Protein AF-A0A5E5AQE6-F1 (afdb_monomer_lite)

InterPro domains:
  IPR045465 Transcriptional regulator-like domain [PF20109] (18-52)

pLDDT: mean 70.23, std 20.28, range [25.89, 96.06]

Sequence (380 aa):
MAMACVPDEFRLFVVRADWRDSNLYPRDTLHDPSIWAWEFLRRNNGYARDYDYWNDRVCEDVPAIPLPKMLLDGYYCDPEAIPGMRYDEYKKAYPIHVVLSVQDYLRERWGVIRLVDPSLSAAEVEKRFPGDDPRNRLSWIFASTTPQVISPAPGFSAKSYLFHKHLSLPVSGYCTGTEVMVRLDITGNFDVQMDSLRRKIGGLFEGGDRGGETLSGSREQFLQILEHSVGSSVDADQREALEAFLAVNSNWNSTSARYDTLQSTARMVDLIGSLEAGTLKGELEAKWGDKFPPISVSGLDFSLNPYLSPSPAHYLQEHLRIRVPLRKALHKYFTFHHLSGGKSVIKLINRCLDNAYQFAGGGHAQVARMSPPKRTKKKR

Secondary structure (DSSP, 8-state):
-PPPPPPTTT-SB---S-TT-GGGS--TT---HHHHHHHHHTTBHHHHHHHHHHTTTTT----SS--TT-BSTTEEEESPPPTT-BHHHHHHH-SS-EEEEHHHHHHHHHSBSS---TTS-HHHHHHHS--S-TTSTTGGGBTTTSPEE-PPPTT--TTSGGG-TT---SS-----TT---EE--TTS-HHHHHHHHHHHHHHHSSS-----------HHHHHHHHHHHS-TT--HHHHHHHHHHH---TTTTSS---HHHHHHHHHHHHHHHHHHTT-HHHHHHS--TTTS-----TT------GGG-SSHHHHHHHHHHHHHHHHHHHHHHHHHSPPSS-S-HHHHHHHHHHHHHHHHTTTHHHHTTSPPPP------

Organism: NCBI:txid2508302

Foldseek 3Di:
DFFDFFPLVQAQFDQLDQLLDLVSAPDLPQLALQLLLLLLQLGGSVLQVLCVVCVVLCPDLADQDFDQADFQSQKDKVVDDDHRDGNVRVCVVCVQMDIGGSQVVCCVQFQFNDRDNSSDHPVRCCVVPAADDPRHGNLNGGLQQEKDWRAADPDDDPPCPVPPPPDADQDFAWDDQPDIDIDHDPNHQVVNHVVNVVVVVVVPNVDDGGTGDDDDHHPVVVVVSVVPSVDPVDDVVVVVVVCLLVPPPPVVVVDDDDSLLSSVLSSLLSLSNCLSRSNNQVSQQDDDPDQDHRDDLVVADSHQDNPVPPDSVVSVVSVVVRVVSVLVSQLSVCVSVPRRDDDDSSVSVVSSNVCSSVSSSNCSSVSSRDDRDDPPPPDD

Radius of gyration: 23.27 Å; chains: 1; bounding box: 62×50×65 Å

Structure (mmCIF, N/CA/C/O backbone):
data_AF-A0A5E5AQE6-F1
#
_entry.id   AF-A0A5E5AQE6-F1
#
loop_
_atom_site.group_PDB
_atom_site.id
_atom_site.type_symbol
_atom_site.label_atom_id
_atom_site.label_alt_id
_atom_site.label_comp_id
_atom_site.label_asym_id
_atom_site.label_entity_id
_atom_site.label_seq_id
_atom_site.pdbx_PDB_ins_code
_atom_site.Cartn_x
_atom_site.Cartn_y
_atom_site.Cartn_z
_atom_site.occupancy
_atom_site.B_iso_or_equiv
_atom_site.auth_seq_id
_atom_site.auth_comp_id
_atom_site.auth_asym_id
_atom_site.auth_atom_id
_atom_site.pdbx_PDB_model_num
ATOM 1 N N . MET A 1 1 ? -31.690 10.874 4.366 1.00 38.66 1 MET A N 1
ATOM 2 C CA . MET A 1 1 ? -30.846 10.857 3.153 1.00 38.66 1 MET A CA 1
ATOM 3 C C . MET A 1 1 ? -29.759 9.823 3.366 1.00 38.66 1 MET A C 1
ATOM 5 O O . MET A 1 1 ? -29.214 9.792 4.465 1.00 38.66 1 MET A O 1
ATOM 9 N N . ALA A 1 2 ? -29.496 8.963 2.381 1.00 42.78 2 ALA A N 1
ATOM 10 C CA . ALA A 1 2 ? -28.298 8.125 2.402 1.00 42.78 2 ALA A CA 1
ATOM 11 C C . ALA A 1 2 ? -27.058 9.028 2.301 1.00 42.78 2 ALA A C 1
ATOM 13 O O . ALA A 1 2 ? -27.131 10.087 1.674 1.00 42.78 2 ALA A O 1
ATOM 14 N N . MET A 1 3 ? -25.947 8.643 2.931 1.00 57.28 3 MET A N 1
ATOM 15 C CA . MET A 1 3 ? -24.672 9.303 2.653 1.00 57.28 3 MET A CA 1
ATOM 16 C C . MET A 1 3 ? -24.273 8.985 1.212 1.00 57.28 3 MET A C 1
ATOM 18 O O . MET A 1 3 ? -24.409 7.842 0.781 1.00 57.28 3 MET A O 1
ATOM 22 N N . ALA A 1 4 ? -23.810 9.988 0.468 1.00 66.38 4 ALA A N 1
ATOM 23 C CA . ALA A 1 4 ? -23.236 9.753 -0.847 1.00 66.38 4 ALA A CA 1
ATOM 24 C C . ALA A 1 4 ? -21.933 8.960 -0.671 1.00 66.38 4 ALA A C 1
ATOM 26 O O . ALA A 1 4 ? -21.011 9.434 -0.008 1.00 66.38 4 ALA A O 1
ATOM 27 N N . CYS A 1 5 ? -21.881 7.749 -1.223 1.00 81.00 5 CYS A N 1
ATOM 28 C CA . CYS A 1 5 ? -20.653 6.967 -1.284 1.00 81.00 5 CYS A CA 1
ATOM 29 C C . CYS A 1 5 ? -19.664 7.658 -2.229 1.00 81.00 5 CYS A C 1
ATOM 31 O O . CYS A 1 5 ? -20.052 8.173 -3.281 1.00 81.00 5 CYS A O 1
ATOM 33 N N . VAL A 1 6 ? -18.383 7.626 -1.882 1.00 82.88 6 VAL A N 1
ATOM 34 C CA . VAL A 1 6 ? -17.307 8.040 -2.784 1.00 82.88 6 VAL A CA 1
ATOM 35 C C . VAL A 1 6 ? -17.155 6.968 -3.875 1.00 82.88 6 VAL A C 1
ATOM 37 O O . VAL A 1 6 ? -17.134 5.785 -3.515 1.00 82.88 6 VAL A O 1
ATOM 40 N N . PRO A 1 7 ? -17.066 7.323 -5.175 1.00 82.81 7 PRO A N 1
ATOM 41 C CA . PRO A 1 7 ? -16.789 6.371 -6.251 1.00 82.81 7 PRO A CA 1
ATOM 42 C C . PRO A 1 7 ? -15.500 5.580 -6.014 1.00 82.81 7 PRO A C 1
ATOM 44 O O . PRO A 1 7 ? -14.546 6.096 -5.425 1.00 82.81 7 PRO A O 1
ATOM 47 N N . ASP A 1 8 ? -15.476 4.324 -6.459 1.00 81.69 8 ASP A N 1
ATOM 48 C CA . ASP A 1 8 ? -14.386 3.390 -6.161 1.00 81.69 8 ASP A CA 1
ATOM 49 C C . ASP A 1 8 ? -13.026 3.900 -6.672 1.00 81.69 8 ASP A C 1
ATOM 51 O O . ASP A 1 8 ? -12.007 3.657 -6.028 1.00 81.69 8 ASP A O 1
ATOM 55 N N . GLU A 1 9 ? -12.979 4.674 -7.761 1.00 78.50 9 GLU A N 1
ATOM 56 C CA . GLU A 1 9 ? -11.735 5.236 -8.293 1.00 78.50 9 GLU A CA 1
ATOM 57 C C . GLU A 1 9 ? -11.086 6.309 -7.399 1.00 78.50 9 GLU A C 1
ATOM 59 O O . GLU A 1 9 ? -9.869 6.493 -7.486 1.00 78.50 9 GLU A O 1
ATOM 64 N N . PHE A 1 10 ? -11.855 6.983 -6.533 1.00 79.25 10 PHE A N 1
ATOM 65 C CA . PHE A 1 10 ? -11.371 8.084 -5.685 1.00 79.25 10 PHE A CA 1
ATOM 66 C C . PHE A 1 10 ? -11.065 7.678 -4.241 1.00 79.25 10 PHE A C 1
ATOM 68 O O . PHE A 1 10 ? -10.388 8.431 -3.544 1.00 79.25 10 PHE A O 1
ATOM 75 N N . ARG A 1 11 ? -11.534 6.510 -3.775 1.00 85.00 11 ARG A N 1
ATOM 76 C CA . ARG A 1 11 ? -11.288 6.068 -2.391 1.00 85.00 11 ARG A CA 1
ATOM 77 C C . ARG A 1 11 ? -9.794 5.909 -2.111 1.00 85.00 11 ARG A C 1
ATOM 79 O O . ARG A 1 11 ? -9.055 5.401 -2.955 1.00 85.00 11 ARG A O 1
ATOM 86 N N . LEU A 1 12 ? -9.365 6.263 -0.904 1.00 85.88 12 LEU A N 1
ATOM 87 C CA . LEU A 1 12 ? -8.028 5.977 -0.388 1.00 85.88 12 LEU A CA 1
ATOM 88 C C . LEU A 1 12 ? -7.893 4.492 -0.038 1.00 85.88 12 LEU A C 1
ATOM 90 O O . LEU A 1 12 ? -6.847 3.890 -0.309 1.00 85.88 12 LEU A O 1
ATOM 94 N N . PHE A 1 13 ? -8.940 3.893 0.546 1.00 91.25 13 PHE A N 1
ATOM 95 C CA . PHE A 1 13 ? -8.860 2.548 1.111 1.00 91.25 13 PHE A CA 1
ATOM 96 C C . PHE A 1 13 ? -9.990 1.600 0.704 1.00 91.25 13 PHE A C 1
ATOM 98 O O . PHE A 1 13 ? -11.154 1.969 0.564 1.00 91.25 13 PHE A O 1
ATOM 105 N N . VAL A 1 14 ? -9.623 0.324 0.588 1.00 92.06 14 VAL A N 1
ATOM 106 C CA . VAL A 1 14 ? -10.542 -0.810 0.484 1.00 92.06 14 VAL A CA 1
ATOM 107 C C . VAL A 1 14 ? -10.703 -1.419 1.872 1.00 92.06 14 VAL A C 1
ATOM 109 O O . VAL A 1 14 ? -9.713 -1.816 2.488 1.00 92.06 14 VAL A O 1
ATOM 112 N N . VAL A 1 15 ? -11.945 -1.537 2.346 1.00 93.38 15 VAL A N 1
ATOM 113 C CA . VAL A 1 15 ? -12.253 -2.207 3.618 1.00 93.38 15 VAL A CA 1
ATOM 114 C C . VAL A 1 15 ? -11.929 -3.699 3.497 1.00 93.38 15 VAL A C 1
ATOM 116 O O . VAL A 1 15 ? -12.482 -4.402 2.651 1.00 93.38 15 VAL A O 1
ATOM 119 N N . ARG A 1 16 ? -11.020 -4.195 4.341 1.00 93.44 16 ARG A N 1
ATOM 120 C CA . ARG A 1 16 ? -10.596 -5.607 4.401 1.00 93.44 16 ARG A CA 1
ATOM 121 C C . ARG A 1 16 ? -11.021 -6.315 5.687 1.00 93.44 16 ARG A C 1
ATOM 123 O O . ARG A 1 16 ? -10.993 -7.543 5.727 1.00 93.44 16 ARG A O 1
ATOM 130 N N . ALA A 1 17 ? -11.390 -5.572 6.727 1.00 93.19 17 ALA A N 1
ATOM 131 C CA . ALA A 1 17 ? -11.871 -6.107 7.997 1.00 93.19 17 ALA A CA 1
ATOM 132 C C . ALA A 1 17 ? -12.844 -5.133 8.673 1.00 93.19 17 ALA A C 1
ATOM 134 O O . ALA A 1 17 ? -12.775 -3.925 8.466 1.00 93.19 17 ALA A O 1
ATOM 135 N N . ASP A 1 18 ? -13.715 -5.644 9.545 1.00 91.69 18 ASP A N 1
ATOM 136 C CA . ASP A 1 18 ? -14.535 -4.786 10.399 1.00 91.69 18 ASP A CA 1
ATOM 137 C C . ASP A 1 18 ? -13.643 -4.107 11.451 1.00 91.69 18 ASP A C 1
ATOM 139 O O . ASP A 1 18 ? -13.097 -4.758 12.345 1.00 91.69 18 ASP A O 1
ATOM 143 N N . TRP A 1 19 ? -13.477 -2.787 11.359 1.00 92.62 19 TRP A N 1
ATOM 144 C CA . TRP A 1 19 ? -12.658 -1.992 12.282 1.00 92.62 19 TRP A CA 1
ATOM 145 C C . TRP A 1 19 ? -13.126 -2.053 13.741 1.00 92.62 19 TRP A C 1
ATOM 147 O O . TRP A 1 19 ? -12.371 -1.695 14.656 1.00 92.62 19 TRP A O 1
ATOM 157 N N . ARG A 1 20 ? -14.342 -2.538 14.002 1.00 89.44 20 ARG A N 1
ATOM 158 C CA . ARG A 1 20 ? -14.879 -2.730 15.351 1.00 89.44 20 ARG A CA 1
ATOM 159 C C . ARG A 1 20 ? -14.284 -3.969 16.027 1.00 89.44 20 ARG A C 1
ATOM 161 O O . ARG A 1 20 ? -14.049 -3.907 17.236 1.00 89.44 20 ARG A O 1
ATOM 168 N N . ASP A 1 21 ? -13.938 -5.016 15.271 1.00 89.31 21 ASP A N 1
ATOM 169 C CA . ASP A 1 21 ? -13.332 -6.250 15.789 1.00 89.31 21 ASP A CA 1
ATOM 170 C C . ASP A 1 21 ? -11.798 -6.249 15.684 1.00 89.31 21 ASP A C 1
ATOM 172 O O . ASP A 1 21 ? -11.217 -6.432 14.617 1.00 89.31 21 ASP A O 1
ATOM 176 N N . SER A 1 22 ? -11.107 -6.127 16.819 1.00 87.94 22 SER A N 1
ATOM 177 C CA . SER A 1 22 ? -9.642 -6.224 16.869 1.00 87.94 22 SER A CA 1
ATOM 178 C C . SER A 1 22 ? -9.084 -7.604 16.490 1.00 87.94 22 SER A C 1
ATOM 180 O O . SER A 1 22 ? -7.896 -7.698 16.193 1.00 87.94 22 SER A O 1
ATOM 182 N N . ASN A 1 23 ? -9.891 -8.671 16.508 1.00 90.00 23 ASN A N 1
ATOM 183 C CA . ASN A 1 23 ? -9.429 -10.036 16.229 1.00 90.00 23 ASN A CA 1
ATOM 184 C C . ASN A 1 23 ? -9.245 -10.326 14.731 1.00 90.00 23 ASN A C 1
ATOM 186 O O . ASN A 1 23 ? -8.550 -11.278 14.385 1.00 90.00 23 ASN A O 1
ATOM 190 N N . LEU A 1 24 ? -9.823 -9.498 13.852 1.00 90.81 24 LEU A N 1
ATOM 191 C CA . LEU A 1 24 ? -9.658 -9.583 12.394 1.00 90.81 24 LEU A CA 1
ATOM 192 C C . LEU A 1 24 ? -8.324 -8.991 11.897 1.00 90.81 24 LEU A C 1
ATOM 194 O O . LEU A 1 24 ? -8.030 -9.018 10.704 1.00 90.81 24 LEU A O 1
ATOM 198 N N . TYR A 1 25 ? -7.513 -8.459 12.811 1.00 92.31 25 TYR A N 1
ATOM 199 C CA . TYR A 1 25 ? -6.212 -7.856 12.542 1.00 92.31 25 TYR A CA 1
ATOM 200 C C . TYR A 1 25 ? -5.102 -8.728 13.135 1.00 92.31 25 TYR A C 1
ATOM 202 O O . TYR A 1 25 ? -5.342 -9.455 14.108 1.00 92.31 25 TYR A O 1
ATOM 210 N N . PRO A 1 26 ? -3.854 -8.620 12.642 1.00 91.25 26 PRO A N 1
ATOM 211 C CA . PRO A 1 26 ? -2.721 -9.199 13.345 1.00 91.25 26 PRO A CA 1
ATOM 212 C C . PRO A 1 26 ? -2.683 -8.709 14.801 1.00 91.25 26 PRO A C 1
ATOM 214 O O . PRO A 1 26 ? -3.110 -7.596 15.122 1.00 91.25 26 PRO A O 1
ATOM 217 N N . ARG A 1 27 ? -2.207 -9.561 15.712 1.00 86.62 27 ARG A N 1
ATOM 218 C CA . ARG A 1 27 ? -2.150 -9.227 17.143 1.00 86.62 27 ARG A CA 1
ATOM 219 C C . ARG A 1 27 ? -1.165 -8.080 17.371 1.00 86.62 27 ARG A C 1
ATOM 221 O O . ARG A 1 27 ? -0.112 -8.050 16.750 1.00 86.62 27 ARG A O 1
ATOM 228 N N . ASP A 1 28 ? -1.462 -7.191 18.309 1.00 81.19 28 ASP A N 1
ATOM 229 C CA . ASP A 1 28 ? -0.564 -6.120 18.781 1.00 81.19 28 ASP A CA 1
ATOM 230 C C . ASP A 1 28 ? 0.836 -6.616 19.220 1.00 81.19 28 ASP A C 1
ATOM 232 O O . ASP A 1 28 ? 1.847 -5.936 19.052 1.00 81.19 28 ASP A O 1
ATOM 236 N N . THR A 1 29 ? 0.893 -7.843 19.730 1.00 82.31 29 THR A N 1
ATOM 237 C CA . THR A 1 29 ? 2.102 -8.597 20.095 1.00 82.31 29 THR A CA 1
ATOM 238 C C . THR A 1 29 ? 2.872 -9.184 18.904 1.00 82.31 29 THR A C 1
ATOM 240 O O . THR A 1 29 ? 3.968 -9.719 19.088 1.00 82.31 29 THR A O 1
ATOM 243 N N . LEU A 1 30 ? 2.345 -9.099 17.676 1.00 85.81 30 LEU A N 1
ATOM 244 C CA . LEU A 1 30 ? 3.066 -9.495 16.470 1.00 85.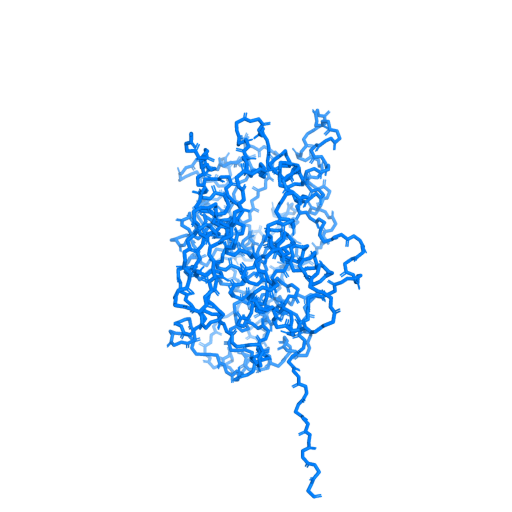81 30 LEU A CA 1
ATOM 245 C C . LEU A 1 30 ? 4.069 -8.403 16.090 1.00 85.81 30 LEU A C 1
ATOM 247 O O . LEU A 1 30 ? 3.710 -7.340 15.587 1.00 85.81 30 LEU A O 1
ATOM 251 N N . HIS A 1 31 ? 5.348 -8.704 16.279 1.00 85.62 31 HIS A N 1
ATOM 252 C CA . HIS A 1 31 ? 6.450 -7.811 15.931 1.00 85.62 31 HIS A CA 1
ATOM 253 C C . HIS A 1 31 ? 7.144 -8.201 14.614 1.00 85.62 31 HIS A C 1
ATOM 255 O O . HIS A 1 31 ? 8.371 -8.150 14.522 1.00 85.62 31 HIS A O 1
ATOM 261 N N . ASP A 1 32 ? 6.358 -8.621 13.618 1.00 89.00 32 ASP A N 1
ATOM 262 C CA . ASP A 1 32 ? 6.816 -8.805 12.238 1.00 89.00 32 ASP A CA 1
ATOM 263 C C . ASP A 1 32 ? 6.471 -7.539 11.427 1.00 89.00 32 ASP A C 1
ATOM 265 O O . ASP A 1 32 ? 5.288 -7.275 11.185 1.00 89.00 32 ASP A O 1
ATOM 269 N N . PRO A 1 33 ? 7.465 -6.720 11.038 1.00 86.81 33 PRO A N 1
ATOM 270 C CA . PRO A 1 33 ? 7.228 -5.462 10.335 1.00 86.81 33 PRO A CA 1
ATOM 271 C C . PRO A 1 33 ? 6.704 -5.670 8.908 1.00 86.81 33 PRO A C 1
ATOM 273 O O . PRO A 1 33 ? 5.925 -4.852 8.421 1.00 86.81 33 PRO A O 1
ATOM 276 N N . SER A 1 34 ? 7.075 -6.770 8.244 1.00 89.31 34 SER A N 1
ATOM 277 C CA . SER A 1 34 ? 6.617 -7.065 6.883 1.00 89.31 34 SER A CA 1
ATOM 278 C C . SER A 1 34 ? 5.147 -7.472 6.822 1.00 89.31 34 SER A C 1
ATOM 280 O O . SER A 1 34 ? 4.455 -7.080 5.886 1.00 89.31 34 SER A O 1
ATOM 282 N N . ILE A 1 35 ? 4.642 -8.182 7.838 1.00 93.50 35 ILE A N 1
ATOM 283 C CA . ILE A 1 35 ? 3.207 -8.484 7.948 1.00 93.50 35 ILE A CA 1
ATOM 284 C C . ILE A 1 35 ? 2.402 -7.194 8.107 1.00 93.50 35 ILE A C 1
ATOM 286 O O . ILE A 1 35 ? 1.408 -7.002 7.411 1.00 93.50 35 ILE A O 1
ATOM 290 N N . TRP A 1 36 ? 2.842 -6.282 8.975 1.00 92.75 36 TRP A N 1
ATOM 291 C CA . TRP A 1 36 ? 2.151 -5.005 9.146 1.00 92.75 36 TRP A CA 1
ATOM 292 C C . TRP A 1 36 ? 2.211 -4.133 7.892 1.00 92.75 36 TRP A C 1
ATOM 294 O O . TRP A 1 36 ? 1.185 -3.598 7.484 1.00 92.75 36 TRP A O 1
ATOM 304 N N . ALA A 1 37 ? 3.373 -4.034 7.241 1.00 91.44 37 ALA A N 1
ATOM 305 C CA . ALA A 1 37 ? 3.505 -3.324 5.971 1.00 91.44 37 ALA A CA 1
ATOM 306 C C . ALA A 1 37 ? 2.577 -3.894 4.884 1.00 91.44 37 ALA A C 1
ATOM 308 O O . ALA A 1 37 ? 1.951 -3.123 4.159 1.00 91.44 37 ALA A O 1
ATOM 309 N N . TRP A 1 38 ? 2.430 -5.222 4.809 1.00 95.44 38 TRP A N 1
ATOM 310 C CA . TRP A 1 38 ? 1.492 -5.866 3.888 1.00 95.44 38 TRP A CA 1
ATOM 311 C C . TRP A 1 38 ? 0.032 -5.540 4.216 1.00 95.44 38 TRP A C 1
ATOM 313 O O . TRP A 1 38 ? -0.722 -5.154 3.326 1.00 95.44 38 TRP A O 1
ATOM 323 N N . GLU A 1 39 ? -0.375 -5.629 5.485 1.00 95.62 39 GLU A N 1
ATOM 324 C CA . GLU A 1 39 ? -1.755 -5.325 5.879 1.00 95.62 39 GLU A CA 1
ATOM 325 C C . GLU A 1 39 ? -2.136 -3.851 5.641 1.00 95.62 39 GLU A C 1
ATOM 327 O O . GLU A 1 39 ? -3.306 -3.578 5.368 1.00 95.62 39 GLU A O 1
ATOM 332 N N . PHE A 1 40 ? -1.184 -2.910 5.672 1.00 94.44 40 PHE A N 1
ATOM 333 C CA . PHE A 1 40 ? -1.422 -1.531 5.226 1.00 94.44 40 PHE A CA 1
ATOM 334 C C . PHE A 1 40 ? -1.474 -1.412 3.697 1.00 94.44 40 PHE A C 1
ATOM 336 O O . PHE A 1 40 ? -2.412 -0.817 3.171 1.00 94.44 40 PHE A O 1
ATOM 343 N N . LEU A 1 41 ? -0.519 -2.011 2.977 1.00 94.38 41 LEU A N 1
ATOM 344 C CA . LEU A 1 41 ? -0.454 -1.937 1.514 1.00 94.38 41 LEU A CA 1
ATOM 345 C C . LEU A 1 41 ? -1.698 -2.539 0.844 1.00 94.38 41 LEU A C 1
ATOM 347 O O . LEU A 1 41 ? -2.296 -1.913 -0.024 1.00 94.38 41 LEU A O 1
ATOM 351 N N . ARG A 1 42 ? -2.154 -3.713 1.292 1.00 95.38 42 ARG A N 1
ATOM 352 C CA . ARG A 1 42 ? -3.299 -4.432 0.700 1.00 95.38 42 ARG A CA 1
ATOM 353 C C . ARG A 1 42 ? -4.664 -3.751 0.905 1.00 95.38 42 ARG A C 1
ATOM 355 O O . ARG A 1 42 ? -5.669 -4.159 0.311 1.00 95.38 42 ARG A O 1
ATOM 362 N N . ARG A 1 43 ? -4.708 -2.749 1.792 1.00 95.19 43 ARG A N 1
ATOM 363 C CA . ARG A 1 43 ? -5.852 -1.854 2.022 1.00 95.19 43 ARG A CA 1
ATOM 364 C C . ARG A 1 43 ? -5.789 -0.598 1.164 1.00 95.19 43 ARG A C 1
ATOM 366 O O . ARG A 1 43 ? -6.821 0.037 0.993 1.00 95.19 43 ARG A O 1
ATOM 373 N N . ASN A 1 44 ? -4.627 -0.229 0.627 1.00 92.44 44 ASN A N 1
ATOM 374 C CA . ASN A 1 44 ? -4.494 0.928 -0.248 1.00 92.44 44 ASN A CA 1
ATOM 375 C C . ASN A 1 44 ? -5.223 0.660 -1.575 1.00 92.44 44 ASN A C 1
ATOM 377 O O . ASN A 1 44 ? -4.899 -0.282 -2.300 1.00 92.44 44 ASN A O 1
ATOM 381 N N . ASN A 1 45 ? -6.221 1.483 -1.887 1.00 89.81 45 ASN A N 1
ATOM 382 C CA . ASN A 1 45 ? -7.040 1.316 -3.085 1.00 89.81 45 ASN A CA 1
ATOM 383 C C . ASN A 1 45 ? -6.256 1.623 -4.371 1.00 89.81 45 ASN A C 1
ATOM 385 O O . ASN A 1 45 ? -6.456 0.970 -5.391 1.00 89.81 45 ASN A O 1
ATOM 389 N N . GLY A 1 46 ? -5.292 2.547 -4.311 1.00 87.38 46 GLY A N 1
ATOM 390 C CA . GLY A 1 46 ? -4.364 2.788 -5.414 1.00 87.38 46 GLY A CA 1
ATOM 391 C C . GLY A 1 46 ? -3.533 1.548 -5.747 1.00 87.38 46 GLY A C 1
ATOM 392 O O . GLY A 1 46 ? -3.395 1.217 -6.921 1.00 87.38 46 GLY A O 1
ATOM 393 N N . TYR A 1 47 ? -3.047 0.824 -4.731 1.00 90.50 47 TYR A N 1
ATOM 394 C CA . TYR A 1 47 ? -2.332 -0.440 -4.940 1.00 90.50 47 TYR A CA 1
ATOM 395 C C . TYR A 1 47 ? -3.248 -1.531 -5.501 1.00 90.50 47 TYR A C 1
ATOM 397 O O . TYR A 1 47 ? -2.812 -2.310 -6.339 1.00 90.50 47 TYR A O 1
ATOM 405 N N . ALA A 1 48 ? -4.519 -1.574 -5.084 1.00 91.94 48 ALA A N 1
ATOM 406 C CA . ALA A 1 48 ? -5.485 -2.517 -5.644 1.00 91.94 48 ALA A CA 1
ATOM 407 C C . ALA A 1 48 ? -5.775 -2.249 -7.129 1.00 91.94 48 ALA A C 1
ATOM 409 O O . ALA A 1 48 ? -5.732 -3.172 -7.934 1.00 91.94 48 ALA A O 1
ATOM 410 N N . ARG A 1 49 ? -5.952 -0.983 -7.516 1.00 89.38 49 ARG A N 1
ATOM 411 C CA . ARG A 1 49 ? -6.128 -0.595 -8.923 1.00 89.38 49 ARG A CA 1
ATOM 412 C C . ARG A 1 49 ? -4.884 -0.866 -9.774 1.00 89.38 49 ARG A C 1
ATOM 414 O O . ARG A 1 49 ? -5.013 -1.345 -10.895 1.00 89.38 49 ARG A O 1
ATOM 421 N N . ASP A 1 50 ? -3.687 -0.588 -9.249 1.00 89.19 50 ASP A N 1
ATOM 422 C CA . ASP A 1 50 ? -2.437 -0.967 -9.918 1.00 89.19 50 ASP A CA 1
ATOM 423 C C . ASP A 1 50 ? -2.277 -2.498 -9.990 1.00 89.19 50 ASP A C 1
ATOM 425 O O . ASP A 1 50 ? -1.737 -2.995 -10.973 1.00 89.19 50 ASP A O 1
ATOM 429 N N . TYR A 1 51 ? -2.760 -3.260 -9.001 1.00 92.75 51 TYR A N 1
ATOM 430 C CA . TYR A 1 51 ? -2.784 -4.722 -9.077 1.00 92.75 51 TYR A CA 1
ATOM 431 C C . TYR A 1 51 ? -3.639 -5.196 -10.256 1.00 92.75 51 TYR A C 1
ATOM 433 O O . TYR A 1 51 ? -3.129 -5.895 -11.129 1.00 92.75 51 TYR A O 1
ATOM 441 N N . ASP A 1 52 ? -4.898 -4.757 -10.315 1.00 91.00 52 ASP A N 1
ATOM 442 C CA . ASP A 1 52 ? -5.853 -5.180 -11.344 1.00 91.00 52 ASP A CA 1
ATOM 443 C C . ASP A 1 52 ? -5.415 -4.772 -12.765 1.00 91.00 52 ASP A C 1
ATOM 445 O O . ASP A 1 52 ? -5.669 -5.504 -13.720 1.00 91.00 52 ASP A O 1
ATOM 449 N N . TYR A 1 53 ? -4.731 -3.630 -12.924 1.00 88.19 53 TYR A N 1
ATOM 450 C CA . TYR A 1 53 ? -4.224 -3.174 -14.226 1.00 88.19 53 TYR A CA 1
ATOM 451 C C . TYR A 1 53 ? -2.905 -3.869 -14.629 1.00 88.19 53 TYR A C 1
ATOM 453 O O . TYR A 1 53 ? -2.718 -4.205 -15.801 1.00 88.19 53 TYR A O 1
ATOM 461 N N . TRP A 1 54 ? -1.964 -4.072 -13.695 1.00 87.19 54 TRP A N 1
ATOM 462 C CA . TRP A 1 54 ? -0.595 -4.498 -14.026 1.00 87.19 54 TRP A CA 1
ATOM 463 C C . TRP A 1 54 ? -0.296 -5.986 -13.810 1.00 87.19 54 TRP A C 1
ATOM 465 O O . TRP A 1 54 ? 0.695 -6.456 -14.369 1.00 87.19 54 TRP A O 1
ATOM 475 N N . ASN A 1 55 ? -1.097 -6.741 -13.044 1.00 87.19 55 ASN A N 1
ATOM 476 C CA . ASN A 1 55 ? -0.793 -8.136 -12.675 1.00 87.19 55 ASN A CA 1
ATOM 477 C C . ASN A 1 55 ? -0.388 -9.017 -13.865 1.00 87.19 55 ASN A C 1
ATOM 479 O O . ASN A 1 55 ? 0.604 -9.741 -13.777 1.00 87.19 55 ASN A O 1
ATOM 483 N N . ASP A 1 56 ? -1.094 -8.895 -14.985 1.00 80.38 56 ASP A N 1
ATOM 484 C CA . ASP A 1 56 ? -0.877 -9.743 -16.160 1.00 80.38 56 ASP A CA 1
ATOM 485 C C . ASP A 1 56 ? 0.338 -9.302 -17.004 1.00 80.38 56 ASP A C 1
ATOM 487 O O . ASP A 1 56 ? 0.859 -10.088 -17.791 1.00 80.38 56 ASP A O 1
ATOM 491 N N . ARG A 1 57 ? 0.832 -8.068 -16.808 1.00 72.94 57 ARG A N 1
ATOM 492 C CA . ARG A 1 57 ? 1.989 -7.473 -17.515 1.00 72.94 57 ARG A CA 1
ATOM 493 C C . ARG A 1 57 ? 3.303 -7.579 -16.726 1.00 72.94 57 ARG A C 1
ATOM 495 O O . ARG A 1 57 ? 4.383 -7.500 -17.299 1.00 72.94 57 ARG A O 1
ATOM 502 N N . VAL A 1 58 ? 3.237 -7.782 -15.406 1.00 65.06 58 VAL A N 1
ATOM 503 C CA . VAL A 1 58 ? 4.406 -7.840 -14.493 1.00 65.06 58 VAL A CA 1
ATOM 504 C C . VAL A 1 58 ? 5.311 -9.058 -14.721 1.00 65.06 58 VAL A C 1
ATOM 506 O O . VAL A 1 58 ? 6.438 -9.084 -14.228 1.00 65.06 58 VAL A O 1
ATOM 509 N N . CYS A 1 59 ? 4.845 -10.076 -15.446 1.00 53.19 59 CYS A N 1
ATOM 510 C CA . CYS A 1 59 ? 5.601 -11.307 -15.687 1.00 53.19 59 CYS A CA 1
ATOM 511 C C . CYS A 1 59 ? 6.599 -11.240 -16.855 1.00 53.19 59 CYS A C 1
ATOM 513 O O . CYS A 1 59 ? 7.314 -12.220 -17.072 1.00 53.19 59 CYS A O 1
ATOM 515 N N . GLU A 1 60 ? 6.674 -10.133 -17.595 1.00 57.59 60 GLU A N 1
ATOM 516 C CA . GLU A 1 60 ? 7.662 -9.969 -18.662 1.00 57.59 60 GLU A CA 1
ATOM 517 C C . GLU A 1 60 ? 8.994 -9.434 -18.105 1.00 57.59 60 GLU A C 1
ATOM 519 O O . GLU A 1 60 ? 9.073 -8.308 -17.613 1.00 57.59 60 GLU A O 1
ATOM 524 N N . ASP A 1 61 ? 10.060 -10.236 -18.215 1.00 61.84 61 ASP A N 1
ATOM 525 C CA . ASP A 1 61 ? 11.442 -9.844 -17.891 1.00 61.84 61 ASP A CA 1
ATOM 526 C C . ASP A 1 61 ? 11.963 -8.874 -18.981 1.00 61.84 61 ASP A C 1
ATOM 528 O O . ASP A 1 61 ? 12.719 -9.234 -19.889 1.00 61.84 61 ASP A O 1
ATOM 532 N N . VAL A 1 62 ? 11.481 -7.627 -18.940 1.00 64.31 62 VAL A N 1
ATOM 533 C CA . VAL A 1 62 ? 11.810 -6.566 -19.904 1.00 64.31 62 VAL A CA 1
ATOM 534 C C . VAL A 1 62 ? 13.027 -5.737 -19.459 1.00 64.31 62 VAL A C 1
ATOM 536 O O . VAL A 1 62 ? 13.229 -5.512 -18.264 1.00 64.31 62 VAL A O 1
ATOM 539 N N . PRO A 1 63 ? 13.854 -5.222 -20.391 1.00 59.75 63 PRO A N 1
ATOM 540 C CA . PRO A 1 63 ? 14.931 -4.300 -20.045 1.00 59.75 63 PRO A CA 1
ATOM 541 C C . PRO A 1 63 ? 14.369 -2.991 -19.473 1.00 59.75 63 PRO A C 1
ATOM 543 O O . PRO A 1 63 ? 13.330 -2.514 -19.919 1.00 59.75 63 PRO A O 1
ATOM 546 N N . ALA A 1 64 ? 15.093 -2.351 -18.551 1.00 60.22 64 ALA A N 1
ATOM 547 C CA . ALA A 1 64 ? 14.655 -1.108 -17.895 1.00 60.22 64 ALA A CA 1
ATOM 548 C C . ALA A 1 64 ? 14.296 0.038 -18.870 1.00 60.22 64 ALA A C 1
ATOM 550 O O . ALA A 1 64 ? 13.502 0.910 -18.528 1.00 60.22 64 ALA A O 1
ATOM 551 N N . ILE A 1 65 ? 14.854 0.025 -20.087 1.00 59.16 65 ILE A N 1
ATOM 552 C CA . ILE A 1 65 ? 14.454 0.886 -21.207 1.00 59.16 65 ILE A CA 1
ATOM 553 C C . ILE A 1 65 ? 14.132 -0.012 -22.410 1.00 59.16 65 ILE A C 1
ATOM 555 O O . ILE A 1 65 ? 14.951 -0.884 -22.725 1.00 59.16 65 ILE A O 1
ATOM 559 N N . PRO A 1 66 ? 13.006 0.202 -23.117 1.00 67.69 66 PRO A N 1
ATOM 560 C CA . PRO A 1 66 ? 12.691 -0.575 -24.305 1.00 67.69 66 PRO A CA 1
ATOM 561 C C . PRO A 1 66 ? 13.702 -0.315 -25.423 1.00 67.69 66 PRO A C 1
ATOM 563 O O . PRO A 1 66 ? 14.131 0.816 -25.669 1.00 67.69 66 PRO A O 1
ATOM 566 N N . LEU A 1 67 ? 14.056 -1.362 -26.166 1.00 71.19 67 LEU A N 1
ATOM 567 C CA . LEU A 1 67 ? 14.794 -1.184 -27.416 1.00 71.19 67 LEU A CA 1
ATOM 568 C C . LEU A 1 67 ? 13.875 -0.527 -28.462 1.00 71.19 67 LEU A C 1
ATOM 570 O O . LEU A 1 67 ? 12.668 -0.756 -28.425 1.00 71.19 67 LEU A O 1
ATOM 574 N N . PRO A 1 68 ? 14.404 0.217 -29.454 1.00 72.75 68 PRO A N 1
ATOM 575 C CA . PRO A 1 68 ? 13.588 0.959 -30.423 1.00 72.75 68 PRO A CA 1
ATOM 576 C C . PRO A 1 68 ? 12.451 0.157 -31.086 1.00 72.75 68 PRO A C 1
ATOM 578 O O . PRO A 1 68 ? 11.393 0.708 -31.350 1.00 72.75 68 PRO A O 1
ATOM 581 N N . LYS A 1 69 ? 12.647 -1.147 -31.326 1.00 76.69 69 LYS A N 1
ATOM 582 C CA . LYS A 1 69 ? 11.660 -2.033 -31.974 1.00 76.69 69 LYS A CA 1
ATOM 583 C C . LYS A 1 69 ? 10.799 -2.856 -31.005 1.00 76.69 69 LYS A C 1
ATOM 585 O O . LYS A 1 69 ? 9.999 -3.661 -31.477 1.00 76.69 69 LYS A O 1
ATOM 590 N N . MET A 1 70 ? 10.994 -2.719 -29.693 1.00 73.88 70 MET A N 1
ATOM 591 C CA . MET A 1 70 ? 10.184 -3.418 -28.693 1.00 73.88 70 MET A CA 1
ATOM 592 C C . MET A 1 70 ? 8.807 -2.777 -28.566 1.00 7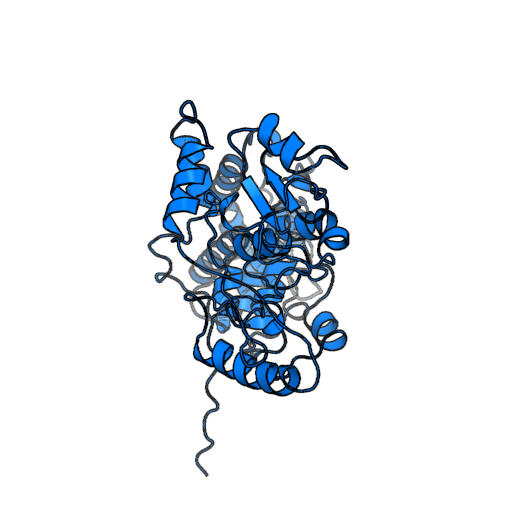3.88 70 MET A C 1
ATOM 594 O O . MET A 1 70 ? 8.660 -1.566 -28.748 1.00 73.88 70 MET A O 1
ATOM 598 N N . LEU A 1 71 ? 7.826 -3.621 -28.254 1.00 86.25 71 LEU A N 1
ATOM 599 C CA . LEU A 1 71 ? 6.497 -3.204 -27.829 1.00 86.25 71 LEU A CA 1
ATOM 600 C C . LEU A 1 71 ? 6.558 -2.663 -26.396 1.00 86.25 71 LEU A C 1
ATOM 602 O O . LEU A 1 71 ? 7.490 -2.969 -25.647 1.00 86.25 71 LEU A O 1
ATOM 606 N N . LEU A 1 72 ? 5.568 -1.852 -26.034 1.00 82.75 72 LEU A N 1
ATOM 607 C CA . LEU A 1 72 ? 5.496 -1.178 -24.736 1.00 82.75 72 LEU A CA 1
ATOM 608 C C . LEU A 1 72 ? 4.581 -1.883 -23.720 1.00 82.75 72 LEU A C 1
ATOM 610 O O . LEU A 1 72 ? 4.341 -1.345 -22.646 1.00 82.75 72 LEU A O 1
ATOM 614 N N . ASP A 1 73 ? 4.106 -3.094 -24.019 1.00 83.81 73 ASP A N 1
ATOM 615 C CA . ASP A 1 73 ? 3.113 -3.799 -23.195 1.00 83.81 73 ASP A CA 1
ATOM 616 C C . ASP A 1 73 ? 3.632 -4.125 -21.772 1.00 83.81 73 ASP A C 1
ATOM 618 O O . ASP A 1 73 ? 2.889 -3.995 -20.799 1.00 83.81 73 ASP A O 1
ATOM 622 N N . GLY A 1 74 ? 4.928 -4.432 -21.622 1.00 80.69 74 GLY A N 1
ATOM 623 C CA . GLY A 1 74 ? 5.620 -4.598 -20.331 1.00 80.69 74 GLY A CA 1
ATOM 624 C C . GLY A 1 74 ? 6.092 -3.296 -19.653 1.00 80.69 74 GLY A C 1
ATOM 625 O O . GLY A 1 74 ? 6.911 -3.346 -18.728 1.00 80.69 74 GLY A O 1
ATOM 626 N N . TYR A 1 75 ? 5.617 -2.123 -20.095 1.00 79.25 75 TYR A N 1
ATOM 627 C CA . TYR A 1 75 ? 6.065 -0.812 -19.610 1.00 79.25 75 TYR A CA 1
ATOM 628 C C . TYR A 1 75 ? 4.926 0.080 -19.095 1.00 79.25 75 TYR A C 1
ATOM 630 O O . TYR A 1 75 ? 3.814 0.099 -19.618 1.00 79.25 75 TYR A O 1
ATOM 638 N N . TYR A 1 76 ? 5.246 0.888 -18.084 1.00 81.19 76 TYR A N 1
ATOM 639 C CA . TYR A 1 76 ? 4.512 2.105 -17.757 1.00 81.19 76 TYR A CA 1
ATOM 640 C C . TYR A 1 76 ? 4.963 3.221 -18.706 1.00 81.19 76 TYR A C 1
ATOM 642 O O . TYR A 1 76 ? 6.165 3.427 -18.890 1.00 81.19 76 TYR A O 1
ATOM 650 N N . CYS A 1 77 ? 4.012 3.940 -19.298 1.00 80.56 77 CYS A N 1
ATOM 651 C CA . CYS A 1 77 ? 4.252 5.040 -20.229 1.00 80.56 77 CYS A CA 1
ATOM 652 C C . CYS A 1 77 ? 3.413 6.254 -19.821 1.00 80.56 77 CYS A C 1
ATOM 654 O O . CYS A 1 77 ? 2.228 6.106 -19.522 1.00 80.56 77 CYS A O 1
ATOM 656 N N . ASP A 1 78 ? 4.034 7.431 -19.823 1.00 77.19 78 ASP A N 1
ATOM 657 C CA . ASP A 1 78 ? 3.355 8.720 -19.679 1.00 77.19 78 ASP A CA 1
ATOM 658 C C . ASP A 1 78 ? 3.830 9.664 -20.805 1.00 77.19 78 ASP A C 1
ATOM 660 O O . ASP A 1 78 ? 5.029 9.985 -20.849 1.00 77.19 78 ASP A O 1
ATOM 664 N N . PRO A 1 79 ? 2.952 10.082 -21.741 1.00 85.56 79 PRO A N 1
ATOM 665 C CA . PRO A 1 79 ? 1.535 9.697 -21.878 1.00 85.56 79 PRO A CA 1
ATOM 666 C C . PRO A 1 79 ? 1.300 8.195 -22.140 1.00 85.56 79 PRO A C 1
ATOM 668 O O . PRO A 1 79 ? 2.204 7.486 -22.571 1.00 85.56 79 PRO A O 1
ATOM 671 N N . GLU A 1 80 ? 0.083 7.688 -21.912 1.00 85.94 80 GLU A N 1
ATOM 672 C CA . GLU A 1 80 ? -0.217 6.258 -22.122 1.00 85.94 80 GLU A CA 1
ATOM 673 C C . GLU A 1 80 ? 0.021 5.839 -23.589 1.00 85.94 80 GLU A C 1
ATOM 675 O O . GLU A 1 80 ? -0.437 6.489 -24.533 1.00 85.94 80 GLU A O 1
ATOM 680 N N . ALA A 1 81 ? 0.760 4.742 -23.784 1.00 86.88 81 ALA A N 1
ATOM 681 C CA . ALA A 1 81 ? 1.082 4.221 -25.107 1.00 86.88 81 ALA A CA 1
ATOM 682 C C . ALA A 1 81 ? -0.118 3.494 -25.738 1.00 86.88 81 ALA A C 1
ATOM 684 O O . ALA A 1 81 ? -0.862 2.778 -25.070 1.00 86.88 81 ALA A O 1
ATOM 685 N N . ILE A 1 82 ? -0.274 3.622 -27.059 1.00 90.00 82 ILE A N 1
ATOM 686 C CA . ILE A 1 82 ? -1.288 2.864 -27.805 1.00 90.00 82 ILE A CA 1
ATOM 687 C C . ILE A 1 82 ? -0.887 1.371 -27.809 1.00 90.00 82 ILE A C 1
ATOM 689 O O . ILE A 1 82 ? 0.283 1.078 -28.067 1.00 90.00 82 ILE A O 1
ATOM 693 N N . PRO A 1 83 ? -1.812 0.417 -27.575 1.00 87.88 83 PRO A N 1
ATOM 694 C CA . PRO A 1 83 ? -1.497 -1.014 -27.580 1.00 87.88 83 PRO A CA 1
ATOM 695 C C . PRO A 1 83 ? -0.764 -1.467 -28.851 1.00 87.88 83 PRO A C 1
ATOM 697 O O . PRO A 1 83 ? -1.169 -1.128 -29.965 1.00 87.88 83 PRO A O 1
ATOM 700 N N . GLY A 1 84 ? 0.320 -2.232 -28.687 1.00 86.12 84 GLY A N 1
ATOM 701 C CA . GLY A 1 84 ? 1.162 -2.694 -29.797 1.00 86.12 84 GLY A CA 1
ATOM 702 C C . GLY A 1 84 ? 2.052 -1.625 -30.459 1.00 86.12 84 GLY A C 1
ATOM 703 O O . GLY A 1 84 ? 2.704 -1.927 -31.460 1.00 86.12 84 GLY A O 1
ATOM 704 N N . MET A 1 85 ? 2.113 -0.398 -29.931 1.00 90.12 85 MET A N 1
ATOM 705 C CA . MET A 1 85 ? 3.042 0.642 -30.392 1.00 90.12 85 MET A CA 1
ATOM 706 C C . MET A 1 85 ? 4.496 0.282 -30.056 1.00 90.12 85 MET A C 1
ATOM 708 O O . MET A 1 85 ? 4.798 -0.209 -28.963 1.00 90.12 85 MET A O 1
ATOM 712 N N . ARG A 1 86 ? 5.422 0.569 -30.980 1.00 86.50 86 ARG A N 1
ATOM 713 C CA . ARG A 1 86 ? 6.863 0.409 -30.736 1.00 86.50 86 ARG A CA 1
ATOM 714 C C . ARG A 1 86 ? 7.472 1.636 -30.081 1.00 86.50 86 ARG A C 1
ATOM 716 O O . ARG A 1 86 ? 7.042 2.764 -30.313 1.00 86.50 86 ARG A O 1
ATOM 723 N N . TYR A 1 87 ? 8.551 1.441 -29.329 1.00 82.94 87 TYR A N 1
ATOM 724 C CA . TYR A 1 87 ? 9.216 2.549 -28.644 1.00 82.94 87 TYR A CA 1
ATOM 725 C C . TYR A 1 87 ? 9.757 3.642 -29.587 1.00 82.94 87 TYR A C 1
ATOM 727 O O . TYR A 1 87 ? 9.728 4.822 -29.239 1.00 82.94 87 TYR A O 1
ATOM 735 N N . ASP A 1 88 ? 10.205 3.303 -30.801 1.00 82.31 88 ASP A N 1
ATOM 736 C CA . ASP A 1 88 ? 10.648 4.303 -31.780 1.00 82.31 88 ASP A CA 1
ATOM 737 C C . ASP A 1 88 ? 9.500 5.080 -32.443 1.00 82.31 88 ASP A C 1
ATOM 739 O O . ASP A 1 88 ? 9.729 6.168 -32.970 1.00 82.31 88 ASP A O 1
ATOM 743 N N . GLU A 1 89 ? 8.282 4.546 -32.433 1.00 88.75 89 GLU A N 1
ATOM 744 C CA . GLU A 1 89 ? 7.052 5.236 -32.839 1.00 88.75 89 GLU A CA 1
ATOM 745 C C . GLU A 1 89 ? 6.574 6.142 -31.696 1.00 88.75 89 GLU A C 1
ATOM 747 O O . GLU A 1 89 ? 6.401 7.346 -31.893 1.00 88.75 89 GLU A O 1
ATOM 752 N N . TYR A 1 90 ? 6.496 5.594 -30.480 1.00 85.31 90 TYR A N 1
ATOM 753 C CA . TYR A 1 90 ? 6.141 6.304 -29.250 1.00 85.31 90 TYR A CA 1
ATOM 754 C C . TYR A 1 90 ? 7.030 7.529 -29.003 1.00 85.31 90 TYR A C 1
ATOM 756 O O . TYR A 1 90 ? 6.531 8.640 -28.850 1.00 85.31 90 TYR A O 1
ATOM 764 N N . LYS A 1 91 ? 8.359 7.375 -29.077 1.00 83.88 91 LYS A N 1
ATOM 765 C CA . LYS A 1 91 ? 9.318 8.478 -28.899 1.00 83.88 91 LYS A CA 1
ATOM 766 C C . LYS A 1 91 ? 9.204 9.582 -29.963 1.00 83.88 91 LYS A C 1
ATOM 768 O O . LYS A 1 91 ? 9.610 10.713 -29.703 1.00 83.88 91 LYS A O 1
ATOM 773 N N . LYS A 1 92 ? 8.685 9.278 -31.160 1.00 82.56 92 LYS A N 1
ATOM 774 C CA . LYS A 1 92 ? 8.404 10.294 -32.193 1.00 82.56 92 LYS A CA 1
ATOM 775 C C . LYS A 1 92 ? 7.086 11.020 -31.915 1.00 82.56 92 LYS A C 1
ATOM 777 O O . LYS A 1 92 ? 7.017 12.221 -32.148 1.00 82.56 92 LYS A O 1
ATOM 782 N N . ALA A 1 93 ? 6.071 10.303 -31.429 1.00 85.50 93 ALA A N 1
ATOM 783 C CA . ALA A 1 93 ? 4.769 10.864 -31.068 1.00 85.50 93 ALA A CA 1
ATOM 784 C C . ALA A 1 93 ? 4.836 11.740 -29.803 1.00 85.50 93 ALA A C 1
ATOM 786 O O . ALA A 1 93 ? 4.222 12.803 -29.759 1.00 85.50 93 ALA A O 1
ATOM 787 N N . TYR A 1 94 ? 5.636 11.328 -28.816 1.00 80.44 94 TYR A N 1
ATOM 788 C CA . TYR A 1 94 ? 5.802 11.994 -27.526 1.00 80.44 94 TYR A CA 1
ATOM 789 C C . TYR A 1 94 ? 7.294 12.294 -27.279 1.00 80.44 94 TYR A C 1
ATOM 791 O O . TYR A 1 94 ? 7.998 11.486 -26.674 1.00 80.44 94 TYR A O 1
ATOM 799 N N . PRO A 1 95 ? 7.837 13.431 -27.761 1.00 72.50 95 PRO A N 1
ATOM 800 C CA . PRO A 1 95 ? 9.256 13.768 -27.575 1.00 72.50 95 PRO A CA 1
ATOM 801 C C . PRO A 1 95 ? 9.655 14.022 -26.113 1.00 72.50 95 PRO A C 1
ATOM 803 O O . PRO A 1 95 ? 10.822 13.860 -25.761 1.00 72.50 95 PRO A O 1
ATOM 806 N N . ILE A 1 96 ? 8.687 14.412 -25.279 1.00 74.56 96 ILE A N 1
ATOM 807 C CA . ILE A 1 96 ? 8.787 14.496 -23.820 1.00 74.56 96 ILE A CA 1
ATOM 808 C C . ILE A 1 96 ? 7.902 13.372 -23.284 1.00 74.56 96 ILE A C 1
ATOM 810 O O . ILE A 1 96 ? 6.688 13.420 -23.464 1.00 74.56 96 ILE A O 1
ATOM 814 N N . HIS A 1 97 ? 8.514 12.347 -22.698 1.00 75.25 97 HIS A N 1
ATOM 815 C CA . HIS A 1 97 ? 7.813 11.171 -22.193 1.00 75.25 97 HIS A CA 1
ATOM 816 C C . HIS A 1 97 ? 8.550 10.547 -21.009 1.00 75.25 97 HIS A C 1
ATOM 818 O O . HIS A 1 97 ? 9.773 10.655 -20.897 1.00 75.25 97 HIS A O 1
ATOM 824 N N . VAL A 1 98 ? 7.813 9.798 -20.194 1.00 74.06 98 VAL A N 1
ATOM 825 C CA . VAL A 1 98 ? 8.361 8.823 -19.249 1.00 74.06 98 VAL A CA 1
ATOM 826 C C . VAL A 1 98 ? 8.074 7.423 -19.786 1.00 74.06 98 VAL A C 1
ATOM 828 O O . VAL A 1 98 ? 6.973 7.147 -20.258 1.00 74.06 98 VAL A O 1
ATOM 831 N N . VAL A 1 99 ? 9.070 6.538 -19.715 1.00 73.12 99 VAL A N 1
ATOM 832 C CA . VAL A 1 99 ? 8.891 5.089 -19.871 1.00 73.12 99 VAL A CA 1
ATOM 833 C C . VAL A 1 99 ? 9.681 4.389 -18.772 1.00 73.12 99 VAL A C 1
ATOM 835 O O . VAL A 1 99 ? 10.866 4.667 -18.590 1.00 73.12 99 VAL A O 1
ATOM 838 N N . LEU A 1 100 ? 9.024 3.492 -18.044 1.00 71.88 100 LEU A N 1
ATOM 839 C CA . LEU A 1 100 ? 9.608 2.662 -16.987 1.00 71.88 100 LEU A CA 1
ATOM 840 C C . LEU A 1 100 ? 9.146 1.221 -17.192 1.00 71.88 100 LEU A C 1
ATOM 842 O O . LEU A 1 100 ? 8.015 1.008 -17.628 1.00 71.88 100 LEU A O 1
ATOM 846 N N . SER A 1 101 ? 9.964 0.222 -16.848 1.00 76.94 101 SER A N 1
ATOM 847 C CA . SER A 1 101 ? 9.428 -1.141 -16.731 1.00 76.94 101 SER A CA 1
ATOM 848 C C . SER A 1 101 ? 8.307 -1.150 -15.685 1.00 76.94 101 SER A C 1
ATOM 850 O O . SER A 1 101 ? 8.355 -0.392 -14.709 1.00 76.94 101 SER A O 1
ATOM 852 N N . VAL A 1 102 ? 7.296 -2.005 -15.850 1.00 80.31 102 VAL A N 1
ATOM 853 C CA . VAL A 1 102 ? 6.201 -2.082 -14.865 1.00 80.31 102 VAL A CA 1
ATOM 854 C C . VAL A 1 102 ? 6.734 -2.443 -13.472 1.00 80.31 102 VAL A C 1
ATOM 856 O O . VAL A 1 102 ? 6.253 -1.915 -12.469 1.00 80.31 102 VAL A O 1
ATOM 859 N N . GLN A 1 103 ? 7.788 -3.263 -13.390 1.00 76.69 103 GLN A N 1
ATOM 860 C CA . GLN A 1 103 ? 8.449 -3.571 -12.122 1.00 76.69 103 GLN A CA 1
ATOM 861 C C . GLN A 1 103 ? 9.122 -2.340 -11.490 1.00 76.69 103 GLN A C 1
ATOM 863 O O . GLN A 1 103 ? 9.002 -2.148 -10.280 1.00 76.69 103 GLN A O 1
ATOM 868 N N . ASP A 1 104 ? 9.804 -1.495 -12.272 1.00 73.88 104 ASP A N 1
ATOM 869 C CA . ASP A 1 104 ? 10.408 -0.252 -11.770 1.00 73.88 104 ASP A CA 1
ATOM 870 C C . ASP A 1 104 ? 9.335 0.751 -11.318 1.00 73.88 104 ASP A C 1
ATOM 872 O O . ASP A 1 104 ? 9.455 1.324 -10.237 1.00 73.88 104 ASP A O 1
ATOM 876 N N . TYR A 1 105 ? 8.251 0.905 -12.086 1.00 77.19 105 TYR A N 1
ATOM 877 C CA . TYR A 1 105 ? 7.100 1.734 -11.714 1.00 77.19 105 TYR A CA 1
ATOM 878 C C . TYR A 1 105 ? 6.482 1.288 -10.377 1.00 77.19 105 TYR A C 1
ATOM 880 O O . TYR A 1 105 ? 6.347 2.097 -9.457 1.00 77.19 105 TYR A O 1
ATOM 888 N N . LEU A 1 106 ? 6.179 -0.006 -10.215 1.00 78.12 106 LEU A N 1
ATOM 889 C CA . LEU A 1 106 ? 5.630 -0.547 -8.964 1.00 78.12 106 LEU A CA 1
ATOM 890 C C . LEU A 1 106 ? 6.620 -0.428 -7.794 1.00 78.12 106 LEU A C 1
ATOM 892 O O . LEU A 1 106 ? 6.203 -0.227 -6.648 1.00 78.12 106 LEU A O 1
ATOM 896 N N . ARG A 1 107 ? 7.927 -0.515 -8.066 1.00 75.06 107 ARG A N 1
ATOM 897 C CA . ARG A 1 107 ? 8.978 -0.331 -7.062 1.00 75.06 107 ARG A CA 1
ATOM 898 C C . ARG A 1 107 ? 9.053 1.104 -6.564 1.00 75.06 107 ARG A C 1
ATOM 900 O O . ARG A 1 107 ? 9.072 1.296 -5.351 1.00 75.06 107 ARG A O 1
ATOM 907 N N . GLU A 1 108 ? 9.093 2.088 -7.455 1.00 71.06 108 GLU A N 1
ATOM 908 C CA . GLU A 1 108 ? 9.170 3.497 -7.054 1.00 71.06 108 GLU A CA 1
ATOM 909 C C . GLU A 1 108 ? 7.846 3.978 -6.436 1.00 71.06 108 GLU A C 1
ATOM 911 O O . GLU A 1 108 ? 7.868 4.690 -5.434 1.00 71.06 108 GLU A O 1
ATOM 916 N N . ARG A 1 109 ? 6.693 3.528 -6.957 1.00 75.94 109 ARG A N 1
ATOM 917 C CA . ARG A 1 109 ? 5.366 3.926 -6.458 1.00 75.94 109 ARG A CA 1
ATOM 918 C C . ARG A 1 109 ? 4.981 3.269 -5.127 1.00 75.94 109 ARG A C 1
ATOM 920 O O . ARG A 1 109 ? 4.425 3.938 -4.260 1.00 75.94 109 ARG A O 1
ATOM 927 N N . TRP A 1 110 ? 5.263 1.976 -4.945 1.00 81.00 110 TRP A N 1
ATOM 928 C CA . TRP A 1 110 ? 4.785 1.202 -3.785 1.00 81.00 110 TRP A CA 1
ATOM 929 C C . TRP A 1 110 ? 5.891 0.615 -2.904 1.00 81.00 110 TRP A C 1
ATOM 931 O O . TRP A 1 110 ? 5.591 0.012 -1.872 1.00 81.00 110 TRP A O 1
ATOM 941 N N . GLY A 1 111 ? 7.167 0.759 -3.267 1.00 76.62 111 GLY A N 1
ATOM 942 C CA . GLY A 1 111 ? 8.277 0.184 -2.505 1.00 76.62 111 GLY A CA 1
ATOM 943 C C . GLY A 1 111 ? 8.312 -1.348 -2.521 1.00 76.62 111 GLY A C 1
ATOM 944 O O . GLY A 1 111 ? 8.895 -1.949 -1.615 1.00 76.62 111 GLY A O 1
ATOM 945 N N . VAL A 1 112 ? 7.691 -1.995 -3.515 1.00 82.56 112 VAL A N 1
ATOM 946 C CA . VAL A 1 112 ? 7.654 -3.462 -3.666 1.00 82.56 112 VAL A CA 1
ATOM 947 C C . VAL A 1 112 ? 8.517 -3.936 -4.833 1.00 82.56 112 VAL A C 1
ATOM 949 O O . VAL A 1 112 ? 8.667 -3.237 -5.824 1.00 82.56 112 VAL A O 1
ATOM 952 N N . ILE A 1 113 ? 9.083 -5.138 -4.738 1.00 76.62 113 ILE A N 1
ATOM 953 C CA . ILE A 1 113 ? 9.803 -5.788 -5.853 1.00 76.62 113 ILE A CA 1
ATOM 954 C C . ILE A 1 113 ? 8.969 -6.862 -6.556 1.00 76.62 113 ILE A C 1
ATOM 956 O O . ILE A 1 113 ? 9.360 -7.357 -7.613 1.00 76.62 113 ILE A O 1
ATOM 960 N N . ARG A 1 114 ? 7.829 -7.233 -5.963 1.00 83.75 114 ARG A N 1
ATOM 961 C CA . ARG A 1 114 ? 6.855 -8.159 -6.534 1.00 83.75 114 ARG A CA 1
ATOM 962 C C . ARG A 1 114 ? 5.449 -7.649 -6.255 1.00 83.75 114 ARG A C 1
ATOM 964 O O . ARG A 1 114 ? 5.140 -7.260 -5.130 1.00 83.75 114 ARG A O 1
ATOM 971 N N . LEU A 1 115 ? 4.610 -7.691 -7.278 1.00 88.94 115 LEU A N 1
ATOM 972 C CA . LEU A 1 115 ? 3.181 -7.461 -7.154 1.00 88.94 115 LEU A CA 1
ATOM 973 C C . LEU A 1 115 ? 2.521 -8.698 -6.514 1.00 88.94 115 LEU A C 1
ATOM 975 O O . LEU A 1 115 ? 2.883 -9.831 -6.838 1.00 88.94 115 LEU A O 1
ATOM 979 N N . VAL A 1 116 ? 1.611 -8.490 -5.563 1.00 93.00 116 VAL A N 1
ATOM 980 C CA . VAL A 1 116 ? 0.923 -9.556 -4.818 1.00 93.00 116 VAL A CA 1
ATOM 981 C C . VAL A 1 116 ? -0.553 -9.188 -4.720 1.00 93.00 116 VAL A C 1
ATOM 983 O O . VAL A 1 116 ? -0.879 -8.028 -4.488 1.00 93.00 116 VAL A O 1
ATOM 986 N N . ASP A 1 117 ? -1.426 -10.180 -4.885 1.00 94.56 117 ASP A N 1
ATOM 987 C CA . ASP A 1 117 ? -2.880 -10.020 -4.819 1.00 94.56 117 ASP A CA 1
ATOM 988 C C . ASP A 1 117 ? -3.314 -9.380 -3.480 1.00 94.56 117 ASP A C 1
ATOM 990 O O . ASP A 1 117 ? -3.157 -10.000 -2.420 1.00 94.56 117 ASP A O 1
ATOM 994 N N . PRO A 1 118 ? -3.867 -8.151 -3.496 1.00 95.75 118 PRO A N 1
ATOM 995 C CA . PRO A 1 118 ? -4.239 -7.407 -2.299 1.00 95.75 118 PRO A CA 1
ATOM 996 C C . PRO A 1 118 ? -5.488 -7.970 -1.610 1.00 95.75 118 PRO A C 1
ATOM 998 O O . PRO A 1 118 ? -5.800 -7.549 -0.493 1.00 95.75 118 PRO A O 1
ATOM 1001 N N . SER A 1 119 ? -6.209 -8.917 -2.221 1.00 95.44 119 SER A N 1
ATOM 1002 C CA . SER A 1 119 ? -7.286 -9.651 -1.551 1.00 95.44 119 SER A CA 1
ATOM 1003 C C . SER A 1 119 ? -6.751 -10.565 -0.439 1.00 95.44 119 SER A C 1
ATOM 1005 O O . SER A 1 119 ? -7.418 -10.725 0.587 1.00 95.44 119 SER A O 1
ATOM 1007 N N . LEU A 1 120 ? -5.508 -11.050 -0.564 1.00 95.25 120 LEU A N 1
ATOM 1008 C CA . LEU A 1 120 ? -4.896 -12.028 0.338 1.00 95.25 120 LEU A CA 1
ATOM 1009 C C . LEU A 1 120 ? -4.446 -11.420 1.669 1.00 95.25 120 LEU A C 1
ATOM 1011 O O . LEU A 1 120 ? -3.691 -10.448 1.718 1.00 95.25 120 LEU A O 1
ATOM 1015 N N . SER A 1 121 ? -4.836 -12.048 2.775 1.00 93.38 121 SER A N 1
ATOM 1016 C CA . SER A 1 121 ? -4.267 -11.760 4.095 1.00 93.38 121 SER A CA 1
ATOM 1017 C C . SER A 1 121 ? -2.790 -12.162 4.180 1.00 93.38 121 SER A C 1
ATOM 1019 O O . SER A 1 121 ? -2.321 -13.042 3.454 1.00 93.38 121 SER A O 1
ATOM 1021 N N . ALA A 1 122 ? -2.050 -11.575 5.124 1.00 92.12 122 ALA A N 1
ATOM 1022 C CA . ALA A 1 122 ? -0.649 -11.926 5.370 1.00 92.12 122 ALA A CA 1
ATOM 1023 C C . ALA A 1 122 ? -0.409 -13.440 5.546 1.00 92.12 122 ALA A C 1
ATOM 1025 O O . ALA A 1 122 ? 0.591 -13.967 5.060 1.00 92.12 122 ALA A O 1
ATOM 1026 N N . ALA A 1 123 ? -1.337 -14.146 6.200 1.00 91.56 123 ALA A N 1
ATOM 1027 C CA . ALA A 1 123 ? -1.250 -15.588 6.424 1.00 91.56 123 ALA A CA 1
ATOM 1028 C C . ALA A 1 123 ? -1.438 -16.407 5.133 1.00 91.56 123 ALA A C 1
ATOM 1030 O O . ALA A 1 123 ? -0.822 -17.460 4.970 1.00 91.56 123 ALA A O 1
ATOM 1031 N N . GLU A 1 124 ? -2.264 -15.935 4.199 1.00 94.00 124 GLU A N 1
ATOM 1032 C CA . GLU A 1 124 ? -2.452 -16.579 2.895 1.00 94.00 124 GLU A CA 1
ATOM 1033 C C . GLU A 1 124 ? -1.254 -16.345 1.977 1.00 94.00 124 GLU A C 1
ATOM 1035 O O . GLU A 1 124 ? -0.822 -17.277 1.295 1.00 94.00 124 GLU A O 1
ATOM 1040 N N . VAL A 1 125 ? -0.674 -15.140 2.005 1.00 92.88 125 VAL A N 1
ATOM 1041 C CA . VAL A 1 125 ? 0.572 -14.838 1.289 1.00 92.88 125 VAL A CA 1
ATOM 1042 C C . VAL A 1 125 ? 1.724 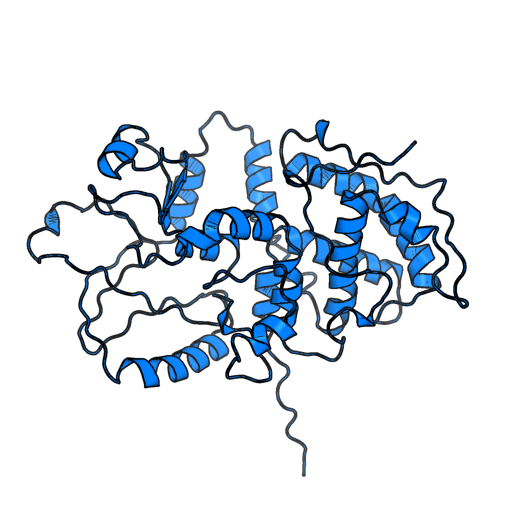-15.685 1.837 1.00 92.88 125 VAL A C 1
ATOM 1044 O O . VAL A 1 125 ? 2.405 -16.337 1.050 1.00 92.88 125 VAL A O 1
ATOM 1047 N N . GLU A 1 126 ? 1.894 -15.770 3.163 1.00 90.56 126 GLU A N 1
ATOM 1048 C CA . GLU A 1 126 ? 2.905 -16.628 3.805 1.00 90.56 126 GLU A CA 1
ATOM 1049 C C . GLU A 1 126 ? 2.710 -18.111 3.445 1.00 90.56 126 GLU A C 1
ATOM 1051 O O . GLU A 1 126 ? 3.679 -18.816 3.176 1.00 90.56 126 GLU A O 1
ATOM 1056 N N . LYS A 1 127 ? 1.462 -18.595 3.383 1.00 89.69 127 LYS A N 1
ATOM 1057 C CA . LYS A 1 127 ? 1.163 -19.984 3.003 1.00 89.69 127 LYS A CA 1
ATOM 1058 C C . LYS A 1 127 ? 1.492 -20.288 1.535 1.00 89.69 127 LYS A C 1
ATOM 1060 O O . LYS A 1 127 ? 1.893 -21.410 1.236 1.00 89.69 127 LYS A O 1
ATOM 1065 N N . ARG A 1 128 ? 1.288 -19.331 0.619 1.00 87.38 128 ARG A N 1
ATOM 1066 C CA . ARG A 1 128 ? 1.601 -19.486 -0.819 1.00 87.38 128 ARG A CA 1
ATOM 1067 C C . ARG A 1 128 ? 3.093 -19.302 -1.111 1.00 87.38 128 ARG A C 1
ATOM 1069 O O . ARG A 1 128 ? 3.633 -19.990 -1.970 1.00 87.38 128 ARG A O 1
ATOM 1076 N N . PHE A 1 129 ? 3.743 -18.385 -0.399 1.00 83.81 129 PHE A N 1
ATOM 1077 C CA . PHE A 1 129 ? 5.135 -17.984 -0.589 1.00 83.81 129 PHE A CA 1
ATOM 1078 C C . PHE A 1 129 ? 5.832 -17.878 0.782 1.00 83.81 129 PHE A C 1
ATOM 1080 O O . PHE A 1 129 ? 5.990 -16.771 1.315 1.00 83.81 129 PHE A O 1
ATOM 1087 N N . PRO A 1 130 ? 6.216 -19.019 1.386 1.00 77.38 130 PRO A N 1
ATOM 1088 C CA . PRO A 1 130 ? 6.830 -19.039 2.709 1.00 77.38 130 PRO A CA 1
ATOM 1089 C C . PRO A 1 130 ? 8.173 -18.306 2.692 1.00 77.38 130 PRO A C 1
ATOM 1091 O O . PRO A 1 130 ? 9.037 -18.594 1.868 1.00 77.38 130 PRO A O 1
ATOM 1094 N N . GLY A 1 131 ? 8.344 -17.347 3.604 1.00 72.19 131 GLY A N 1
ATOM 1095 C CA . GLY A 1 131 ? 9.593 -16.600 3.753 1.00 72.19 131 GLY A CA 1
ATOM 1096 C C . GLY A 1 131 ? 10.570 -17.244 4.738 1.00 72.19 131 GLY A C 1
ATOM 1097 O O . GLY A 1 131 ? 10.161 -17.830 5.739 1.00 72.19 131 GLY A O 1
ATOM 1098 N N . ASP A 1 132 ? 11.871 -17.065 4.490 1.00 71.88 132 ASP A N 1
ATOM 1099 C CA . ASP A 1 132 ? 12.926 -17.708 5.289 1.00 71.88 132 ASP A CA 1
ATOM 1100 C C . ASP A 1 132 ? 13.081 -17.162 6.727 1.00 71.88 132 ASP A C 1
ATOM 1102 O O . ASP A 1 132 ? 13.522 -17.901 7.609 1.00 71.88 132 ASP A O 1
ATOM 1106 N N . ASP A 1 133 ? 12.794 -15.872 6.993 1.00 76.00 133 ASP A N 1
ATOM 1107 C CA . ASP A 1 133 ? 12.899 -15.302 8.355 1.00 76.00 133 ASP A CA 1
ATOM 1108 C C . ASP A 1 133 ? 11.527 -15.325 9.052 1.00 76.00 133 ASP A C 1
ATOM 1110 O O . ASP A 1 133 ? 10.643 -14.547 8.685 1.00 76.00 133 ASP A O 1
ATOM 1114 N N . PRO A 1 134 ? 11.342 -16.124 10.123 1.00 77.94 134 PRO A N 1
ATOM 1115 C CA . PRO A 1 134 ? 10.073 -16.216 10.845 1.00 77.94 134 PRO A CA 1
ATOM 1116 C C . PRO A 1 134 ? 9.662 -14.933 11.593 1.00 77.94 134 PRO A C 1
ATOM 1118 O O . PRO A 1 134 ? 8.583 -14.916 12.193 1.00 77.94 134 PRO A O 1
ATOM 1121 N N . ARG A 1 135 ? 10.509 -13.890 11.603 1.00 77.75 135 ARG A N 1
ATOM 1122 C CA . ARG A 1 135 ? 10.249 -12.553 12.174 1.00 77.75 135 ARG A CA 1
ATOM 1123 C C . ARG A 1 135 ? 10.095 -11.455 11.113 1.00 77.75 135 ARG A C 1
ATOM 1125 O O . ARG A 1 135 ? 9.948 -10.293 11.488 1.00 77.75 135 ARG A O 1
ATOM 1132 N N . ASN A 1 136 ? 10.255 -11.790 9.834 1.00 79.12 136 ASN A N 1
ATOM 1133 C CA . ASN A 1 136 ? 10.141 -10.851 8.721 1.00 79.12 136 ASN A CA 1
ATOM 1134 C C . ASN A 1 136 ? 9.631 -11.593 7.468 1.00 79.12 136 ASN A C 1
ATOM 1136 O O . ASN A 1 136 ? 10.260 -11.582 6.403 1.00 79.12 136 ASN A O 1
ATOM 1140 N N . ARG A 1 137 ? 8.524 -12.322 7.647 1.00 87.25 137 ARG A N 1
ATOM 1141 C CA . ARG A 1 137 ? 8.041 -13.414 6.777 1.00 87.25 137 ARG A CA 1
ATOM 1142 C C . ARG A 1 137 ? 7.717 -12.972 5.355 1.00 87.25 137 ARG A C 1
ATOM 1144 O O . ARG A 1 137 ? 7.918 -13.730 4.414 1.00 87.25 137 ARG A O 1
ATOM 1151 N N . LEU A 1 138 ? 7.248 -11.739 5.198 1.00 90.94 138 LEU A N 1
ATOM 1152 C CA . LEU A 1 138 ? 6.862 -11.137 3.922 1.00 90.94 138 LEU A CA 1
ATOM 1153 C C . LEU A 1 138 ? 7.890 -10.106 3.428 1.00 90.94 138 LEU A C 1
ATOM 1155 O O . LEU A 1 138 ? 7.618 -9.352 2.497 1.00 90.94 138 LEU A O 1
ATOM 1159 N N . SER A 1 139 ? 9.087 -10.050 4.030 1.00 85.56 139 SER A N 1
ATOM 1160 C CA . SER A 1 139 ? 10.146 -9.104 3.632 1.00 85.56 139 SER A CA 1
ATOM 1161 C C . SER A 1 139 ? 10.510 -9.193 2.153 1.00 85.56 139 SER A C 1
ATOM 1163 O O . SER A 1 139 ? 10.817 -8.175 1.537 1.00 85.56 139 SER A O 1
ATOM 1165 N N . TRP A 1 140 ? 10.400 -10.384 1.561 1.00 84.12 140 TRP A N 1
ATOM 1166 C CA . TRP A 1 140 ? 10.654 -10.637 0.144 1.00 84.12 140 TRP A CA 1
ATOM 1167 C C . TRP A 1 140 ? 9.786 -9.792 -0.808 1.00 84.12 140 TRP A C 1
ATOM 1169 O O . TRP A 1 140 ? 10.182 -9.609 -1.956 1.00 84.12 140 TRP A O 1
ATOM 1179 N N . ILE A 1 141 ? 8.653 -9.244 -0.346 1.00 88.56 141 ILE A N 1
ATOM 1180 C CA . ILE A 1 141 ? 7.801 -8.322 -1.117 1.00 88.56 141 ILE A CA 1
ATOM 1181 C C . ILE A 1 141 ? 8.453 -6.936 -1.243 1.00 88.56 141 ILE A C 1
ATOM 1183 O O . ILE A 1 141 ? 8.331 -6.295 -2.285 1.00 88.56 141 ILE A O 1
ATOM 1187 N N . PHE A 1 142 ? 9.147 -6.455 -0.206 1.00 83.75 142 PHE A N 1
ATOM 1188 C CA . PHE A 1 142 ? 9.499 -5.039 -0.051 1.00 83.75 142 PHE A CA 1
ATOM 1189 C C . PHE A 1 142 ? 10.938 -4.718 -0.475 1.00 83.75 142 PHE A C 1
ATOM 1191 O O . PHE A 1 142 ? 11.910 -5.288 0.026 1.00 83.75 142 PHE A O 1
ATOM 1198 N N . ALA A 1 143 ? 11.084 -3.708 -1.333 1.00 75.12 143 ALA A N 1
ATOM 1199 C CA . ALA A 1 143 ? 12.364 -3.191 -1.818 1.00 75.12 143 ALA A CA 1
ATOM 1200 C C . ALA A 1 143 ? 13.293 -2.715 -0.689 1.00 75.12 143 ALA A C 1
ATOM 1202 O O . ALA A 1 143 ? 14.512 -2.836 -0.790 1.00 75.12 143 ALA A O 1
ATOM 1203 N N . SER A 1 144 ? 12.715 -2.223 0.410 1.00 70.62 144 SER A N 1
ATOM 1204 C CA . SER A 1 144 ? 13.440 -1.716 1.576 1.00 70.62 144 SER A CA 1
ATOM 1205 C C . SER A 1 144 ? 14.073 -2.795 2.460 1.00 70.62 144 SER A C 1
ATOM 1207 O O . SER A 1 144 ? 14.853 -2.473 3.360 1.00 70.62 144 SER A O 1
ATOM 1209 N N . THR A 1 145 ? 13.729 -4.067 2.260 1.00 69.19 145 THR A N 1
ATOM 1210 C CA . THR A 1 145 ? 14.283 -5.205 3.017 1.00 69.19 145 THR A CA 1
ATOM 1211 C C . THR A 1 145 ? 14.846 -6.300 2.121 1.00 69.19 145 THR A C 1
ATOM 1213 O O . THR A 1 145 ? 15.592 -7.147 2.613 1.00 69.19 145 THR A O 1
ATOM 1216 N N . THR A 1 146 ? 14.569 -6.261 0.815 1.00 70.06 146 THR A N 1
ATOM 1217 C CA . THR A 1 146 ? 14.986 -7.303 -0.120 1.00 70.06 146 THR A CA 1
ATOM 1218 C C . THR A 1 146 ? 15.748 -6.740 -1.322 1.00 70.06 146 THR A C 1
ATOM 1220 O O . THR A 1 146 ? 15.196 -5.937 -2.076 1.00 70.06 146 THR A O 1
ATOM 1223 N N . PRO A 1 147 ? 16.989 -7.206 -1.569 1.00 69.69 147 PRO A N 1
ATOM 1224 C CA . PRO A 1 147 ? 17.735 -6.858 -2.769 1.00 69.69 147 PRO A CA 1
ATOM 1225 C C . PRO A 1 147 ? 17.043 -7.446 -4.002 1.00 69.69 147 PRO A C 1
ATOM 1227 O O . PRO A 1 147 ? 16.648 -8.622 -4.019 1.00 69.69 147 PRO A O 1
ATOM 1230 N N . GLN A 1 148 ? 16.929 -6.637 -5.048 1.00 68.88 148 GLN A N 1
ATOM 1231 C CA . GLN A 1 148 ? 16.483 -7.079 -6.367 1.00 68.88 148 GLN A CA 1
ATOM 1232 C C . GLN A 1 148 ? 17.717 -7.467 -7.178 1.00 68.88 148 GLN A C 1
ATOM 1234 O O . GLN A 1 148 ? 18.630 -6.659 -7.320 1.00 68.88 148 GLN A O 1
ATOM 1239 N N . VAL A 1 149 ? 17.754 -8.697 -7.683 1.00 63.81 149 VAL A N 1
ATOM 1240 C CA . VAL A 1 149 ? 18.737 -9.105 -8.693 1.00 63.81 149 VAL A CA 1
ATOM 1241 C C . VAL A 1 149 ? 18.252 -8.529 -10.016 1.00 63.81 149 VAL A C 1
ATOM 1243 O O . VAL A 1 149 ? 17.073 -8.678 -10.324 1.00 63.81 149 VAL A O 1
ATOM 1246 N N . ILE A 1 150 ? 19.116 -7.840 -10.757 1.00 61.62 150 ILE A N 1
ATOM 1247 C CA . ILE A 1 150 ? 18.750 -7.318 -12.078 1.00 61.62 150 ILE A CA 1
ATOM 1248 C C . ILE A 1 150 ? 19.224 -8.319 -13.134 1.00 61.62 150 ILE A C 1
ATOM 1250 O O . ILE A 1 150 ? 20.430 -8.519 -13.293 1.00 61.62 150 ILE A O 1
ATOM 1254 N N . SER A 1 151 ? 18.279 -8.929 -13.852 1.00 47.81 151 SER A N 1
ATOM 1255 C CA . SER A 1 151 ? 18.555 -9.731 -15.047 1.00 47.81 151 SER A CA 1
ATOM 1256 C C . SER A 1 151 ? 19.121 -8.826 -16.154 1.00 47.81 151 SER A C 1
ATOM 1258 O O . SER A 1 151 ? 18.514 -7.796 -16.459 1.00 47.81 151 SER A O 1
ATOM 1260 N N . PRO A 1 152 ? 20.271 -9.150 -16.768 1.00 44.50 152 PRO A N 1
ATOM 1261 C CA . PRO A 1 152 ? 20.756 -8.402 -17.920 1.00 44.50 152 PRO A CA 1
ATOM 1262 C C . PRO A 1 152 ? 19.948 -8.736 -19.182 1.00 44.50 152 PRO A C 1
ATOM 1264 O O . PRO A 1 152 ? 19.465 -9.853 -19.353 1.00 44.50 152 PRO A O 1
ATOM 1267 N N . ALA A 1 153 ? 19.831 -7.770 -20.096 1.00 41.91 153 ALA A N 1
ATOM 1268 C CA . ALA A 1 153 ? 19.041 -7.927 -21.314 1.00 41.91 153 ALA A CA 1
ATOM 1269 C C . ALA A 1 153 ? 19.677 -8.942 -22.294 1.00 41.91 153 ALA A C 1
ATOM 1271 O O . ALA A 1 153 ? 20.824 -8.740 -22.713 1.00 41.91 153 ALA A O 1
ATOM 1272 N N . PRO A 1 154 ? 18.955 -9.990 -22.733 1.00 36.41 154 PRO A N 1
ATOM 1273 C CA . PRO A 1 154 ? 19.479 -10.933 -23.715 1.00 36.41 154 PRO A CA 1
ATOM 1274 C C . PRO A 1 154 ? 19.590 -10.280 -25.104 1.00 36.41 154 PRO A C 1
ATOM 1276 O O . PRO A 1 154 ? 18.622 -9.737 -25.631 1.00 36.41 154 PRO A O 1
ATOM 1279 N N . GLY A 1 155 ? 20.765 -10.381 -25.738 1.00 38.66 155 GLY A N 1
ATOM 1280 C CA . GLY A 1 155 ? 20.927 -10.110 -27.176 1.00 38.66 155 GLY A CA 1
ATOM 1281 C C . GLY A 1 155 ? 21.664 -8.829 -27.593 1.00 38.66 155 GLY A C 1
ATOM 1282 O O . GLY A 1 155 ? 21.706 -8.533 -28.790 1.00 38.66 155 GLY A O 1
ATOM 1283 N N . PHE A 1 156 ? 22.297 -8.081 -26.682 1.00 39.06 156 PHE A N 1
ATOM 1284 C CA . PHE A 1 156 ? 23.184 -6.979 -27.085 1.00 39.06 156 PHE A CA 1
ATOM 1285 C C . PHE A 1 156 ? 24.453 -7.500 -27.781 1.00 39.06 156 PHE A C 1
ATOM 1287 O O . PHE A 1 156 ? 25.422 -7.904 -27.141 1.00 39.06 156 PHE A O 1
ATOM 1294 N N . SER A 1 157 ? 24.481 -7.449 -29.116 1.00 35.56 157 SER A N 1
ATOM 1295 C CA . SER A 1 157 ? 25.730 -7.650 -29.858 1.00 35.56 157 SER A CA 1
ATOM 1296 C C . SER A 1 157 ? 26.686 -6.477 -29.602 1.00 35.56 157 SER A C 1
ATOM 1298 O O . SER A 1 157 ? 26.276 -5.313 -29.651 1.00 35.56 157 SER A O 1
ATOM 1300 N N . ALA A 1 158 ? 27.976 -6.767 -29.413 1.00 38.66 158 ALA A N 1
ATOM 1301 C CA . ALA A 1 158 ? 29.016 -5.795 -29.044 1.00 38.66 158 ALA A CA 1
ATOM 1302 C C . ALA A 1 158 ? 29.242 -4.628 -30.041 1.00 38.66 158 ALA A C 1
ATOM 1304 O O . ALA A 1 158 ? 30.104 -3.783 -29.822 1.00 38.66 158 ALA A O 1
ATOM 1305 N N . LYS A 1 159 ? 28.498 -4.566 -31.156 1.00 36.22 159 LYS A N 1
ATOM 1306 C CA . LYS A 1 159 ? 28.650 -3.556 -32.219 1.00 36.22 159 LYS A CA 1
ATOM 1307 C C . LYS A 1 159 ? 27.644 -2.398 -32.154 1.00 36.22 159 LYS A C 1
ATOM 1309 O O . LYS A 1 159 ? 27.832 -1.413 -32.860 1.00 36.22 159 LYS A O 1
ATOM 1314 N N . SER A 1 160 ? 26.595 -2.483 -31.331 1.00 35.28 160 SER A N 1
ATOM 1315 C CA . SER A 1 160 ? 25.493 -1.496 -31.328 1.00 35.28 160 SER A CA 1
ATOM 1316 C C . SER A 1 160 ? 25.645 -0.353 -30.308 1.00 35.28 160 SER A C 1
ATOM 1318 O O . SER A 1 160 ? 24.903 0.624 -30.369 1.00 35.28 160 SER A O 1
ATOM 1320 N N . TYR A 1 161 ? 26.615 -0.449 -29.394 1.00 33.66 161 TYR A N 1
ATOM 1321 C CA . TYR A 1 161 ? 26.752 0.409 -28.206 1.00 33.66 161 TYR A CA 1
ATOM 1322 C C . TYR A 1 161 ? 26.867 1.920 -28.498 1.00 33.66 161 TYR A C 1
ATOM 1324 O O . TYR A 1 161 ? 26.216 2.739 -27.850 1.00 33.66 161 TYR A O 1
ATOM 1332 N N . LEU A 1 162 ? 27.643 2.315 -29.514 1.00 34.56 162 LEU A N 1
ATOM 1333 C CA . LEU A 1 162 ? 27.954 3.732 -29.773 1.00 34.56 162 LEU A CA 1
ATOM 1334 C C . LEU A 1 162 ? 26.757 4.581 -30.246 1.00 34.56 162 LEU A C 1
ATOM 1336 O O . LEU A 1 162 ? 26.833 5.809 -30.189 1.00 34.56 162 LEU A O 1
ATOM 1340 N N . PHE A 1 163 ? 25.656 3.961 -30.684 1.00 33.50 163 PHE A N 1
ATOM 1341 C CA . PHE A 1 163 ? 24.484 4.665 -31.219 1.00 33.50 163 PHE A CA 1
ATOM 1342 C C . PHE A 1 163 ? 23.458 5.098 -30.159 1.00 33.50 163 PHE A C 1
ATOM 1344 O O . PHE A 1 163 ? 22.510 5.811 -30.491 1.00 33.50 163 PHE A O 1
ATOM 1351 N N . HIS A 1 164 ? 23.606 4.692 -28.893 1.00 35.34 164 HIS A N 1
ATOM 1352 C CA . HIS A 1 164 ? 22.577 4.886 -27.857 1.00 35.34 164 HIS A CA 1
ATOM 1353 C C . HIS A 1 164 ? 23.067 5.680 -26.630 1.00 35.34 164 HIS A C 1
ATOM 1355 O O . HIS A 1 164 ? 22.628 5.458 -25.507 1.00 35.34 164 HIS A O 1
ATOM 1361 N N . LYS A 1 165 ? 23.906 6.700 -26.870 1.00 30.80 165 LYS A N 1
ATOM 1362 C CA . LYS A 1 165 ? 24.453 7.666 -25.884 1.00 30.80 165 LYS A CA 1
ATOM 1363 C C . LYS A 1 165 ? 23.437 8.488 -25.056 1.00 30.80 165 LYS A C 1
ATOM 1365 O O . LYS A 1 165 ? 23.856 9.351 -24.292 1.00 30.80 165 LYS A O 1
ATOM 1370 N N . HIS A 1 166 ? 22.131 8.273 -25.209 1.00 28.78 166 HIS A N 1
ATOM 1371 C CA . HIS A 1 166 ? 21.070 9.129 -24.653 1.00 28.78 166 HIS A CA 1
ATOM 1372 C C . HIS A 1 166 ? 20.138 8.408 -23.666 1.00 28.78 166 HIS A C 1
ATOM 1374 O O . HIS A 1 166 ? 18.998 8.829 -23.487 1.00 28.78 166 HIS A O 1
ATOM 1380 N N . LEU A 1 167 ? 20.591 7.309 -23.061 1.00 33.66 167 LEU A N 1
ATOM 1381 C CA . LEU A 1 167 ? 19.809 6.526 -22.103 1.00 33.66 167 LEU A CA 1
ATOM 1382 C C . LEU A 1 167 ? 20.323 6.759 -20.675 1.00 33.66 167 LEU A C 1
ATOM 1384 O O . LEU A 1 167 ? 21.162 6.017 -20.172 1.00 33.66 167 LEU A O 1
ATOM 1388 N N . SER A 1 168 ? 19.835 7.824 -20.036 1.00 28.52 168 SER A N 1
ATOM 1389 C CA . SER A 1 168 ? 20.048 8.100 -18.611 1.00 28.52 168 SER A CA 1
ATOM 1390 C C . SER A 1 168 ? 19.212 7.140 -17.759 1.00 28.52 168 SER A C 1
ATOM 1392 O O . SER A 1 168 ? 17.985 7.151 -17.852 1.00 28.52 168 SER A O 1
ATOM 1394 N N . LEU A 1 169 ? 19.866 6.326 -16.928 1.00 40.72 169 LEU A N 1
ATOM 1395 C CA . LEU A 1 169 ? 19.239 5.301 -16.086 1.00 40.72 169 LEU A CA 1
ATOM 1396 C C . LEU A 1 169 ? 19.487 5.568 -14.593 1.00 40.72 169 LEU A C 1
ATOM 1398 O O . LEU A 1 169 ? 20.586 5.993 -14.243 1.00 40.72 169 LEU A O 1
ATOM 1402 N N . PRO A 1 170 ? 18.536 5.235 -13.696 1.00 38.34 170 PRO A N 1
ATOM 1403 C CA . PRO A 1 170 ? 18.801 5.218 -12.257 1.00 38.34 170 PRO A CA 1
ATOM 1404 C C . PRO A 1 170 ? 19.766 4.098 -11.823 1.00 38.34 170 PRO A C 1
ATOM 1406 O O . PRO A 1 170 ? 20.533 4.300 -10.886 1.00 38.34 170 PRO A O 1
ATOM 1409 N N . VAL A 1 171 ? 19.732 2.913 -12.466 1.00 40.41 171 VAL A N 1
ATOM 1410 C CA . VAL A 1 171 ? 20.644 1.771 -12.201 1.00 40.41 171 VAL A CA 1
ATOM 1411 C C . VAL A 1 171 ? 20.801 0.874 -13.445 1.00 40.41 171 VAL A C 1
ATOM 1413 O O . VAL A 1 171 ? 19.807 0.340 -13.930 1.00 40.41 171 VAL A O 1
ATOM 1416 N N . SER A 1 172 ? 22.035 0.646 -13.920 1.00 41.75 172 SER A N 1
ATOM 1417 C CA . SER A 1 172 ? 22.359 -0.187 -15.104 1.00 41.75 172 SER A CA 1
ATOM 1418 C C . SER A 1 172 ? 23.834 -0.651 -15.185 1.00 41.75 172 SER A C 1
ATOM 1420 O O . SER A 1 172 ? 24.660 -0.033 -15.843 1.00 41.75 172 SER A O 1
ATOM 1422 N N . GLY A 1 173 ? 24.215 -1.724 -14.500 1.00 39.62 173 GLY A N 1
ATOM 1423 C CA . GLY A 1 173 ? 25.594 -2.243 -14.461 1.00 39.62 173 GLY A CA 1
ATOM 1424 C C . GLY A 1 173 ? 25.853 -3.479 -15.333 1.00 39.62 173 GLY A C 1
ATOM 1425 O O . GLY A 1 173 ? 24.940 -4.237 -15.656 1.00 39.62 173 GLY A O 1
ATOM 1426 N N . TYR A 1 174 ? 27.128 -3.711 -15.662 1.00 41.50 174 TYR A N 1
ATOM 1427 C CA . TYR A 1 174 ? 27.614 -5.013 -16.134 1.00 41.50 174 TYR A CA 1
ATOM 1428 C C . TYR A 1 174 ? 27.650 -6.009 -14.970 1.00 41.50 174 TYR A C 1
ATOM 1430 O O . TYR A 1 174 ? 27.976 -5.633 -13.845 1.00 41.50 174 TYR A O 1
ATOM 1438 N N . CYS A 1 175 ? 27.406 -7.285 -15.257 1.00 47.47 175 CYS A N 1
ATOM 1439 C CA . CYS A 1 175 ? 28.046 -8.394 -14.560 1.00 47.47 175 CYS A CA 1
ATOM 1440 C C . CYS A 1 175 ? 28.662 -9.363 -15.566 1.00 47.47 175 CYS A C 1
ATOM 1442 O O . CYS A 1 175 ? 27.978 -9.835 -16.478 1.00 47.47 175 CYS A O 1
ATOM 1444 N N . THR A 1 176 ? 29.938 -9.680 -15.368 1.00 45.22 176 THR A N 1
ATOM 1445 C CA . THR A 1 176 ? 30.577 -10.858 -15.962 1.00 45.22 176 THR A CA 1
ATOM 1446 C C . THR A 1 176 ? 29.925 -12.148 -15.441 1.00 45.22 176 THR A C 1
ATOM 1448 O O . THR A 1 176 ? 29.129 -12.127 -14.500 1.00 45.22 176 THR A O 1
ATOM 1451 N N . GLY A 1 177 ? 30.304 -13.303 -16.003 1.00 46.56 177 GLY A N 1
ATOM 1452 C CA . GLY A 1 177 ? 29.825 -14.624 -15.560 1.00 46.56 177 GLY A CA 1
ATOM 1453 C C . GLY A 1 177 ? 29.948 -14.889 -14.050 1.00 46.56 177 GLY A C 1
ATOM 1454 O O . GLY A 1 177 ? 29.146 -15.624 -13.479 1.00 46.56 177 GLY A O 1
ATOM 1455 N N . THR A 1 178 ? 30.919 -14.257 -13.387 1.00 50.66 178 THR A N 1
ATOM 1456 C CA . THR A 1 178 ? 31.204 -14.409 -11.950 1.00 50.66 178 THR A CA 1
ATOM 1457 C C . THR A 1 178 ? 30.582 -13.332 -11.059 1.00 50.66 178 THR A C 1
ATOM 1459 O O . THR A 1 178 ? 30.744 -13.383 -9.842 1.00 50.66 178 THR A O 1
ATOM 1462 N N . GLU A 1 179 ? 29.870 -12.359 -11.623 1.00 54.75 179 GLU A N 1
ATOM 1463 C CA . GLU A 1 179 ? 29.310 -11.222 -10.888 1.00 54.75 179 GLU A CA 1
ATOM 1464 C C . GLU A 1 179 ? 27.774 -11.292 -10.827 1.00 54.75 179 GLU A C 1
ATOM 1466 O O . GLU A 1 179 ? 27.125 -12.044 -11.561 1.00 54.75 179 GLU A O 1
ATOM 1471 N N . VAL A 1 180 ? 27.182 -10.530 -9.903 1.00 57.41 180 VAL A N 1
ATOM 1472 C CA . VAL A 1 180 ? 25.726 -10.385 -9.749 1.00 57.41 180 VAL A CA 1
ATOM 1473 C C . VAL A 1 180 ? 25.409 -8.926 -9.454 1.00 57.41 180 VAL A C 1
ATOM 1475 O O . VAL A 1 180 ? 25.892 -8.374 -8.464 1.00 57.41 180 VAL A O 1
ATOM 1478 N N . MET A 1 181 ? 24.545 -8.317 -10.266 1.00 67.06 181 MET A N 1
ATOM 1479 C CA . MET A 1 181 ? 24.093 -6.954 -10.033 1.00 67.06 181 MET A CA 1
ATOM 1480 C C . MET A 1 181 ? 22.869 -6.998 -9.139 1.00 67.06 181 MET A C 1
ATOM 1482 O O . MET A 1 181 ? 21.857 -7.623 -9.468 1.00 67.06 181 MET A O 1
ATOM 1486 N N . VAL A 1 182 ? 22.952 -6.279 -8.024 1.00 68.75 182 VAL A N 1
ATOM 1487 C CA . VAL A 1 182 ? 21.842 -6.138 -7.092 1.00 68.75 182 VAL A CA 1
ATOM 1488 C C . VAL A 1 182 ? 21.509 -4.680 -6.835 1.00 68.75 182 VAL A C 1
ATOM 1490 O O . VAL A 1 182 ? 22.382 -3.857 -6.563 1.00 68.75 182 VAL A O 1
ATOM 1493 N N . ARG A 1 183 ? 20.215 -4.366 -6.893 1.00 70.50 183 ARG A N 1
ATOM 1494 C CA . ARG A 1 183 ? 19.673 -3.073 -6.491 1.00 70.50 183 ARG A CA 1
ATOM 1495 C C . ARG A 1 183 ? 19.286 -3.130 -5.018 1.00 70.50 183 ARG A C 1
ATOM 1497 O O . ARG A 1 183 ? 18.351 -3.844 -4.642 1.00 70.50 183 ARG A O 1
ATOM 1504 N N . LEU A 1 184 ? 19.999 -2.354 -4.208 1.00 69.69 184 LEU A N 1
ATOM 1505 C CA . LEU A 1 184 ? 19.684 -2.099 -2.803 1.00 69.69 184 LEU A CA 1
ATOM 1506 C C . LEU A 1 184 ? 18.828 -0.830 -2.683 1.00 69.69 184 LEU A C 1
ATOM 1508 O O . LEU A 1 184 ? 19.003 0.114 -3.452 1.00 69.69 184 LEU A O 1
ATOM 1512 N N . ASP A 1 185 ? 17.912 -0.788 -1.717 1.00 64.69 185 ASP A N 1
ATOM 1513 C CA . ASP A 1 185 ? 17.264 0.462 -1.300 1.00 64.69 185 ASP A CA 1
ATOM 1514 C C . ASP A 1 185 ? 18.114 1.105 -0.197 1.00 64.69 185 ASP A C 1
ATOM 1516 O O . ASP A 1 185 ? 18.142 0.616 0.935 1.00 64.69 185 ASP A O 1
ATOM 1520 N N . ILE A 1 186 ? 18.783 2.216 -0.525 1.00 63.00 186 ILE A N 1
ATOM 1521 C CA . ILE A 1 186 ? 19.610 3.015 0.402 1.00 63.00 186 ILE A CA 1
ATOM 1522 C C . ILE A 1 186 ? 18.799 3.481 1.622 1.00 63.00 186 ILE A C 1
ATOM 1524 O O . ILE A 1 186 ? 19.343 3.652 2.709 1.00 63.00 186 ILE A O 1
ATOM 1528 N N . THR A 1 187 ? 17.488 3.666 1.458 1.00 56.38 187 THR A N 1
ATOM 1529 C CA . THR A 1 187 ? 16.582 4.104 2.527 1.00 56.38 187 THR A CA 1
ATOM 1530 C C . THR A 1 187 ? 15.970 2.939 3.315 1.00 56.38 187 THR A C 1
ATOM 1532 O O . THR A 1 187 ? 15.149 3.154 4.208 1.00 56.38 187 THR A O 1
ATOM 1535 N N . GLY A 1 188 ? 16.367 1.703 2.997 1.00 61.09 188 GLY A N 1
ATOM 1536 C CA . GLY A 1 188 ? 15.909 0.474 3.629 1.00 61.09 188 GLY A CA 1
ATOM 1537 C C . GLY A 1 188 ? 16.786 -0.023 4.788 1.00 61.09 188 GLY A C 1
ATOM 1538 O O . GLY A 1 188 ? 17.785 0.585 5.164 1.00 61.09 188 GLY A O 1
ATOM 1539 N N . ASN A 1 189 ? 16.421 -1.169 5.368 1.00 68.06 189 ASN A N 1
ATOM 1540 C CA . ASN A 1 189 ? 17.193 -1.794 6.442 1.00 68.06 189 ASN A CA 1
ATOM 1541 C C . ASN A 1 189 ? 18.379 -2.575 5.849 1.00 68.06 189 ASN A C 1
ATOM 1543 O O . ASN A 1 189 ? 18.207 -3.687 5.346 1.00 68.06 189 ASN A O 1
ATOM 1547 N N . PHE A 1 190 ? 19.571 -1.971 5.887 1.00 71.88 190 PHE A N 1
ATOM 1548 C CA . PHE A 1 190 ? 20.777 -2.510 5.252 1.00 71.88 190 PHE A CA 1
ATOM 1549 C C . PHE A 1 190 ? 21.172 -3.898 5.777 1.00 71.88 190 PHE A C 1
ATOM 1551 O O . PHE A 1 190 ? 21.436 -4.783 4.969 1.00 71.88 190 PHE A O 1
ATOM 1558 N N . ASP A 1 191 ? 21.139 -4.132 7.095 1.00 72.12 191 ASP A N 1
ATOM 1559 C CA . ASP A 1 191 ? 21.476 -5.441 7.679 1.00 72.12 191 ASP A CA 1
ATOM 1560 C C . ASP A 1 191 ? 20.562 -6.548 7.122 1.00 72.12 191 ASP A C 1
ATOM 1562 O O . ASP A 1 191 ? 21.033 -7.598 6.683 1.00 72.12 191 ASP A O 1
ATOM 1566 N N . VAL A 1 192 ? 19.251 -6.284 7.064 1.00 71.62 192 VAL A N 1
ATOM 1567 C CA . VAL A 1 192 ? 18.254 -7.224 6.522 1.00 71.62 192 VAL A CA 1
ATOM 1568 C C . VAL A 1 192 ? 18.446 -7.440 5.017 1.00 71.62 192 VAL A C 1
ATOM 1570 O O . VAL A 1 192 ? 18.380 -8.582 4.557 1.00 71.62 192 VAL A O 1
ATOM 1573 N N . GLN A 1 193 ? 18.734 -6.379 4.254 1.00 70.44 193 GLN A N 1
ATOM 1574 C CA . GLN A 1 193 ? 19.032 -6.490 2.823 1.00 70.44 193 GLN A CA 1
ATOM 1575 C C . GLN A 1 193 ? 20.297 -7.316 2.568 1.00 70.44 193 GLN A C 1
ATOM 1577 O O . GLN A 1 193 ? 20.281 -8.176 1.690 1.00 70.44 193 GLN A O 1
ATOM 1582 N N . MET A 1 194 ? 21.362 -7.124 3.352 1.00 78.31 194 MET A N 1
ATOM 1583 C CA . MET A 1 194 ? 22.608 -7.886 3.224 1.00 78.31 194 MET A CA 1
ATOM 1584 C C . MET A 1 194 ? 22.443 -9.353 3.643 1.00 78.31 194 MET A C 1
ATOM 1586 O O . MET A 1 194 ? 22.987 -10.238 2.984 1.00 78.31 194 MET A O 1
ATOM 1590 N N . ASP A 1 195 ? 21.650 -9.648 4.674 1.00 74.00 195 ASP A N 1
ATOM 1591 C CA . ASP A 1 195 ? 21.330 -11.030 5.062 1.00 74.00 195 ASP A CA 1
ATOM 1592 C C . ASP A 1 195 ? 20.375 -11.724 4.075 1.00 74.00 195 ASP A C 1
ATOM 1594 O O . ASP A 1 195 ? 20.424 -12.946 3.919 1.00 74.00 195 ASP A O 1
ATOM 1598 N N . SER A 1 196 ? 19.521 -10.976 3.371 1.00 72.25 196 SER A N 1
ATOM 1599 C CA . SER A 1 196 ? 18.755 -11.486 2.222 1.00 72.25 196 SER A CA 1
ATOM 1600 C C . SER A 1 196 ? 19.660 -11.711 1.005 1.00 72.25 196 SER A C 1
ATOM 1602 O O . SER A 1 196 ? 19.588 -12.760 0.365 1.00 72.25 196 SER A O 1
ATOM 1604 N N . LEU A 1 197 ? 20.596 -10.794 0.738 1.00 75.00 197 LEU A N 1
ATOM 1605 C CA . LEU A 1 197 ? 21.572 -10.905 -0.347 1.00 75.00 197 LEU A CA 1
ATOM 1606 C C . LEU A 1 197 ? 22.450 -12.150 -0.200 1.00 75.00 197 LEU A C 1
ATOM 1608 O O . LEU A 1 197 ? 22.579 -12.918 -1.148 1.00 75.00 197 LEU A O 1
ATOM 1612 N N . ARG A 1 198 ? 22.997 -12.386 1.000 1.00 73.06 198 ARG A N 1
ATOM 1613 C CA . ARG A 1 198 ? 23.804 -13.576 1.326 1.00 73.06 198 ARG A CA 1
ATOM 1614 C C . ARG A 1 198 ? 23.062 -14.881 1.028 1.00 73.06 198 ARG A C 1
ATOM 1616 O O . ARG A 1 198 ? 23.655 -15.788 0.455 1.00 73.06 198 ARG A O 1
ATOM 1623 N N . ARG A 1 199 ? 21.769 -14.961 1.371 1.00 68.81 199 ARG A N 1
ATOM 1624 C CA . ARG A 1 199 ? 20.914 -16.122 1.064 1.00 68.81 199 ARG A CA 1
ATOM 1625 C C . ARG A 1 199 ? 20.696 -16.291 -0.440 1.00 68.81 199 ARG A C 1
ATOM 1627 O O . ARG A 1 199 ? 20.899 -17.385 -0.955 1.00 68.81 199 ARG A O 1
ATOM 1634 N N . LYS A 1 200 ? 20.343 -15.214 -1.152 1.00 65.88 200 LYS A N 1
ATOM 1635 C CA . LYS A 1 200 ? 20.102 -15.253 -2.607 1.00 65.88 200 LYS A CA 1
ATOM 1636 C C . LYS A 1 200 ? 21.357 -15.594 -3.416 1.00 65.88 200 LYS A C 1
ATOM 1638 O O . LYS A 1 200 ? 21.263 -16.345 -4.378 1.00 65.88 200 LYS A O 1
ATOM 1643 N N . ILE A 1 201 ? 22.521 -15.069 -3.027 1.00 64.44 201 ILE A N 1
ATOM 1644 C CA . ILE A 1 201 ? 23.798 -15.324 -3.709 1.00 64.44 201 ILE A CA 1
ATOM 1645 C C . ILE A 1 201 ? 24.154 -16.815 -3.714 1.00 64.44 201 ILE A C 1
ATOM 1647 O O . ILE A 1 201 ? 24.643 -17.295 -4.732 1.00 64.44 201 ILE A O 1
ATOM 1651 N N . GLY A 1 202 ? 23.858 -17.554 -2.637 1.00 55.88 202 GLY A N 1
ATOM 1652 C CA . GLY A 1 202 ? 24.131 -18.994 -2.562 1.00 55.88 202 GLY A CA 1
ATOM 1653 C C . GLY A 1 202 ? 23.499 -19.786 -3.712 1.00 55.88 202 GLY A C 1
ATOM 1654 O O . GLY A 1 202 ? 24.201 -20.513 -4.403 1.00 55.88 202 GLY A O 1
ATOM 1655 N N . GLY A 1 203 ? 22.206 -19.571 -3.980 1.00 53.03 203 GLY A N 1
ATOM 1656 C CA . GLY A 1 203 ? 21.498 -20.250 -5.075 1.00 53.03 203 GLY A CA 1
ATOM 1657 C C . GLY A 1 203 ? 21.759 -19.671 -6.471 1.00 53.03 203 GLY A C 1
ATOM 1658 O O . GLY A 1 203 ? 21.424 -20.302 -7.466 1.00 53.03 203 GLY A O 1
ATOM 1659 N N . LEU A 1 204 ? 22.355 -18.479 -6.581 1.00 51.50 204 LEU A N 1
ATOM 1660 C CA . LEU A 1 204 ? 22.614 -17.841 -7.876 1.00 51.50 204 LEU A CA 1
ATOM 1661 C C . LEU A 1 204 ? 23.807 -18.445 -8.620 1.00 51.50 204 LEU A C 1
ATOM 1663 O O . LEU A 1 204 ? 23.840 -18.381 -9.845 1.00 51.50 204 LEU A O 1
ATOM 1667 N N . PHE A 1 205 ? 24.810 -18.980 -7.926 1.00 53.28 205 PHE A N 1
ATOM 1668 C CA . PHE A 1 205 ? 25.995 -19.551 -8.580 1.00 53.28 205 PHE A CA 1
ATOM 1669 C C . PHE A 1 205 ? 25.847 -21.041 -8.931 1.00 53.28 205 PHE A C 1
ATOM 1671 O O . PHE A 1 205 ? 26.706 -21.601 -9.608 1.00 53.28 205 PHE A O 1
ATOM 1678 N N . GLU A 1 206 ? 24.718 -21.653 -8.574 1.00 45.25 206 GLU A N 1
ATOM 1679 C CA . GLU A 1 206 ? 24.351 -23.025 -8.932 1.00 45.25 206 GLU A CA 1
ATOM 1680 C C . GLU A 1 206 ? 23.504 -23.060 -10.229 1.00 45.25 206 GLU A C 1
ATOM 1682 O O . GLU A 1 206 ? 22.374 -23.537 -10.241 1.00 45.25 206 GLU A O 1
ATOM 1687 N N . GLY A 1 207 ? 24.072 -22.571 -11.347 1.00 41.56 207 GLY A N 1
ATOM 1688 C CA . GLY A 1 207 ? 23.609 -22.925 -12.706 1.00 41.56 207 GLY A CA 1
ATOM 1689 C C . GLY A 1 207 ? 22.853 -21.876 -13.547 1.00 41.56 207 GLY A C 1
ATOM 1690 O O . GLY A 1 207 ? 21.839 -22.224 -14.146 1.00 41.56 207 GLY A O 1
ATOM 1691 N N . GLY A 1 208 ? 23.336 -20.628 -13.662 1.00 35.88 208 GLY A N 1
ATOM 1692 C CA . GLY A 1 208 ? 22.734 -19.607 -14.549 1.00 35.88 208 GLY A CA 1
ATOM 1693 C C . GLY A 1 208 ? 23.745 -18.759 -15.341 1.00 35.88 208 GLY A C 1
ATOM 1694 O O . GLY A 1 208 ? 24.758 -18.337 -14.788 1.00 35.88 208 GLY A O 1
ATOM 1695 N N . ASP A 1 209 ? 23.445 -18.503 -16.620 1.00 34.03 209 ASP A N 1
ATOM 1696 C CA . ASP A 1 209 ? 24.322 -17.865 -17.625 1.00 34.03 209 ASP A CA 1
ATOM 1697 C C . ASP A 1 209 ? 24.189 -16.318 -17.663 1.00 34.03 209 ASP A C 1
ATOM 1699 O O . ASP A 1 209 ? 23.117 -15.793 -17.345 1.00 34.03 209 ASP A O 1
ATOM 1703 N N . ARG A 1 210 ? 25.265 -15.561 -17.971 1.00 44.25 210 ARG A N 1
ATOM 1704 C CA . ARG A 1 210 ? 25.349 -14.091 -17.707 1.00 44.25 210 ARG A CA 1
ATOM 1705 C C . ARG A 1 210 ? 26.299 -13.277 -18.613 1.00 44.25 210 ARG A C 1
ATOM 1707 O O . ARG A 1 210 ? 27.428 -13.687 -18.867 1.00 44.25 210 ARG A O 1
ATOM 1714 N N . GLY A 1 211 ? 25.893 -12.045 -18.957 1.00 26.97 211 GLY A N 1
ATOM 1715 C CA . GLY A 1 211 ? 26.717 -10.969 -19.557 1.00 26.97 211 GLY A CA 1
ATOM 1716 C C . GLY A 1 211 ? 25.976 -9.609 -19.575 1.00 26.97 211 GLY A C 1
ATOM 1717 O O . GLY A 1 211 ? 24.784 -9.600 -19.299 1.00 26.97 211 GLY A O 1
ATOM 1718 N N . GLY A 1 212 ? 26.615 -8.461 -19.874 1.00 25.89 212 GLY A N 1
ATOM 1719 C CA . GLY A 1 212 ? 25.993 -7.110 -19.817 1.00 25.89 212 GLY A CA 1
ATOM 1720 C C . GLY A 1 212 ? 26.943 -5.915 -20.094 1.00 25.89 212 GLY A C 1
ATOM 1721 O O . GLY A 1 212 ? 28.034 -6.144 -20.597 1.00 25.89 212 GLY A O 1
ATOM 1722 N N . GLU A 1 213 ? 26.496 -4.674 -19.797 1.00 31.81 213 GLU A N 1
ATOM 1723 C CA . GLU A 1 213 ? 27.197 -3.351 -19.659 1.00 31.81 213 GLU A CA 1
ATOM 1724 C C . GLU A 1 213 ? 26.122 -2.229 -19.459 1.00 31.81 213 GLU A C 1
ATOM 1726 O O . GLU A 1 213 ? 24.977 -2.467 -19.842 1.00 31.81 213 GLU A O 1
ATOM 1731 N N . THR A 1 214 ? 26.312 -0.991 -18.948 1.00 28.67 214 THR A N 1
ATOM 1732 C CA . THR A 1 214 ? 27.295 -0.310 -18.049 1.00 28.67 214 THR A CA 1
ATOM 1733 C C . THR A 1 214 ? 26.703 1.064 -17.586 1.00 28.67 214 THR A C 1
ATOM 1735 O O . THR A 1 214 ? 25.743 1.544 -18.192 1.00 28.67 214 THR A O 1
ATOM 1738 N N . LEU A 1 215 ? 27.193 1.689 -16.490 1.00 30.62 215 LEU A N 1
ATOM 1739 C CA . LEU A 1 215 ? 26.433 2.669 -15.662 1.00 30.62 215 LEU A CA 1
ATOM 1740 C C . LEU A 1 215 ? 27.016 4.100 -15.566 1.00 30.62 215 LEU A C 1
ATOM 1742 O O . LEU A 1 215 ? 28.212 4.268 -15.331 1.00 30.62 215 LEU A O 1
ATOM 1746 N N . SER A 1 216 ? 26.154 5.130 -15.611 1.00 27.86 216 SER A N 1
ATOM 1747 C CA . SER A 1 216 ? 26.350 6.477 -15.016 1.00 27.86 216 SER A CA 1
ATOM 1748 C C . SER A 1 216 ? 25.023 7.268 -14.927 1.00 27.86 216 SER A C 1
ATOM 1750 O O . SER A 1 216 ? 24.266 7.256 -15.892 1.00 27.86 216 SER A O 1
ATOM 1752 N N . GLY A 1 217 ? 24.774 8.015 -13.835 1.00 33.97 217 GLY A N 1
ATOM 1753 C CA . GLY A 1 217 ? 23.668 9.001 -13.723 1.00 33.97 217 GLY A CA 1
ATOM 1754 C C . GLY A 1 217 ? 22.864 8.939 -12.409 1.00 33.97 217 GLY A C 1
ATOM 1755 O O . GLY A 1 217 ? 22.630 7.853 -11.892 1.00 33.97 217 GLY A O 1
ATOM 1756 N N . SER A 1 218 ? 22.467 10.086 -11.830 1.00 38.09 218 SER A N 1
ATOM 1757 C CA . SER A 1 218 ? 21.845 10.159 -10.490 1.00 38.09 218 SER A CA 1
ATOM 1758 C C . SER A 1 218 ? 20.325 10.398 -10.487 1.00 38.09 218 SER A C 1
ATOM 1760 O O . SER A 1 218 ? 19.737 10.955 -11.415 1.00 38.09 218 SER A O 1
ATOM 1762 N N . ARG A 1 219 ? 19.700 10.030 -9.357 1.00 35.03 219 ARG A N 1
ATOM 1763 C CA . ARG A 1 219 ? 18.270 10.200 -9.017 1.00 35.03 219 ARG A CA 1
ATOM 1764 C C . ARG A 1 219 ? 17.740 11.635 -9.180 1.00 35.03 219 ARG A C 1
ATOM 1766 O O . ARG A 1 219 ? 16.537 11.817 -9.344 1.00 35.03 219 ARG A O 1
ATOM 1773 N N . GLU A 1 220 ? 18.610 12.643 -9.150 1.00 39.88 220 GLU A N 1
ATOM 1774 C CA . GLU A 1 220 ? 18.229 14.054 -9.294 1.00 39.88 220 GLU A CA 1
ATOM 1775 C C . GLU A 1 220 ? 17.725 14.388 -10.707 1.00 39.88 220 GLU A C 1
ATOM 1777 O O . GLU A 1 220 ? 16.815 15.203 -10.843 1.00 39.88 220 GLU A O 1
ATOM 1782 N N . GLN A 1 221 ? 18.224 13.709 -11.749 1.00 40.41 221 GLN A N 1
ATOM 1783 C CA . GLN A 1 221 ? 17.732 13.912 -13.119 1.00 40.41 221 GLN A CA 1
ATOM 1784 C C . GLN A 1 221 ? 16.284 13.439 -13.294 1.00 40.41 221 GLN A C 1
ATOM 1786 O O . GLN A 1 221 ? 15.525 14.077 -14.013 1.00 40.41 221 GLN A O 1
ATOM 1791 N N . PHE A 1 222 ? 15.868 12.367 -12.611 1.00 38.78 222 PHE A N 1
ATOM 1792 C CA . PHE A 1 222 ? 14.484 11.878 -12.673 1.00 38.78 222 PHE A CA 1
ATOM 1793 C C . PHE A 1 222 ? 13.495 12.894 -12.079 1.00 38.78 222 PHE A C 1
ATOM 1795 O O . PHE A 1 222 ? 12.457 13.166 -12.675 1.00 38.78 222 PHE A O 1
ATOM 1802 N N . LEU A 1 223 ? 13.854 13.512 -10.948 1.00 43.31 223 LEU A N 1
ATOM 1803 C CA . LEU A 1 223 ? 13.044 14.561 -10.321 1.00 43.31 223 LEU A CA 1
ATOM 1804 C C . LEU A 1 223 ? 13.000 15.837 -11.178 1.00 43.31 223 LEU A C 1
ATOM 1806 O O . LEU A 1 223 ? 11.926 16.395 -11.371 1.00 43.31 223 LEU A O 1
ATOM 1810 N N . GLN A 1 224 ? 14.128 16.255 -11.762 1.00 46.28 224 GLN A N 1
ATOM 1811 C CA . GLN A 1 224 ? 14.171 17.418 -12.660 1.00 46.28 224 GLN A CA 1
ATOM 1812 C C . GLN A 1 224 ? 13.406 17.199 -13.973 1.00 46.28 224 GLN A C 1
ATOM 1814 O O . GLN A 1 224 ? 12.804 18.136 -14.487 1.00 46.28 224 GLN A O 1
ATOM 1819 N 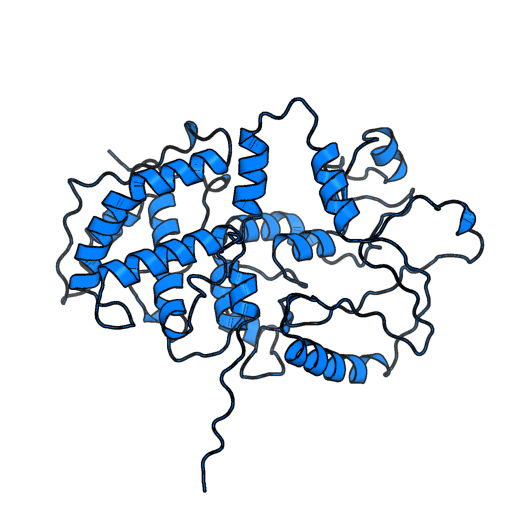N . ILE A 1 225 ? 13.405 15.979 -14.521 1.00 43.66 225 ILE A N 1
ATOM 1820 C CA . ILE A 1 225 ? 12.628 15.648 -15.725 1.00 43.66 225 ILE A CA 1
ATOM 1821 C C . ILE A 1 225 ? 11.128 15.666 -15.412 1.00 43.66 225 ILE A C 1
ATOM 1823 O O . ILE A 1 225 ? 10.381 16.228 -16.205 1.00 43.66 225 ILE A O 1
ATOM 1827 N N . LEU A 1 226 ? 10.703 15.165 -14.244 1.00 40.09 226 LEU A N 1
ATOM 1828 C CA . LEU A 1 226 ? 9.323 15.307 -13.757 1.00 40.09 226 LEU A CA 1
ATOM 1829 C C . LEU A 1 226 ? 8.909 16.782 -13.600 1.00 40.09 226 LEU A C 1
ATOM 1831 O O . LEU A 1 226 ? 7.838 17.163 -14.067 1.00 40.09 226 LEU A O 1
ATOM 1835 N N . GLU A 1 227 ? 9.764 17.632 -13.021 1.00 41.69 227 GLU A N 1
ATOM 1836 C CA . GLU A 1 227 ? 9.505 19.081 -12.930 1.00 41.69 227 GLU A CA 1
ATOM 1837 C C . GLU A 1 227 ? 9.431 19.784 -14.297 1.00 41.69 227 GLU A C 1
ATOM 1839 O O . GLU A 1 227 ? 8.788 20.825 -14.406 1.00 41.69 227 GLU A O 1
ATOM 1844 N N . HIS A 1 228 ? 10.076 19.243 -15.338 1.00 41.75 228 HIS A N 1
ATOM 1845 C CA . HIS A 1 228 ? 10.078 19.828 -16.683 1.00 41.75 228 HIS A CA 1
ATOM 1846 C C . HIS A 1 228 ? 9.006 19.258 -17.626 1.00 41.75 228 HIS A C 1
ATOM 1848 O O . HIS A 1 228 ? 8.637 19.937 -18.587 1.00 41.75 228 HIS A O 1
ATOM 1854 N N . SER A 1 229 ? 8.519 18.034 -17.390 1.00 39.94 229 SER A N 1
ATOM 1855 C CA . SER A 1 229 ? 7.425 17.416 -18.154 1.00 39.94 22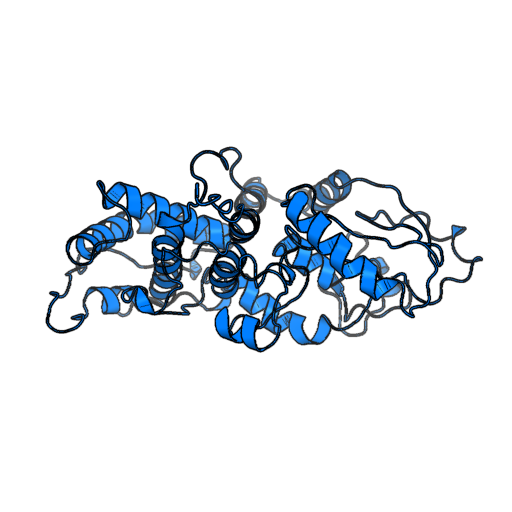9 SER A CA 1
ATOM 1856 C C . SER A 1 229 ? 6.045 17.839 -17.645 1.00 39.94 229 SER A C 1
ATOM 1858 O O . SER A 1 229 ? 5.104 17.932 -18.432 1.00 39.94 229 SER A O 1
ATOM 1860 N N . VAL A 1 230 ? 5.930 18.167 -16.354 1.00 39.69 230 VAL A N 1
ATOM 1861 C CA . VAL A 1 230 ? 4.774 18.871 -15.780 1.00 39.69 230 VAL A CA 1
ATOM 1862 C C . VAL A 1 230 ? 4.878 20.347 -16.187 1.00 39.69 230 VAL A C 1
ATOM 1864 O O . VAL A 1 230 ? 5.532 21.153 -15.534 1.00 39.69 230 VAL A O 1
ATOM 1867 N N . GLY A 1 231 ? 4.311 20.667 -17.354 1.00 34.97 231 GLY A N 1
ATOM 1868 C CA . GLY A 1 231 ? 4.609 21.891 -18.101 1.00 34.97 231 GLY A CA 1
ATOM 1869 C C . GLY A 1 231 ? 4.367 23.218 -17.367 1.00 34.97 231 GLY A C 1
ATOM 1870 O O . GLY A 1 231 ? 3.562 23.334 -16.447 1.00 34.97 231 GLY A O 1
ATOM 1871 N N . SER A 1 232 ? 5.015 2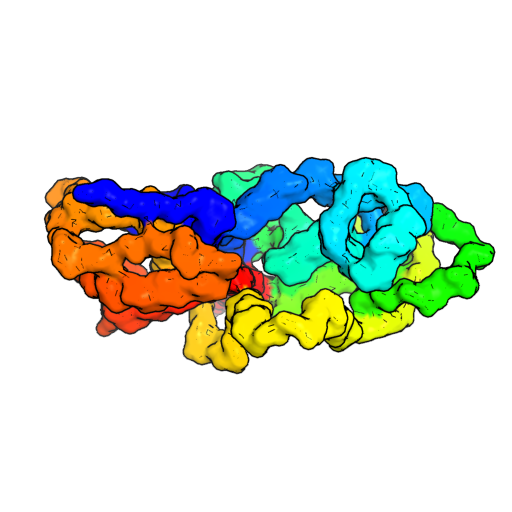4.274 -17.861 1.00 34.06 232 SER A N 1
ATOM 1872 C CA . SER A 1 232 ? 5.028 25.641 -17.314 1.00 34.06 232 SER A CA 1
ATOM 1873 C C . SER A 1 232 ? 3.708 26.437 -17.434 1.00 34.06 232 SER A C 1
ATOM 1875 O O . SER A 1 232 ? 3.727 27.665 -17.503 1.00 34.06 232 SER A O 1
ATOM 1877 N N . SER A 1 233 ? 2.559 25.757 -17.419 1.00 36.50 233 SER A N 1
ATOM 1878 C CA . SER A 1 233 ? 1.234 26.338 -17.139 1.00 36.50 233 SER A CA 1
ATOM 1879 C C . SER A 1 233 ? 0.557 25.694 -15.923 1.00 36.50 233 SER A C 1
ATOM 1881 O O . SER A 1 233 ? -0.658 25.796 -15.762 1.00 36.50 233 SER A O 1
ATOM 1883 N N . VAL A 1 234 ? 1.320 24.968 -15.110 1.00 35.44 234 VAL A N 1
ATOM 1884 C CA . VAL A 1 234 ? 0.839 24.351 -13.882 1.00 35.44 234 VAL A CA 1
ATOM 1885 C C . VAL A 1 234 ? 0.965 25.358 -12.743 1.00 35.44 234 VAL A C 1
ATOM 1887 O O . VAL A 1 234 ? 2.070 25.676 -12.298 1.00 35.44 234 VAL A O 1
ATOM 1890 N N . ASP A 1 235 ? -0.185 25.870 -12.294 1.00 34.19 235 ASP A N 1
ATOM 1891 C CA . ASP A 1 235 ? -0.292 26.660 -11.067 1.00 34.19 235 ASP A CA 1
ATOM 1892 C C . ASP A 1 235 ? 0.361 25.921 -9.890 1.00 34.19 235 ASP A C 1
ATOM 1894 O O . ASP A 1 235 ? 0.361 24.684 -9.821 1.00 34.19 235 ASP A O 1
ATOM 1898 N N . ALA A 1 236 ? 0.910 26.692 -8.945 1.00 34.91 236 ALA A N 1
ATOM 1899 C CA . ALA A 1 236 ? 1.652 26.177 -7.790 1.00 34.91 236 ALA A CA 1
ATOM 1900 C C . ALA A 1 236 ? 0.882 25.087 -7.008 1.00 34.91 236 ALA A C 1
ATOM 1902 O O . ALA A 1 236 ? 1.493 24.166 -6.464 1.00 34.91 236 ALA A O 1
ATOM 1903 N N . ASP A 1 237 ? -0.449 25.142 -7.056 1.00 37.56 237 ASP A N 1
ATOM 1904 C CA . ASP A 1 237 ? -1.411 24.208 -6.474 1.00 37.56 237 ASP A CA 1
ATOM 1905 C C . ASP A 1 237 ? -1.228 22.735 -6.908 1.00 37.56 237 ASP A C 1
ATOM 1907 O O . ASP A 1 237 ? -1.525 21.833 -6.124 1.00 37.56 237 ASP A O 1
ATOM 1911 N N . GLN A 1 238 ? -0.714 22.425 -8.115 1.00 33.78 238 GLN A N 1
ATOM 1912 C CA . GLN A 1 238 ? -0.405 21.018 -8.461 1.00 33.78 238 GLN A CA 1
ATOM 1913 C C . GLN A 1 238 ? 1.008 20.590 -8.049 1.00 33.78 238 GLN A C 1
ATOM 1915 O O . GLN A 1 238 ? 1.248 19.397 -7.854 1.00 33.78 238 GLN A O 1
ATOM 1920 N N . ARG A 1 239 ? 1.937 21.535 -7.859 1.00 33.88 239 ARG A N 1
ATOM 1921 C CA . ARG A 1 239 ? 3.239 21.231 -7.245 1.00 33.88 239 ARG A CA 1
ATOM 1922 C C . ARG A 1 239 ? 3.025 20.839 -5.782 1.00 33.88 239 ARG A C 1
ATOM 1924 O O . ARG A 1 239 ? 3.584 19.841 -5.341 1.00 33.88 239 ARG A O 1
ATOM 1931 N N . GLU A 1 240 ? 2.097 21.514 -5.098 1.00 36.16 240 GLU A N 1
ATOM 1932 C CA . GLU A 1 240 ? 1.597 21.112 -3.777 1.00 36.16 240 GLU A CA 1
ATOM 1933 C C . GLU A 1 240 ? 0.841 19.765 -3.812 1.00 36.16 240 GLU A C 1
ATOM 1935 O O . GLU A 1 240 ? 0.900 19.012 -2.847 1.00 36.16 240 GLU A O 1
ATOM 1940 N N . ALA A 1 241 ? 0.200 19.381 -4.926 1.00 33.59 241 ALA A N 1
ATOM 1941 C CA . ALA A 1 241 ? -0.409 18.051 -5.078 1.00 33.59 241 ALA A CA 1
ATOM 1942 C C . ALA A 1 241 ? 0.625 16.920 -5.264 1.00 33.59 241 ALA A C 1
ATOM 1944 O O . ALA A 1 241 ? 0.435 15.825 -4.729 1.00 33.59 241 ALA A O 1
ATOM 1945 N N . LEU A 1 242 ? 1.729 17.176 -5.978 1.00 33.31 242 LEU A N 1
ATOM 1946 C CA . LEU A 1 242 ? 2.848 16.234 -6.081 1.00 33.31 242 LEU A CA 1
ATOM 1947 C C . LEU A 1 242 ? 3.601 16.139 -4.747 1.00 33.31 242 LEU A C 1
ATOM 1949 O O . LEU A 1 242 ? 3.925 15.041 -4.295 1.00 33.31 242 LEU A O 1
ATOM 1953 N N . GLU A 1 243 ? 3.804 17.270 -4.066 1.00 34.91 243 GLU A N 1
ATOM 1954 C CA . GLU A 1 243 ? 4.335 17.299 -2.705 1.00 34.91 243 GLU A CA 1
ATOM 1955 C C . GLU A 1 243 ? 3.376 16.644 -1.705 1.00 34.91 243 GLU A C 1
ATOM 1957 O O . GLU A 1 243 ? 3.850 15.921 -0.849 1.00 34.91 243 GLU A O 1
ATOM 1962 N N . ALA A 1 244 ? 2.051 16.741 -1.821 1.00 32.03 244 ALA A N 1
ATOM 1963 C CA . ALA A 1 244 ? 1.126 16.016 -0.940 1.00 32.03 244 ALA A CA 1
ATOM 1964 C C . ALA A 1 244 ? 1.208 14.483 -1.102 1.00 32.03 244 ALA A C 1
ATOM 1966 O O . ALA A 1 244 ? 0.885 13.752 -0.164 1.00 32.03 244 ALA A O 1
ATOM 1967 N N . PHE A 1 245 ? 1.661 13.995 -2.264 1.00 34.44 245 PHE A N 1
ATOM 1968 C CA . PHE A 1 245 ? 1.849 12.568 -2.548 1.00 34.44 245 PHE A CA 1
ATOM 1969 C C . PHE A 1 245 ? 3.283 12.073 -2.275 1.00 34.44 245 PHE A C 1
ATOM 1971 O O . PHE A 1 245 ? 3.477 10.904 -1.948 1.00 34.44 245 PHE A O 1
ATOM 1978 N N . LEU A 1 246 ? 4.288 12.954 -2.365 1.00 35.22 246 LEU A N 1
ATOM 1979 C CA . LEU A 1 246 ? 5.700 12.664 -2.065 1.00 35.22 246 LEU A CA 1
ATOM 1980 C C . LEU A 1 246 ? 6.128 13.078 -0.645 1.00 35.22 246 LEU A C 1
ATOM 1982 O O . LEU A 1 246 ? 7.160 12.611 -0.156 1.00 35.22 246 LEU A O 1
ATOM 1986 N N . ALA A 1 247 ? 5.335 13.890 0.058 1.00 32.50 247 ALA A N 1
ATOM 1987 C CA . ALA A 1 247 ? 5.551 14.278 1.447 1.00 32.50 247 ALA A CA 1
ATOM 1988 C C . ALA A 1 247 ? 5.164 13.141 2.398 1.00 32.50 247 ALA A C 1
ATOM 1990 O O . ALA A 1 247 ? 4.274 13.234 3.250 1.00 32.50 247 ALA A O 1
ATOM 1991 N N . VAL A 1 248 ? 6.070 12.168 2.436 1.00 36.22 248 VAL A N 1
ATOM 1992 C CA . VAL A 1 248 ? 6.831 11.971 3.672 1.00 36.22 248 VAL A CA 1
ATOM 1993 C C . VAL A 1 248 ? 7.217 13.360 4.207 1.00 36.22 248 VAL A C 1
ATOM 1995 O O . VAL A 1 248 ? 8.232 13.931 3.818 1.00 36.22 248 VAL A O 1
ATOM 1998 N N . ASN A 1 249 ? 6.333 13.938 5.032 1.00 30.58 249 ASN A N 1
ATOM 1999 C CA . ASN A 1 249 ? 6.467 15.270 5.627 1.00 30.58 249 ASN A CA 1
ATOM 2000 C C . ASN A 1 249 ? 7.908 15.451 6.122 1.00 30.58 249 ASN A C 1
ATOM 2002 O O . ASN A 1 249 ? 8.450 14.531 6.729 1.00 30.58 249 ASN A O 1
ATOM 2006 N N . SER A 1 250 ? 8.549 16.603 5.911 1.00 33.69 250 SER A N 1
ATOM 2007 C CA . SER A 1 250 ? 9.940 16.814 6.355 1.00 33.69 250 SER A CA 1
ATOM 2008 C C . SER A 1 250 ? 10.129 16.583 7.869 1.00 33.69 250 SER A C 1
ATOM 2010 O O . SER A 1 250 ? 11.220 16.233 8.316 1.00 33.69 250 SER A O 1
ATOM 2012 N N . ASN A 1 251 ? 9.038 16.620 8.643 1.00 33.78 251 ASN A N 1
ATOM 2013 C CA . ASN A 1 251 ? 8.933 16.153 10.026 1.00 33.78 251 ASN A CA 1
ATOM 2014 C C . ASN A 1 251 ? 8.609 14.645 10.185 1.00 33.78 251 ASN A C 1
ATOM 2016 O O . ASN A 1 251 ? 7.982 14.254 11.171 1.00 33.78 251 ASN A O 1
ATOM 2020 N N . TRP A 1 252 ? 9.029 13.773 9.266 1.00 36.25 252 TRP A N 1
ATOM 2021 C CA . TRP A 1 252 ? 8.756 12.321 9.251 1.00 36.25 252 TRP A CA 1
ATOM 2022 C C . TRP A 1 252 ? 9.222 11.577 10.510 1.00 36.25 252 TRP A C 1
ATOM 2024 O O . TRP A 1 252 ? 8.672 10.539 10.869 1.00 36.25 252 TRP A O 1
ATOM 2034 N N . ASN A 1 253 ? 10.172 12.155 11.247 1.00 35.00 253 ASN A N 1
ATOM 2035 C CA . ASN A 1 253 ? 10.635 11.649 12.539 1.00 35.00 253 ASN A CA 1
ATOM 2036 C C . ASN A 1 253 ? 9.751 12.053 13.743 1.00 35.00 253 ASN A C 1
ATOM 2038 O O . ASN A 1 253 ? 10.001 11.592 14.856 1.00 35.00 253 ASN A O 1
ATOM 2042 N N . SER A 1 254 ? 8.730 12.901 13.568 1.00 36.00 254 SER A N 1
ATOM 2043 C CA . SER A 1 254 ? 7.935 13.457 14.683 1.00 36.00 254 SER A CA 1
ATOM 2044 C C . SER A 1 254 ? 6.945 12.466 15.312 1.00 36.00 254 SER A C 1
ATOM 2046 O O . SER A 1 254 ? 6.713 12.515 16.523 1.00 36.00 254 SER A O 1
ATOM 2048 N N . THR A 1 255 ? 6.407 11.521 14.532 1.00 46.41 255 THR A N 1
ATOM 2049 C CA . THR A 1 255 ? 5.591 10.412 15.055 1.00 46.41 255 THR A CA 1
ATOM 2050 C C . THR A 1 255 ? 5.740 9.164 14.189 1.00 46.41 255 THR A C 1
ATOM 2052 O O . THR A 1 255 ? 4.860 8.830 13.407 1.00 46.41 255 THR A O 1
ATOM 2055 N N . SER A 1 256 ? 6.849 8.437 14.343 1.00 55.44 256 SER A N 1
ATOM 2056 C CA . SER A 1 256 ? 6.971 7.114 13.726 1.00 55.44 256 SER A CA 1
ATOM 2057 C C . SER A 1 256 ? 5.864 6.176 14.222 1.00 55.44 256 SER A C 1
ATOM 2059 O O . SER A 1 256 ? 5.542 6.143 15.418 1.00 55.44 256 SER A O 1
ATOM 2061 N N . ALA A 1 257 ? 5.283 5.399 13.305 1.00 65.88 257 ALA A N 1
ATOM 2062 C CA . ALA A 1 257 ? 4.371 4.321 13.657 1.00 65.88 257 ALA A CA 1
ATOM 2063 C C . ALA A 1 257 ? 5.103 3.315 14.566 1.00 65.88 257 ALA A C 1
ATOM 2065 O O . ALA A 1 257 ? 6.230 2.902 14.292 1.00 65.88 257 ALA A O 1
ATOM 2066 N N . ARG A 1 258 ? 4.483 2.952 15.691 1.00 78.19 258 ARG A N 1
ATOM 2067 C CA . ARG A 1 258 ? 5.073 2.063 16.705 1.00 78.19 258 ARG A CA 1
ATOM 2068 C C . ARG A 1 258 ? 4.299 0.757 16.755 1.00 78.19 258 ARG A C 1
ATOM 2070 O O . ARG A 1 258 ? 3.081 0.801 16.602 1.00 78.19 258 ARG A O 1
ATOM 2077 N N . TYR A 1 259 ? 4.962 -0.371 17.026 1.00 81.62 259 TYR A N 1
ATOM 2078 C CA . TYR A 1 259 ? 4.325 -1.701 17.068 1.00 81.62 259 TYR A CA 1
ATOM 2079 C C . TYR A 1 259 ? 3.033 -1.743 17.914 1.00 81.62 259 TYR A C 1
ATOM 2081 O O . TYR A 1 259 ? 2.027 -2.270 17.451 1.00 81.62 259 TYR A O 1
ATOM 2089 N N . ASP A 1 260 ? 3.018 -1.096 19.086 1.00 83.25 260 ASP A N 1
ATOM 2090 C CA . ASP A 1 260 ? 1.855 -0.979 19.988 1.00 83.25 260 ASP A CA 1
ATOM 2091 C C . ASP A 1 260 ? 0.670 -0.183 19.401 1.00 83.25 260 ASP A C 1
ATOM 2093 O O . ASP A 1 260 ? -0.442 -0.240 19.921 1.00 83.25 260 ASP A O 1
ATOM 2097 N N . THR A 1 261 ? 0.890 0.548 18.307 1.00 86.19 261 THR A N 1
ATOM 2098 C CA . THR A 1 261 ? -0.115 1.366 17.611 1.00 86.19 261 THR A CA 1
ATOM 2099 C C . THR A 1 261 ? -0.534 0.809 16.248 1.00 86.19 261 THR A C 1
ATOM 2101 O O . THR A 1 261 ? -1.508 1.311 15.687 1.00 86.19 261 THR A O 1
ATOM 2104 N N . LEU A 1 262 ? 0.140 -0.215 15.703 1.00 90.00 262 LEU A N 1
ATOM 2105 C CA . LEU A 1 262 ? -0.116 -0.689 14.332 1.00 90.00 262 LEU A CA 1
ATOM 2106 C C . LEU A 1 262 ? -1.513 -1.304 14.181 1.00 90.00 262 LEU A C 1
ATOM 2108 O O . LEU A 1 262 ? -2.236 -0.919 13.268 1.00 90.00 262 LEU A O 1
ATOM 2112 N N . GLN A 1 263 ? -1.949 -2.145 15.126 1.00 92.19 263 GLN A N 1
ATOM 2113 C CA . GLN A 1 263 ? -3.304 -2.714 15.121 1.00 92.19 263 GLN A CA 1
ATOM 2114 C C . GLN A 1 263 ? -4.381 -1.619 15.187 1.00 92.19 263 GLN A C 1
ATOM 2116 O O . GLN A 1 263 ? -5.297 -1.586 14.368 1.00 92.19 263 GLN A O 1
ATOM 2121 N N . SER A 1 264 ? -4.240 -0.677 16.125 1.00 91.19 264 SER A N 1
ATOM 2122 C CA . SER A 1 264 ? -5.136 0.480 16.258 1.00 91.19 264 SER A CA 1
ATOM 2123 C C . SER A 1 264 ? -5.145 1.358 15.002 1.00 91.19 264 SER A C 1
ATOM 2125 O O . SER A 1 264 ? -6.186 1.906 14.660 1.00 91.19 264 SER A O 1
ATOM 2127 N N . THR A 1 265 ? -4.019 1.463 14.291 1.00 92.12 265 THR A N 1
ATOM 2128 C CA . THR A 1 265 ? -3.916 2.223 13.037 1.00 92.12 265 THR A CA 1
ATOM 2129 C C . THR A 1 265 ? -4.554 1.481 11.862 1.00 92.12 265 THR A C 1
ATOM 2131 O O . THR A 1 265 ? -5.279 2.101 11.095 1.00 92.12 265 THR A O 1
ATOM 2134 N N . ALA A 1 266 ? -4.375 0.161 11.741 1.00 93.56 266 ALA A N 1
ATOM 2135 C CA . ALA A 1 266 ? -5.005 -0.637 10.683 1.00 93.56 266 ALA A CA 1
ATOM 2136 C C . ALA A 1 266 ? -6.537 -0.593 10.779 1.00 93.56 266 ALA A C 1
ATOM 2138 O O . ALA A 1 266 ? -7.219 -0.456 9.769 1.00 93.56 266 ALA A O 1
ATOM 2139 N N . ARG A 1 267 ? -7.067 -0.573 12.008 1.00 93.56 267 ARG A N 1
ATOM 2140 C CA . ARG A 1 267 ? -8.486 -0.303 12.267 1.00 93.56 267 ARG A CA 1
ATOM 2141 C C . ARG A 1 267 ? -8.913 1.081 11.772 1.00 93.56 267 ARG A C 1
ATOM 2143 O O . ARG A 1 267 ? -9.984 1.194 11.199 1.00 93.56 267 ARG A O 1
ATOM 2150 N N . MET A 1 268 ? -8.097 2.127 11.943 1.00 93.75 268 MET A N 1
ATOM 2151 C CA . MET A 1 268 ? -8.414 3.456 11.388 1.00 93.75 268 MET A CA 1
ATOM 2152 C C . MET A 1 268 ? -8.395 3.478 9.854 1.00 93.75 268 MET A C 1
ATOM 2154 O O . MET A 1 268 ? -9.155 4.240 9.270 1.00 93.75 268 MET A O 1
ATOM 2158 N N . VAL A 1 269 ? -7.568 2.653 9.204 1.00 94.50 269 VAL A N 1
ATOM 2159 C CA . VAL A 1 269 ? -7.546 2.518 7.737 1.00 94.50 269 VAL A CA 1
ATOM 2160 C C . VAL A 1 269 ? -8.862 1.919 7.228 1.00 94.50 269 VAL A C 1
ATOM 2162 O O . VAL A 1 269 ? -9.525 2.537 6.399 1.00 94.50 269 VAL A O 1
ATOM 2165 N N . ASP A 1 270 ? -9.294 0.779 7.780 1.00 96.06 270 ASP A N 1
ATOM 2166 C CA . ASP A 1 270 ? -10.593 0.175 7.431 1.00 96.06 270 ASP A CA 1
ATOM 2167 C C . ASP A 1 270 ? -11.774 1.099 7.795 1.00 96.06 270 ASP A C 1
ATOM 2169 O O . ASP A 1 270 ? -12.746 1.183 7.054 1.00 96.06 270 ASP A O 1
ATOM 2173 N N . LEU A 1 271 ? -11.668 1.865 8.886 1.00 94.94 271 LEU A N 1
ATOM 2174 C CA . LEU A 1 271 ? -12.665 2.860 9.297 1.00 94.94 271 LEU A CA 1
ATOM 2175 C C . LEU A 1 271 ? -12.792 4.019 8.300 1.00 94.94 271 LEU A C 1
ATOM 2177 O O . LEU A 1 271 ? -13.906 4.470 8.027 1.00 94.94 271 LEU A O 1
ATOM 2181 N N . ILE A 1 272 ? -11.671 4.504 7.754 1.00 92.94 272 ILE A N 1
ATOM 2182 C CA . ILE A 1 272 ? -11.687 5.490 6.669 1.00 92.94 272 ILE A CA 1
ATOM 2183 C C . ILE A 1 272 ? -12.337 4.858 5.431 1.00 92.94 272 ILE A C 1
ATOM 2185 O O . ILE A 1 272 ? -13.264 5.455 4.899 1.00 92.94 272 ILE A O 1
ATOM 2189 N N . GLY A 1 273 ? -11.987 3.625 5.054 1.00 92.56 273 GLY A N 1
ATOM 2190 C CA . GLY A 1 273 ? -12.671 2.915 3.964 1.00 92.56 273 GLY A CA 1
ATOM 2191 C C . GLY A 1 273 ? -14.194 2.796 4.165 1.00 92.56 273 GLY A C 1
ATOM 2192 O O . GLY A 1 273 ? -14.958 3.051 3.237 1.00 92.56 273 GLY A O 1
ATOM 2193 N N . SER A 1 274 ? -14.664 2.499 5.384 1.00 94.12 274 SER A N 1
ATOM 2194 C CA . SER A 1 274 ? -16.098 2.460 5.735 1.00 94.12 274 SER A CA 1
ATOM 2195 C C . SER A 1 274 ? -16.780 3.831 5.644 1.00 94.12 274 SER A C 1
ATOM 2197 O O . SER A 1 274 ? -17.970 3.943 5.347 1.00 94.12 274 SER A O 1
ATOM 2199 N N . LEU A 1 275 ? -16.044 4.907 5.916 1.00 92.75 275 LEU A N 1
ATOM 2200 C CA . LEU A 1 275 ? -16.505 6.284 5.749 1.00 92.75 275 LEU A CA 1
ATOM 2201 C C . LEU A 1 275 ? -16.655 6.633 4.260 1.00 92.75 275 LEU A C 1
ATOM 2203 O O . LEU A 1 275 ? -17.696 7.152 3.866 1.00 92.75 275 LEU A O 1
ATOM 2207 N N . GLU A 1 276 ? -15.663 6.288 3.439 1.00 90.25 276 GLU A N 1
ATOM 2208 C CA . GLU A 1 276 ? -15.673 6.491 1.984 1.00 90.25 276 GLU A CA 1
ATOM 2209 C C . GLU A 1 276 ? -16.761 5.649 1.291 1.00 90.25 276 GLU A C 1
ATOM 2211 O O . GLU A 1 276 ? -17.433 6.116 0.370 1.00 90.25 276 GLU A O 1
ATOM 2216 N N . ALA A 1 277 ? -17.001 4.430 1.782 1.00 89.62 277 ALA A N 1
ATOM 2217 C CA . ALA A 1 277 ? -18.098 3.560 1.359 1.00 89.62 277 ALA A CA 1
ATOM 2218 C C . ALA A 1 277 ? -19.483 4.001 1.884 1.00 89.62 277 ALA A C 1
ATOM 2220 O O . ALA A 1 277 ? -20.498 3.417 1.506 1.00 89.62 277 ALA A O 1
ATOM 2221 N N . GLY A 1 278 ? -19.563 5.016 2.753 1.00 89.44 278 GLY A N 1
ATOM 2222 C CA . GLY A 1 278 ? -20.820 5.522 3.318 1.00 89.44 278 GLY A CA 1
ATOM 2223 C C . GLY A 1 278 ? -21.451 4.643 4.411 1.00 89.44 278 GLY A C 1
ATOM 2224 O O . GLY A 1 278 ? -22.556 4.945 4.869 1.00 89.44 278 GLY A O 1
ATOM 2225 N N . THR A 1 279 ? -20.776 3.581 4.863 1.00 91.75 279 THR A N 1
ATOM 2226 C CA . THR A 1 279 ? -21.289 2.616 5.853 1.00 91.75 279 THR A CA 1
ATOM 2227 C C . THR A 1 279 ? -21.007 3.020 7.303 1.00 91.75 279 THR A C 1
ATOM 2229 O O . THR A 1 279 ? -21.792 2.670 8.190 1.00 91.75 279 THR A O 1
ATOM 2232 N N . LEU A 1 280 ? -19.954 3.813 7.558 1.00 91.94 280 LEU A N 1
ATOM 2233 C CA . LEU A 1 280 ? -19.462 4.138 8.909 1.00 91.94 280 LEU A CA 1
ATOM 2234 C C . LEU A 1 280 ? -20.555 4.629 9.872 1.00 91.94 280 LEU A C 1
ATOM 2236 O O . LEU A 1 280 ? -20.558 4.264 11.049 1.00 91.94 280 LEU A O 1
ATOM 2240 N N . LYS A 1 281 ? -21.500 5.456 9.404 1.00 90.25 281 LYS A N 1
ATOM 2241 C CA . LYS A 1 281 ? -22.590 5.944 10.262 1.00 90.25 281 LYS A CA 1
ATOM 2242 C C . LYS A 1 281 ? -23.452 4.791 10.786 1.00 90.25 281 LYS A C 1
ATOM 2244 O O . LYS A 1 281 ? -23.708 4.725 11.986 1.00 90.25 281 LYS A O 1
ATOM 2249 N N . GLY A 1 282 ? -23.857 3.878 9.903 1.00 88.56 282 GLY A N 1
ATOM 2250 C CA . GLY A 1 282 ? -24.613 2.686 10.285 1.00 88.56 282 GLY A CA 1
ATOM 2251 C C . GLY A 1 282 ? -23.804 1.764 11.196 1.00 88.56 282 GLY A C 1
ATOM 2252 O O . GLY A 1 282 ? -24.349 1.205 12.140 1.00 88.56 282 GLY A O 1
ATOM 2253 N N . GLU A 1 283 ? -22.493 1.660 10.981 1.00 90.44 283 GLU A N 1
ATOM 2254 C CA . GLU A 1 283 ? -21.601 0.849 11.817 1.00 90.44 283 GLU A CA 1
ATOM 2255 C C . GLU A 1 283 ? -21.426 1.392 13.246 1.00 90.44 283 GLU A C 1
ATOM 2257 O O . GLU A 1 283 ? -21.306 0.597 14.181 1.00 90.44 283 GLU A O 1
ATOM 2262 N N . LEU A 1 284 ? -21.432 2.721 13.418 1.00 89.00 284 LEU A N 1
ATOM 2263 C CA . LEU A 1 284 ? -21.375 3.415 14.714 1.00 89.00 284 LEU A CA 1
ATOM 2264 C C . LEU A 1 284 ? -22.718 3.389 15.467 1.00 89.00 284 LEU A C 1
ATOM 2266 O O . LEU A 1 284 ? -22.740 3.341 16.699 1.00 89.00 284 LEU A O 1
ATOM 2270 N N . GLU A 1 285 ? -23.833 3.438 14.733 1.00 88.50 285 GLU A N 1
ATOM 2271 C CA . GLU A 1 285 ? -25.194 3.395 15.287 1.00 88.50 285 GLU A CA 1
ATOM 2272 C C . GLU A 1 285 ? -25.696 1.950 15.508 1.00 88.50 285 GLU A C 1
ATOM 2274 O O . GLU A 1 285 ? -26.670 1.742 16.231 1.00 88.50 285 GLU A O 1
ATOM 2279 N N . ALA A 1 286 ? -25.021 0.937 14.953 1.00 85.50 286 ALA A N 1
ATOM 2280 C CA . ALA A 1 286 ? -25.326 -0.475 15.176 1.00 85.50 286 ALA A CA 1
ATOM 2281 C C . ALA A 1 286 ? -24.916 -0.959 16.581 1.00 85.50 286 ALA A C 1
ATOM 2283 O O . ALA A 1 286 ? -23.838 -0.650 17.088 1.00 85.50 286 ALA A O 1
ATOM 2284 N N . LYS A 1 287 ? -25.757 -1.804 17.193 1.00 76.31 287 LYS A N 1
ATOM 2285 C CA . LYS A 1 287 ? -25.432 -2.507 18.445 1.00 76.31 287 LYS A CA 1
ATOM 2286 C C . LYS A 1 287 ? -24.354 -3.568 18.176 1.00 76.31 287 LYS A C 1
ATOM 2288 O O . LYS A 1 287 ? -24.568 -4.462 17.359 1.00 76.31 287 LYS A O 1
ATOM 2293 N N . TRP A 1 288 ? -23.230 -3.511 18.890 1.00 67.88 288 TRP A N 1
ATOM 2294 C CA . TRP A 1 288 ? -22.146 -4.493 18.764 1.00 67.88 288 TRP A CA 1
ATOM 2295 C C . TRP A 1 288 ? -22.212 -5.547 19.881 1.00 67.88 288 TRP A C 1
ATOM 2297 O O . TRP A 1 288 ? -21.734 -5.332 20.998 1.00 67.88 288 TRP A O 1
ATOM 2307 N N . GLY A 1 289 ? -22.826 -6.697 19.586 1.00 65.81 289 GLY A N 1
ATOM 2308 C CA . GLY A 1 289 ? -23.088 -7.754 20.571 1.00 65.81 289 GLY A CA 1
ATOM 2309 C C . GLY A 1 289 ? -24.007 -7.296 21.714 1.00 65.81 289 GLY A C 1
ATOM 2310 O O . GLY A 1 289 ? -24.701 -6.288 21.609 1.00 65.81 289 GLY A O 1
ATOM 2311 N N . ASP A 1 290 ? -24.023 -8.024 22.833 1.00 63.00 290 ASP A N 1
ATOM 2312 C CA . ASP A 1 290 ? -24.912 -7.699 23.965 1.00 63.00 290 ASP A CA 1
ATOM 2313 C C . ASP A 1 290 ? -24.345 -6.714 24.987 1.00 63.00 290 ASP A C 1
ATOM 2315 O O . ASP A 1 290 ? -25.082 -6.226 25.840 1.00 63.00 290 ASP A O 1
ATOM 2319 N N . LYS A 1 291 ? -23.049 -6.407 24.909 1.00 57.62 291 LYS A N 1
ATOM 2320 C CA . LYS A 1 291 ? -22.326 -5.686 25.968 1.00 57.62 291 LYS A CA 1
ATOM 2321 C C . LYS A 1 291 ? -22.180 -4.181 25.741 1.00 57.62 291 LYS A C 1
ATOM 2323 O O . LYS A 1 291 ? -21.751 -3.494 26.663 1.00 57.62 291 LYS A O 1
ATOM 2328 N N . PHE A 1 292 ? -22.506 -3.670 24.552 1.00 65.81 292 PHE A N 1
ATOM 2329 C CA . PHE A 1 292 ? -22.171 -2.298 24.166 1.00 65.81 292 PHE A CA 1
ATOM 2330 C C . PHE A 1 292 ? -23.371 -1.551 23.555 1.00 65.81 292 PHE A C 1
ATOM 2332 O O . PHE A 1 292 ? -24.043 -2.097 22.674 1.00 65.81 292 PHE A O 1
ATOM 2339 N N . PRO A 1 293 ? -23.674 -0.323 24.022 1.00 70.75 293 PRO A N 1
ATOM 2340 C CA . PRO A 1 293 ? -24.790 0.464 23.513 1.00 70.75 293 PRO A CA 1
ATOM 2341 C C . PRO A 1 293 ? -24.470 1.086 22.140 1.00 70.75 293 PRO A C 1
ATOM 2343 O O . PRO A 1 293 ? -23.313 1.426 21.882 1.00 70.75 293 PRO A O 1
ATOM 2346 N N . PRO A 1 294 ? -25.481 1.298 21.277 1.00 77.00 294 PRO A N 1
ATOM 2347 C CA . PRO A 1 294 ? -25.313 2.035 20.025 1.00 77.00 294 PRO A CA 1
ATOM 2348 C C . PRO A 1 294 ? -24.953 3.503 20.292 1.00 77.00 294 PRO A C 1
ATOM 2350 O O . PRO A 1 294 ? -25.386 4.091 21.288 1.00 77.00 294 PRO A O 1
ATOM 2353 N N . ILE A 1 295 ? -24.187 4.124 19.391 1.00 85.00 295 ILE A N 1
ATOM 2354 C CA . ILE A 1 295 ? -23.659 5.475 19.608 1.00 85.00 295 ILE A CA 1
ATOM 2355 C C . ILE A 1 295 ? -24.319 6.473 18.668 1.00 85.00 295 ILE A C 1
ATOM 2357 O O . ILE A 1 295 ? -24.070 6.488 17.469 1.00 85.00 295 ILE A O 1
ATOM 2361 N N . SER A 1 296 ? -25.108 7.383 19.242 1.00 83.94 296 SER A N 1
ATOM 2362 C CA . SER A 1 296 ? -25.747 8.452 18.476 1.00 83.94 296 SER A CA 1
ATOM 2363 C C . SER A 1 296 ? -24.719 9.424 17.881 1.00 83.94 296 SER A C 1
ATOM 2365 O O . SER A 1 296 ? -23.976 10.116 18.602 1.00 83.94 296 SER A O 1
ATOM 2367 N N . VAL A 1 297 ? -24.720 9.496 16.548 1.00 85.44 297 VAL A N 1
ATOM 2368 C CA . VAL A 1 297 ? -23.929 10.422 15.722 1.00 85.44 297 VAL A CA 1
ATOM 2369 C C . VAL A 1 297 ? -24.818 11.296 14.828 1.00 85.44 297 VAL A C 1
ATOM 2371 O O . VAL A 1 297 ? -24.326 11.957 13.921 1.00 85.44 297 VAL A O 1
ATOM 2374 N N . SER A 1 298 ? -26.120 11.372 15.119 1.00 80.31 298 SER A N 1
ATOM 2375 C CA . SER A 1 298 ? -27.125 12.098 14.325 1.00 80.31 298 SER A CA 1
ATOM 2376 C C . SER A 1 298 ? -26.854 13.598 14.123 1.00 80.31 298 SER A C 1
ATOM 2378 O O . SER A 1 298 ? -27.365 14.168 13.165 1.00 80.31 298 SER A O 1
ATOM 2380 N N . GLY A 1 299 ? -26.045 14.222 14.987 1.00 81.44 299 GLY A N 1
ATOM 2381 C CA . GLY A 1 299 ? -25.595 15.618 14.878 1.00 81.44 299 GLY A CA 1
ATOM 2382 C C . GLY A 1 299 ? -24.157 15.799 14.368 1.00 81.44 299 GLY A C 1
ATOM 2383 O O . GLY A 1 299 ? -23.544 16.825 14.660 1.00 81.44 299 GLY A O 1
ATOM 2384 N N . LEU A 1 300 ? -23.576 14.800 13.696 1.00 87.25 300 LEU A N 1
ATOM 2385 C CA . LEU A 1 300 ? -22.246 14.874 13.086 1.00 87.25 300 LEU A CA 1
ATOM 2386 C C . LEU A 1 300 ? -22.358 14.748 11.565 1.00 87.25 300 LEU A C 1
ATOM 2388 O O . LEU A 1 300 ? -23.029 13.850 11.060 1.00 87.25 300 LEU A O 1
ATOM 2392 N N . ASP A 1 301 ? -21.678 15.644 10.852 1.00 87.06 301 ASP A N 1
ATOM 2393 C CA . ASP A 1 301 ? -21.515 15.549 9.406 1.00 87.06 301 ASP A CA 1
ATOM 2394 C C . ASP A 1 301 ? -20.307 14.664 9.066 1.00 87.06 301 ASP A C 1
ATOM 2396 O O . ASP A 1 301 ? -19.200 14.888 9.559 1.00 87.06 301 ASP A O 1
ATOM 2400 N N . PHE A 1 302 ? -20.546 13.662 8.226 1.00 86.12 302 PHE A N 1
ATOM 2401 C CA . PHE A 1 302 ? -19.533 12.782 7.639 1.00 86.12 302 PHE A CA 1
ATOM 2402 C C . PHE A 1 302 ? -19.621 12.764 6.108 1.00 86.12 302 PHE A C 1
ATOM 2404 O O . PHE A 1 302 ? -18.997 11.914 5.481 1.00 86.12 302 PHE A O 1
ATOM 2411 N N . SER A 1 303 ? -20.439 13.631 5.501 1.00 84.31 303 SER A N 1
ATOM 2412 C CA . SER A 1 303 ? -20.535 13.702 4.046 1.00 84.31 303 SER A CA 1
ATOM 2413 C C . SER A 1 303 ? -19.164 14.023 3.451 1.00 84.31 303 SER A C 1
ATOM 2415 O O . SER A 1 303 ? -18.463 14.900 3.950 1.00 84.31 303 SER A O 1
ATOM 2417 N N . LEU A 1 304 ? -18.792 13.303 2.399 1.00 81.19 304 LEU A N 1
ATOM 2418 C CA . LEU A 1 304 ? -17.651 13.599 1.539 1.00 81.19 304 LEU A CA 1
ATOM 2419 C C . LEU A 1 304 ? -18.215 14.000 0.179 1.00 81.19 304 LEU A C 1
ATOM 2421 O O . LEU A 1 304 ? -19.140 13.344 -0.307 1.00 81.19 304 LEU A O 1
ATOM 2425 N N . ASN A 1 305 ? -17.690 15.063 -0.435 1.00 77.12 305 ASN A N 1
ATOM 2426 C CA . ASN A 1 305 ? -18.095 15.446 -1.785 1.00 77.12 305 ASN A CA 1
ATOM 2427 C C . ASN A 1 305 ? -17.010 15.105 -2.828 1.00 77.12 305 ASN A C 1
ATOM 2429 O O . ASN A 1 305 ? -16.114 15.918 -3.068 1.00 77.12 305 ASN A O 1
ATOM 2433 N N . PRO A 1 306 ? -17.094 13.935 -3.493 1.00 67.06 306 PRO A N 1
ATOM 2434 C CA . PRO A 1 306 ? -16.128 13.557 -4.524 1.00 67.06 306 PRO A CA 1
ATOM 2435 C C . PRO A 1 306 ? -16.226 14.451 -5.770 1.00 67.06 306 PRO A C 1
ATOM 2437 O O . PRO A 1 306 ? -15.221 14.716 -6.415 1.00 67.06 306 PRO A O 1
ATOM 2440 N N . TYR A 1 307 ? -17.410 14.987 -6.083 1.00 64.75 307 TYR A N 1
ATOM 2441 C CA . TYR A 1 307 ? -17.645 15.782 -7.296 1.00 64.75 307 TYR A CA 1
ATOM 2442 C C . TYR A 1 307 ? -17.183 17.244 -7.187 1.00 64.75 307 TYR A C 1
ATOM 2444 O O . TYR A 1 307 ? -17.077 17.923 -8.203 1.00 64.75 307 TYR A O 1
ATOM 2452 N N . LEU A 1 308 ? -16.877 17.727 -5.977 1.00 55.28 308 LEU A N 1
ATOM 2453 C CA . LEU A 1 308 ? -16.153 18.990 -5.767 1.00 55.28 308 LEU A CA 1
ATOM 2454 C C . LEU A 1 308 ? -14.626 18.811 -5.798 1.00 55.28 308 LEU A C 1
ATOM 2456 O O . LEU A 1 308 ? -13.904 19.785 -5.601 1.00 55.28 308 LEU A O 1
ATOM 2460 N N . SER A 1 309 ? -14.130 17.592 -6.037 1.00 53.53 309 SER A N 1
ATOM 2461 C CA . SER A 1 309 ? -12.702 17.273 -6.026 1.00 53.53 309 SER A CA 1
ATOM 2462 C C . SER A 1 309 ? -12.179 16.981 -7.440 1.00 53.53 309 SER A C 1
ATOM 2464 O O . SER A 1 309 ? -12.051 15.816 -7.809 1.00 53.53 309 SER A O 1
ATOM 2466 N N . PRO A 1 310 ? -11.826 18.005 -8.248 1.00 51.25 310 PRO A N 1
ATOM 2467 C CA . PRO A 1 310 ? -11.257 17.805 -9.588 1.00 51.25 310 PRO A CA 1
ATOM 2468 C C . PRO A 1 310 ? -9.851 17.177 -9.565 1.00 51.25 310 PRO A C 1
ATOM 2470 O O . PRO A 1 310 ? -9.299 16.857 -10.614 1.00 51.25 310 PRO A O 1
ATOM 2473 N N . SER A 1 311 ? -9.252 17.010 -8.382 1.00 52.88 311 SER A N 1
ATOM 2474 C CA . SER A 1 311 ? -7.979 16.324 -8.175 1.00 52.88 311 SER A CA 1
ATOM 2475 C C . SER A 1 311 ? -7.958 15.576 -6.830 1.00 52.88 311 SER A C 1
ATOM 2477 O O . SER A 1 311 ? -8.675 15.969 -5.901 1.00 52.88 311 SER A O 1
ATOM 2479 N N . PRO A 1 312 ? -7.091 14.554 -6.663 1.00 52.69 312 PRO A N 1
ATOM 2480 C CA . PRO A 1 312 ? -6.916 13.848 -5.387 1.00 52.69 312 PRO A CA 1
ATOM 2481 C C . PRO A 1 312 ? -6.559 14.757 -4.195 1.00 52.69 312 PRO A C 1
ATOM 2483 O O . PRO A 1 312 ? -6.871 14.427 -3.053 1.00 52.69 312 PRO A O 1
ATOM 2486 N N . ALA A 1 313 ? -5.948 15.922 -4.439 1.00 50.75 313 ALA A N 1
ATOM 2487 C CA . ALA A 1 313 ? -5.607 16.886 -3.390 1.00 50.75 313 ALA A CA 1
ATOM 2488 C C . ALA A 1 313 ? -6.850 17.537 -2.751 1.00 50.75 313 ALA A C 1
ATOM 2490 O O . ALA A 1 313 ? -6.923 17.658 -1.529 1.00 50.75 313 ALA A O 1
ATOM 2491 N N . HIS A 1 314 ? -7.866 17.884 -3.549 1.00 57.31 314 HIS A N 1
ATOM 2492 C CA . HIS A 1 314 ? -9.141 18.407 -3.037 1.00 57.31 314 HIS A CA 1
ATOM 2493 C C . HIS A 1 314 ? -9.886 17.358 -2.201 1.00 57.31 314 HIS A C 1
ATOM 2495 O O . HIS A 1 314 ? -10.475 17.673 -1.167 1.00 57.31 314 HIS A O 1
ATOM 2501 N N . TYR A 1 315 ? -9.774 16.087 -2.586 1.00 67.25 315 TYR A N 1
ATOM 2502 C CA . TYR A 1 315 ? -10.372 14.990 -1.839 1.00 67.25 315 TYR A CA 1
ATOM 2503 C C . TYR A 1 315 ? -9.747 14.835 -0.435 1.00 67.25 315 TYR A C 1
ATOM 2505 O O . TYR A 1 315 ? -10.459 14.645 0.554 1.00 67.25 315 TYR A O 1
ATOM 2513 N N . LEU A 1 316 ? -8.432 15.049 -0.294 1.00 66.88 316 LEU A N 1
ATOM 2514 C CA . LEU A 1 316 ? -7.776 15.121 1.021 1.00 66.88 316 LEU A CA 1
ATOM 2515 C C . LEU A 1 316 ? -8.264 16.311 1.872 1.00 66.88 316 LEU A C 1
ATOM 2517 O O . LEU A 1 316 ? -8.373 16.179 3.094 1.00 66.88 316 LEU A O 1
ATOM 2521 N N . GLN A 1 317 ? -8.606 17.453 1.263 1.00 69.19 317 GLN A N 1
ATOM 2522 C CA . GLN A 1 317 ? -9.187 18.593 1.990 1.00 69.19 317 GLN A CA 1
ATOM 2523 C C . GLN A 1 317 ? -10.576 18.260 2.563 1.00 69.19 317 GLN A C 1
ATOM 2525 O O . GLN A 1 317 ? -10.868 18.611 3.710 1.00 69.19 317 GLN A O 1
ATOM 2530 N N . GLU A 1 318 ? -11.399 17.503 1.833 1.00 75.56 318 GLU A N 1
ATOM 2531 C CA . GLU A 1 318 ? -12.676 16.990 2.348 1.00 75.56 318 GLU A CA 1
ATOM 2532 C C . GLU A 1 318 ? -12.471 16.072 3.568 1.00 75.56 318 GLU A C 1
ATOM 2534 O O . GLU A 1 318 ? -13.150 16.237 4.586 1.00 75.56 318 GLU A O 1
ATOM 2539 N N . HIS A 1 319 ? -11.459 15.194 3.544 1.00 79.06 319 HIS A N 1
ATOM 2540 C CA . HIS A 1 319 ? -11.065 14.393 4.713 1.00 79.06 319 HIS A CA 1
ATOM 2541 C C . HIS A 1 319 ? -10.611 15.244 5.915 1.00 79.06 319 HIS A C 1
ATOM 2543 O O . HIS A 1 319 ? -10.910 14.899 7.066 1.00 79.06 319 HIS A O 1
ATOM 2549 N N . LEU A 1 320 ? -9.935 16.378 5.688 1.00 78.31 320 LEU A N 1
ATOM 2550 C CA . LEU A 1 320 ? -9.589 17.330 6.752 1.00 78.31 320 LEU A CA 1
ATOM 2551 C C . LEU A 1 320 ? -10.833 18.010 7.344 1.00 78.31 320 LEU A C 1
ATOM 2553 O O . LEU A 1 320 ? -10.923 18.135 8.570 1.00 78.31 320 LEU A O 1
ATOM 2557 N N . ARG A 1 321 ? -11.820 18.384 6.517 1.00 82.69 321 ARG A N 1
ATOM 2558 C CA . ARG A 1 321 ? -13.086 18.998 6.959 1.00 82.69 321 ARG A CA 1
ATOM 2559 C C . ARG A 1 321 ? -13.846 18.092 7.933 1.00 82.69 321 ARG A C 1
ATOM 2561 O O . ARG A 1 321 ? -14.216 18.521 9.030 1.00 82.69 321 ARG A O 1
ATOM 2568 N N . ILE A 1 322 ? -14.015 16.815 7.588 1.00 84.56 322 ILE A N 1
ATOM 2569 C CA . ILE A 1 322 ? -14.723 15.839 8.437 1.00 84.56 322 ILE A CA 1
ATOM 2570 C C . ILE A 1 322 ? -13.880 15.300 9.606 1.00 84.56 322 ILE A C 1
ATOM 2572 O O . ILE A 1 322 ? -14.392 14.592 10.477 1.00 84.56 322 ILE A O 1
ATOM 2576 N N . ARG A 1 323 ? -12.593 15.652 9.701 1.00 85.06 323 ARG A N 1
ATOM 2577 C CA . ARG A 1 323 ? -11.691 15.142 10.746 1.00 85.06 323 ARG A CA 1
ATOM 2578 C C . ARG A 1 323 ? -12.152 15.489 12.167 1.00 85.06 323 ARG A C 1
ATOM 2580 O O . ARG A 1 323 ? -11.976 14.693 13.093 1.00 85.06 323 ARG A O 1
ATOM 2587 N N . VAL A 1 324 ? -12.768 16.659 12.361 1.00 85.06 324 VAL A N 1
ATOM 2588 C CA . VAL A 1 324 ? -13.320 17.086 13.661 1.00 85.06 324 VAL A CA 1
ATOM 2589 C C . VAL A 1 324 ? -14.559 16.271 14.073 1.00 85.06 324 VAL A C 1
ATOM 2591 O O . VAL A 1 324 ? -14.543 15.747 15.195 1.00 85.06 324 VAL A O 1
ATOM 2594 N N . PRO A 1 325 ? -15.624 16.138 13.251 1.00 89.06 325 PRO A N 1
ATOM 2595 C CA . PRO A 1 325 ? -16.751 15.265 13.581 1.00 89.06 325 PRO A CA 1
ATOM 2596 C C . PRO A 1 325 ? -16.335 13.794 13.706 1.00 89.06 325 PRO A C 1
ATOM 2598 O O . PRO A 1 325 ? -16.730 13.157 14.685 1.00 89.06 325 PRO A O 1
ATOM 2601 N N . LEU A 1 326 ? -15.456 13.287 12.831 1.00 89.50 326 LEU A N 1
ATOM 2602 C CA . LEU A 1 326 ? -14.904 11.931 12.928 1.00 89.50 326 LEU A CA 1
ATOM 2603 C C . LEU A 1 326 ? -14.263 11.697 14.303 1.00 89.50 326 LEU A C 1
ATOM 2605 O O . LEU A 1 326 ? -14.691 10.821 15.050 1.00 89.50 326 LEU A O 1
ATOM 2609 N N . ARG A 1 327 ? -13.328 12.559 14.725 1.00 90.44 327 ARG A N 1
ATOM 2610 C CA . ARG A 1 327 ? -12.693 12.474 16.052 1.00 90.44 327 ARG A CA 1
ATOM 2611 C C . ARG A 1 327 ? -13.701 12.489 17.209 1.00 90.44 327 ARG A C 1
ATOM 2613 O O . ARG A 1 327 ? -13.485 11.788 18.198 1.00 90.44 327 ARG A O 1
ATOM 2620 N N . LYS A 1 328 ? -14.785 13.272 17.120 1.00 90.56 328 LYS A N 1
ATOM 2621 C CA . LYS A 1 328 ? -15.851 13.293 18.144 1.00 90.56 328 LYS A CA 1
ATOM 2622 C C . LYS A 1 328 ? -16.585 11.949 18.219 1.00 90.56 328 LYS A C 1
ATOM 2624 O O . LYS A 1 328 ? -16.823 11.462 19.322 1.00 90.56 328 LYS A O 1
ATOM 2629 N N . ALA A 1 329 ? -16.911 11.347 17.076 1.00 90.75 329 ALA A N 1
ATOM 2630 C CA . ALA A 1 329 ? -17.545 10.031 17.007 1.00 90.75 329 ALA A CA 1
ATOM 2631 C C . ALA A 1 329 ? -16.632 8.928 17.551 1.00 90.75 329 ALA A C 1
ATOM 2633 O O . ALA A 1 329 ? -17.030 8.173 18.435 1.00 90.75 329 ALA A O 1
ATOM 2634 N N . LEU A 1 330 ? -15.375 8.903 17.102 1.00 91.00 330 LEU A N 1
ATOM 2635 C CA . LEU A 1 330 ? -14.383 7.932 17.555 1.00 91.00 330 LEU A CA 1
ATOM 2636 C C . LEU A 1 330 ? -14.092 8.066 19.048 1.00 91.00 330 LEU A C 1
ATOM 2638 O O . LEU A 1 330 ? -13.944 7.059 19.731 1.00 91.00 330 LEU A O 1
ATOM 2642 N N . HIS A 1 331 ? -14.065 9.283 19.598 1.00 90.38 331 HIS A N 1
ATOM 2643 C CA . HIS A 1 331 ? -13.903 9.446 21.038 1.00 90.38 331 HIS A CA 1
ATOM 2644 C C . HIS A 1 331 ? -15.076 8.840 21.820 1.00 90.38 331 HIS A C 1
ATOM 2646 O O . HIS A 1 331 ? -14.824 8.123 22.789 1.00 90.38 331 HIS A O 1
ATOM 2652 N N . LYS A 1 332 ? -16.331 9.051 21.387 1.00 88.81 332 LYS A N 1
ATOM 2653 C CA . LYS A 1 332 ? -17.489 8.352 21.972 1.00 88.81 332 LYS A CA 1
ATOM 2654 C C . LYS A 1 332 ? -17.315 6.831 21.866 1.00 88.81 332 LYS A C 1
ATOM 2656 O O . LYS A 1 332 ? -17.456 6.144 22.870 1.00 88.81 332 LYS A O 1
ATOM 2661 N N . TYR A 1 333 ? -16.939 6.324 20.689 1.00 88.06 333 TYR A N 1
ATOM 2662 C CA . TYR A 1 333 ? -16.767 4.890 20.437 1.00 88.06 333 TYR A CA 1
ATOM 2663 C C . TYR A 1 333 ? -15.683 4.248 21.306 1.00 88.06 333 TYR A C 1
ATOM 2665 O O . TYR A 1 333 ? -15.976 3.381 22.128 1.00 88.06 333 TYR A O 1
ATOM 2673 N N . PHE A 1 334 ? -14.441 4.723 21.223 1.00 86.88 334 PHE A N 1
ATOM 2674 C CA . PHE A 1 334 ? -13.322 4.128 21.957 1.00 86.88 334 PHE A CA 1
ATOM 2675 C C . PHE A 1 334 ? -13.335 4.427 23.477 1.00 86.88 334 PHE A C 1
ATOM 2677 O O . PHE A 1 334 ? -12.486 3.926 24.220 1.00 86.88 334 PHE A O 1
ATOM 2684 N N . THR A 1 335 ? -14.322 5.194 23.968 1.00 84.00 335 THR A N 1
ATOM 2685 C CA . THR A 1 335 ? -14.643 5.286 25.407 1.00 84.00 335 THR A CA 1
ATOM 2686 C C . THR A 1 335 ? -15.331 4.015 25.915 1.00 84.00 335 THR A C 1
ATOM 2688 O O . THR A 1 335 ? -15.033 3.588 27.025 1.00 84.00 335 THR A O 1
ATOM 2691 N N . PHE A 1 336 ? -16.181 3.374 25.105 1.00 79.25 336 PHE A N 1
ATOM 2692 C CA . PHE A 1 336 ? -16.804 2.080 25.432 1.00 79.25 336 PHE A CA 1
ATOM 2693 C C . PHE A 1 336 ? -15.999 0.884 24.897 1.00 79.25 336 PHE A C 1
ATOM 2695 O O . PHE A 1 336 ? -15.987 -0.182 25.507 1.00 79.25 336 PHE A O 1
ATOM 2702 N N . HIS A 1 337 ? -15.281 1.074 23.788 1.00 76.81 337 HIS A N 1
ATOM 2703 C CA . HIS A 1 337 ? -14.490 0.049 23.106 1.00 76.81 337 HIS A CA 1
ATOM 2704 C C . HIS A 1 337 ? -13.002 0.422 23.126 1.00 76.81 337 HIS A C 1
ATOM 2706 O O . HIS A 1 337 ? -12.504 0.974 22.156 1.00 76.81 337 HIS A O 1
ATOM 2712 N N . HIS A 1 338 ? -12.269 0.201 24.217 1.00 76.69 338 HIS A N 1
ATOM 2713 C CA . HIS A 1 338 ? -10.903 0.739 24.335 1.00 76.69 338 HIS A CA 1
ATOM 2714 C C . HIS A 1 338 ? -9.944 0.322 23.198 1.00 76.69 338 HIS A C 1
ATOM 2716 O O . HIS A 1 338 ? -9.931 -0.824 22.749 1.00 76.69 338 HIS A O 1
ATOM 2722 N N . LEU A 1 339 ? -9.111 1.272 22.755 1.00 77.88 339 LEU A N 1
ATOM 2723 C CA . LEU A 1 339 ? -7.956 1.001 21.893 1.00 77.88 339 LEU A CA 1
ATOM 2724 C C . LEU A 1 339 ? -6.806 0.396 22.708 1.00 77.88 339 LEU A C 1
ATOM 2726 O O . LEU A 1 339 ? -6.606 0.749 23.872 1.00 77.88 339 LEU A O 1
ATOM 2730 N N . SER A 1 340 ? -6.001 -0.444 22.061 1.00 70.12 340 SER A N 1
ATOM 2731 C CA . SER A 1 340 ? -4.725 -0.922 22.595 1.00 70.12 340 SER A CA 1
ATOM 2732 C C . SER A 1 340 ? -3.762 0.266 22.762 1.00 70.12 340 SER A C 1
ATOM 2734 O O . SER A 1 340 ? -3.523 1.006 21.805 1.00 70.12 340 SER A O 1
ATOM 2736 N N . GLY A 1 341 ? -3.234 0.466 23.978 1.00 59.47 341 GLY A N 1
ATOM 2737 C CA . GLY A 1 341 ? -2.338 1.579 24.337 1.00 59.47 341 GLY A CA 1
ATOM 2738 C C . GLY A 1 341 ? -2.984 2.639 25.251 1.00 59.47 341 GLY A C 1
ATOM 2739 O O . GLY A 1 341 ? -4.009 3.235 24.934 1.00 59.47 341 GLY A O 1
ATOM 2740 N N . GLY A 1 342 ? -2.390 2.886 26.424 1.00 56.22 342 GLY A N 1
ATOM 2741 C CA . GLY A 1 342 ? -3.057 3.603 27.522 1.00 56.22 342 GLY A CA 1
ATOM 2742 C C . GLY A 1 342 ? -2.906 5.136 27.603 1.00 56.22 342 GLY A C 1
ATOM 2743 O O . GLY A 1 342 ? -2.039 5.760 26.996 1.00 56.22 342 GLY A O 1
ATOM 2744 N N . LYS A 1 343 ? -3.715 5.709 28.511 1.00 58.81 343 LYS A N 1
ATOM 2745 C CA . LYS A 1 343 ? -3.677 7.063 29.122 1.00 58.81 343 LYS A CA 1
ATOM 2746 C C . LYS A 1 343 ? -4.284 8.268 28.383 1.00 58.81 343 LYS A C 1
ATOM 2748 O O . LYS A 1 343 ? -4.631 9.225 29.069 1.00 58.81 343 LYS A O 1
ATOM 2753 N N . SER A 1 344 ? -4.486 8.280 27.062 1.00 72.44 344 SER A N 1
ATOM 2754 C CA . SER A 1 344 ? -5.283 9.358 26.429 1.00 72.44 344 SER A CA 1
ATOM 2755 C C . SER A 1 344 ? -5.913 8.938 25.101 1.00 72.44 344 SER A C 1
ATOM 2757 O O . SER A 1 344 ? -5.276 9.001 24.050 1.00 72.44 344 SER A O 1
ATOM 2759 N N . VAL A 1 345 ? -7.197 8.565 25.157 1.00 81.06 345 VAL A N 1
ATOM 2760 C CA . VAL A 1 345 ? -7.988 8.087 24.008 1.00 81.06 345 VAL A CA 1
ATOM 2761 C C . VAL A 1 345 ? -7.956 9.084 22.842 1.00 81.06 345 VAL A C 1
ATOM 2763 O O . VAL A 1 345 ? -7.656 8.697 21.720 1.00 81.06 345 VAL A O 1
ATOM 2766 N N . ILE A 1 346 ? -8.159 10.383 23.095 1.00 83.94 346 ILE A N 1
ATOM 2767 C CA . ILE A 1 346 ? -8.174 11.415 22.038 1.00 83.94 346 ILE A CA 1
ATOM 2768 C C . ILE A 1 346 ? -6.799 11.577 21.367 1.00 83.94 346 ILE A C 1
ATOM 2770 O O . ILE A 1 346 ? -6.725 11.676 20.142 1.00 83.94 346 ILE A O 1
ATOM 2774 N N . LYS A 1 347 ? -5.699 11.591 22.139 1.00 84.62 347 LYS A N 1
ATOM 2775 C CA . LYS A 1 347 ? -4.343 11.707 21.569 1.00 84.62 347 LYS A CA 1
ATOM 2776 C C . LYS A 1 347 ? -3.975 10.470 20.745 1.00 84.62 347 LYS A C 1
ATOM 2778 O O . LYS A 1 347 ? -3.332 10.612 19.708 1.00 84.62 347 LYS A O 1
ATOM 2783 N N . LEU A 1 348 ? -4.402 9.285 21.186 1.00 86.50 348 LEU A N 1
ATOM 2784 C CA . LEU A 1 348 ? -4.191 8.035 20.458 1.00 86.50 348 LEU A CA 1
ATOM 2785 C C . LEU A 1 348 ? -5.013 7.978 19.162 1.00 86.50 348 LEU A C 1
ATOM 2787 O O . LEU A 1 348 ? -4.446 7.650 18.126 1.00 86.50 348 LEU A O 1
ATOM 2791 N N . ILE A 1 349 ? -6.296 8.367 19.195 1.00 88.75 349 ILE A N 1
ATOM 2792 C CA . ILE A 1 349 ? -7.149 8.473 17.997 1.00 88.75 349 ILE A CA 1
ATOM 2793 C C . ILE A 1 349 ? -6.518 9.410 16.967 1.00 88.75 349 ILE A C 1
ATOM 2795 O O . ILE A 1 349 ? -6.393 9.022 15.812 1.00 88.75 349 ILE A O 1
ATOM 2799 N N . ASN A 1 350 ? -6.081 10.611 17.374 1.00 86.44 350 ASN A N 1
ATOM 2800 C CA . ASN A 1 350 ? -5.431 11.550 16.454 1.00 86.44 350 ASN A CA 1
ATOM 2801 C C . ASN A 1 350 ? -4.212 10.908 15.780 1.00 86.44 350 ASN A C 1
ATOM 2803 O O . ASN A 1 350 ? -4.167 10.880 14.558 1.00 86.44 350 ASN A O 1
ATOM 2807 N N . ARG A 1 351 ? -3.293 10.322 16.562 1.00 85.50 351 ARG A N 1
ATOM 2808 C CA . ARG A 1 351 ? -2.093 9.658 16.030 1.00 85.50 351 ARG A CA 1
ATOM 2809 C C . ARG A 1 351 ? -2.430 8.510 15.076 1.00 85.50 351 ARG A C 1
ATOM 2811 O O . ARG A 1 351 ? -1.794 8.387 14.041 1.00 85.50 351 ARG A O 1
ATOM 2818 N N . CYS A 1 352 ? -3.406 7.669 15.415 1.00 88.62 352 CYS A N 1
ATOM 2819 C CA . CYS A 1 352 ? -3.789 6.552 14.550 1.00 88.62 352 CYS A CA 1
ATOM 2820 C C . CYS A 1 352 ? -4.472 7.041 13.262 1.00 88.62 352 CYS A C 1
ATOM 2822 O O . CYS A 1 352 ? -4.268 6.434 12.221 1.00 88.62 352 CYS A O 1
ATOM 2824 N N . LEU A 1 353 ? -5.227 8.148 13.297 1.00 87.06 353 LEU A N 1
ATOM 2825 C CA . LEU A 1 353 ? -5.748 8.787 12.083 1.00 87.06 353 LEU A CA 1
ATOM 2826 C C . LEU A 1 353 ? -4.627 9.415 11.240 1.00 87.06 353 LEU A C 1
ATOM 2828 O O . LEU A 1 353 ? -4.618 9.216 10.033 1.00 87.06 353 LEU A O 1
ATOM 2832 N N . ASP A 1 354 ? -3.674 10.130 11.849 1.00 83.69 354 ASP A N 1
ATOM 2833 C CA . ASP A 1 354 ? -2.517 10.703 11.138 1.00 83.69 354 ASP A CA 1
ATOM 2834 C C . ASP A 1 354 ? -1.702 9.617 10.426 1.00 83.69 354 ASP A C 1
ATOM 2836 O O . ASP A 1 354 ? -1.441 9.723 9.230 1.00 83.69 354 ASP A O 1
ATOM 2840 N N . ASN A 1 355 ? -1.370 8.538 11.139 1.00 84.19 355 ASN A N 1
ATOM 2841 C CA . ASN A 1 355 ? -0.662 7.399 10.564 1.00 84.19 355 ASN A CA 1
ATOM 2842 C C . ASN A 1 355 ? -1.488 6.716 9.456 1.00 84.19 355 ASN A C 1
ATOM 2844 O O . ASN A 1 355 ? -0.929 6.334 8.434 1.00 84.19 355 ASN A O 1
ATOM 2848 N N . ALA A 1 356 ? -2.810 6.576 9.628 1.00 87.25 356 ALA A N 1
ATOM 2849 C CA . ALA A 1 356 ? -3.675 5.994 8.603 1.00 87.25 356 ALA A CA 1
ATOM 2850 C C . ALA A 1 356 ? -3.677 6.838 7.320 1.00 87.25 356 ALA A C 1
ATOM 2852 O O . ALA A 1 356 ? -3.458 6.286 6.249 1.00 87.25 356 ALA A O 1
ATOM 2853 N N . TYR A 1 357 ? -3.811 8.167 7.411 1.00 82.38 357 TYR A N 1
ATOM 2854 C CA . TYR A 1 357 ? -3.703 9.043 6.238 1.00 82.38 357 TYR A CA 1
ATOM 2855 C C . TYR A 1 357 ? -2.316 8.972 5.573 1.00 82.38 357 TYR A C 1
ATOM 2857 O O . TYR A 1 357 ? -2.235 8.925 4.348 1.00 82.38 357 TYR A O 1
ATOM 2865 N N . GLN A 1 358 ? -1.226 8.851 6.341 1.00 77.38 358 GLN A N 1
ATOM 2866 C CA . GLN A 1 358 ? 0.116 8.615 5.780 1.00 77.38 358 GLN A CA 1
ATOM 2867 C C . GLN A 1 358 ? 0.232 7.278 5.022 1.00 77.38 358 GLN A C 1
ATOM 2869 O O . GLN A 1 358 ? 1.047 7.158 4.107 1.00 77.38 358 GLN A O 1
ATOM 2874 N N . PHE A 1 359 ? -0.578 6.267 5.353 1.00 80.50 359 PHE A N 1
ATOM 2875 C CA . PHE A 1 359 ? -0.604 4.989 4.632 1.00 80.50 359 PHE A CA 1
ATOM 2876 C C . PHE A 1 359 ? -1.359 5.045 3.293 1.00 80.50 359 PHE A C 1
ATOM 2878 O O . PHE A 1 359 ? -1.145 4.169 2.454 1.00 80.50 359 PHE A O 1
ATOM 2885 N N . ALA A 1 360 ? -2.147 6.094 3.029 1.00 71.69 360 ALA A N 1
ATOM 2886 C CA . ALA A 1 360 ? -2.650 6.368 1.680 1.00 71.69 360 ALA A CA 1
ATOM 2887 C C . ALA A 1 360 ? -1.500 6.779 0.736 1.00 71.69 360 ALA A C 1
ATOM 2889 O O . ALA A 1 360 ? -1.414 6.284 -0.385 1.00 71.69 360 ALA A O 1
ATOM 2890 N N . GLY A 1 361 ? -0.572 7.610 1.230 1.00 64.62 361 GLY A N 1
ATOM 2891 C CA . GLY A 1 361 ? 0.631 8.082 0.525 1.00 64.62 361 GLY A CA 1
ATOM 2892 C C . GLY A 1 361 ? 1.870 7.187 0.677 1.00 64.62 361 GLY A C 1
ATOM 2893 O O . GLY A 1 361 ? 2.994 7.676 0.641 1.00 64.62 361 GLY A O 1
ATOM 2894 N N . GLY A 1 362 ? 1.702 5.881 0.910 1.00 67.44 362 GLY A N 1
ATOM 2895 C CA . GLY A 1 362 ? 2.817 4.923 0.870 1.00 67.44 362 GLY A CA 1
ATOM 2896 C C . GLY A 1 362 ? 3.612 4.714 2.171 1.00 67.44 362 GLY A C 1
ATOM 2897 O O . GLY A 1 362 ? 4.654 4.051 2.168 1.00 67.44 362 GLY A O 1
ATOM 2898 N N . GLY A 1 363 ? 3.137 5.215 3.319 1.00 69.88 363 GLY A N 1
ATOM 2899 C CA . GLY A 1 363 ? 3.821 5.051 4.612 1.00 69.88 363 GLY A CA 1
ATOM 2900 C C . GLY A 1 363 ? 4.022 3.593 5.081 1.00 69.88 363 GLY A C 1
ATOM 2901 O O . GLY A 1 363 ? 4.814 3.349 5.994 1.00 69.88 363 GLY A O 1
ATOM 2902 N N . HIS A 1 364 ? 3.383 2.599 4.448 1.00 81.19 364 HIS A N 1
ATOM 2903 C CA . HIS A 1 364 ? 3.640 1.170 4.694 1.00 81.19 364 HIS A CA 1
ATOM 2904 C C . HIS A 1 364 ? 5.110 0.794 4.445 1.00 81.19 364 HIS A C 1
ATOM 2906 O O . HIS A 1 364 ? 5.655 -0.057 5.151 1.00 81.19 364 HIS A O 1
ATOM 2912 N N . ALA A 1 365 ? 5.790 1.477 3.516 1.00 72.12 365 ALA A N 1
ATOM 2913 C CA . ALA A 1 365 ? 7.215 1.290 3.256 1.00 72.12 365 ALA A CA 1
ATOM 2914 C C . ALA A 1 365 ? 8.089 1.671 4.468 1.00 72.12 365 ALA A C 1
ATOM 2916 O O . ALA A 1 365 ? 9.157 1.091 4.666 1.00 72.12 365 ALA A O 1
ATOM 2917 N N . GLN A 1 366 ? 7.633 2.593 5.327 1.00 73.44 366 GLN A N 1
ATOM 2918 C CA . GLN A 1 366 ? 8.306 2.907 6.593 1.00 73.44 366 GLN A CA 1
ATOM 2919 C C . GLN A 1 366 ? 8.116 1.790 7.625 1.00 73.44 366 GLN A C 1
ATOM 2921 O O . GLN A 1 366 ? 9.060 1.438 8.332 1.00 73.44 366 GLN A O 1
ATOM 2926 N N . VAL A 1 367 ? 6.925 1.185 7.674 1.00 80.81 367 VAL A N 1
ATOM 2927 C CA . VAL A 1 367 ? 6.640 0.037 8.550 1.00 80.81 367 VAL A CA 1
ATOM 2928 C C . VAL A 1 367 ? 7.526 -1.152 8.172 1.00 80.81 367 VAL A C 1
ATOM 2930 O O . VAL A 1 367 ? 8.150 -1.740 9.050 1.00 80.81 367 VAL A O 1
ATOM 2933 N N . ALA A 1 368 ? 7.705 -1.426 6.874 1.00 76.94 368 ALA A N 1
ATOM 2934 C CA . ALA A 1 368 ? 8.600 -2.480 6.379 1.00 76.94 368 ALA A CA 1
ATOM 2935 C C . ALA A 1 368 ? 10.075 -2.289 6.793 1.00 76.94 368 ALA A C 1
ATOM 2937 O O . ALA A 1 368 ? 10.838 -3.254 6.822 1.00 76.94 368 ALA A O 1
ATOM 2938 N N . ARG A 1 369 ? 10.495 -1.055 7.110 1.00 73.94 369 ARG A N 1
ATOM 2939 C CA . ARG A 1 369 ? 11.865 -0.709 7.538 1.00 73.94 369 ARG A CA 1
ATOM 2940 C C . ARG A 1 369 ? 12.089 -0.859 9.038 1.00 73.94 369 ARG A C 1
ATOM 2942 O O . ARG A 1 369 ? 13.244 -0.877 9.470 1.00 73.94 369 ARG A O 1
ATOM 2949 N N . MET A 1 370 ? 11.022 -0.959 9.835 1.00 79.81 370 MET A N 1
ATOM 2950 C CA . MET A 1 370 ? 11.126 -1.111 11.284 1.00 79.81 370 MET A CA 1
ATOM 2951 C C . MET A 1 370 ? 11.952 -2.354 11.622 1.00 79.81 370 MET A C 1
ATOM 2953 O O . MET A 1 370 ? 11.698 -3.443 11.117 1.00 79.81 370 MET A O 1
ATOM 2957 N N . SER A 1 371 ? 12.939 -2.218 12.505 1.00 70.56 371 SER A N 1
ATOM 2958 C CA . SER A 1 371 ? 13.713 -3.376 12.952 1.00 70.56 371 SER A CA 1
ATOM 2959 C C . SER A 1 371 ? 12.813 -4.361 13.713 1.00 70.56 371 SER A C 1
ATOM 2961 O O . SER A 1 371 ? 12.096 -3.935 14.630 1.00 70.56 371 SER A O 1
ATOM 2963 N N . PRO A 1 372 ? 12.869 -5.673 13.417 1.00 70.62 372 PRO A N 1
ATOM 2964 C CA . PRO A 1 372 ? 12.297 -6.685 14.296 1.00 70.62 372 PRO A CA 1
ATOM 2965 C C . PRO A 1 372 ? 12.943 -6.580 15.689 1.00 70.62 372 PRO A C 1
ATOM 2967 O O . PRO A 1 372 ? 14.147 -6.299 15.784 1.00 70.62 372 PRO A O 1
ATOM 2970 N N . PRO A 1 373 ? 12.205 -6.805 16.790 1.00 69.56 373 PRO A N 1
ATOM 2971 C CA . PRO A 1 373 ? 12.780 -6.718 18.123 1.00 69.56 373 PRO A CA 1
ATOM 2972 C C . PRO A 1 373 ? 13.957 -7.682 18.278 1.00 69.56 373 PRO A C 1
ATOM 2974 O O . PRO A 1 373 ? 13.897 -8.865 17.920 1.00 69.56 373 PRO A O 1
ATOM 2977 N N . LYS A 1 374 ? 15.057 -7.162 18.832 1.00 67.12 374 LYS A N 1
ATOM 2978 C CA . LYS A 1 374 ? 16.254 -7.957 19.115 1.00 67.12 374 LYS A CA 1
ATOM 2979 C C . LYS A 1 374 ? 15.866 -9.105 20.045 1.00 67.12 374 LYS A C 1
ATOM 2981 O O . LYS A 1 374 ? 15.216 -8.872 21.063 1.00 67.12 374 LYS A O 1
ATOM 2986 N N . ARG A 1 375 ? 16.307 -10.332 19.731 1.00 57.00 375 ARG A N 1
ATOM 2987 C CA . ARG A 1 375 ? 16.198 -11.471 20.656 1.00 57.00 375 ARG A CA 1
ATOM 2988 C C . ARG A 1 375 ? 16.833 -11.057 21.981 1.00 57.00 375 ARG A C 1
ATOM 2990 O O . ARG A 1 375 ? 18.056 -10.932 22.065 1.00 57.00 375 ARG A O 1
ATOM 2997 N N . THR A 1 376 ? 16.018 -10.869 23.015 1.00 52.19 376 THR A N 1
ATOM 2998 C CA . THR A 1 376 ? 16.514 -10.781 24.383 1.00 52.19 376 THR A CA 1
ATOM 2999 C C . THR A 1 376 ? 17.212 -12.102 24.674 1.00 52.19 376 THR A C 1
ATOM 3001 O O . THR A 1 376 ? 16.579 -13.156 24.760 1.00 52.19 376 THR A O 1
ATOM 3004 N N . LYS A 1 377 ? 18.548 -12.073 24.768 1.00 47.66 377 LYS A N 1
ATOM 3005 C CA . LYS A 1 377 ? 19.301 -13.214 25.287 1.00 47.66 377 LYS A CA 1
ATOM 3006 C C . LYS A 1 377 ? 18.740 -13.474 26.682 1.00 47.66 377 LYS A C 1
ATOM 3008 O O . LYS A 1 377 ? 18.957 -12.656 27.574 1.00 47.66 377 LYS A O 1
ATOM 3013 N N . LYS A 1 378 ? 17.999 -14.575 26.862 1.00 44.59 378 LYS A N 1
ATOM 3014 C CA . LYS A 1 378 ? 17.659 -15.066 28.200 1.00 44.59 378 LYS A CA 1
ATOM 3015 C C . LYS A 1 378 ? 18.987 -15.189 28.941 1.00 44.59 378 LYS A C 1
ATOM 3017 O O . LYS A 1 378 ? 19.825 -15.993 28.533 1.00 44.59 378 LYS A O 1
ATOM 3022 N N . LYS A 1 379 ? 19.192 -14.364 29.974 1.00 44.81 379 LYS A N 1
ATOM 3023 C CA . LYS A 1 379 ? 20.231 -14.642 30.965 1.00 44.81 379 LYS A CA 1
ATOM 3024 C C . LYS A 1 379 ? 19.886 -16.024 31.523 1.00 44.81 379 LYS A C 1
ATOM 3026 O O . LYS A 1 379 ? 18.765 -16.210 31.998 1.00 44.81 379 LYS A O 1
ATOM 3031 N N . ARG A 1 380 ? 20.781 -16.983 31.297 1.00 45.91 380 ARG A N 1
ATOM 3032 C CA . ARG A 1 380 ? 20.777 -18.258 32.014 1.00 45.91 380 ARG A CA 1
ATOM 3033 C C . ARG A 1 380 ? 21.304 -18.014 33.420 1.00 45.91 380 ARG A C 1
ATOM 3035 O O . ARG A 1 380 ? 22.151 -17.099 33.540 1.00 45.91 380 ARG A O 1
#